Protein AF-0000000072195138 (afdb_homodimer)

Secondary structure (DSSP, 8-state):
----S-HHHHHHHHHHHHHHHHHHHHHHHHHHHHTSS--GGG-TTGGGS-TT-EEEEEEEESS-EE---HHHHHHHHHHTTS--EEEES--TT-EE-TT-EEEEEEEEHHHHHHHHHHHHHHHHHHHHHHHHHHHHHHHTTTSS-EEE--S---TT-HHHHHHHHHHTT-B---SSTTSSEEE-HHHHHHHTSHHHHHHHHHHHSTTS-EEEEESSHHHHHHHHHHT-SEEEEET--HHHHHHHHHHHTTSSEEEEESS--TTTHHHHHTTT-SEEE-THHHHSB----EEEEE-/----S-HHHHHHHHHHHHHHHHHHHHHHHHHHHTTSS--GGG-TTGGGS-TT-EEEEEEEESS-EE---HHHHHHHHHHTTS--EEEES--TT-EE-TT-EEEEEEEEHHHHHHHHHHHHHHHHHHHHHHHHHHHHHHHTTTSS-EEE--S---TT-HHHHHHHHHHTT-B---SSTTSSEEE-HHHHHHHTSHHHHHHHHHHHSTTS-EEEEESSHHHHHHHHHHT-SEEEEET--HHHHHHHHHHHTTSSEEEEESS--TTTHHHHHTTT-SEEE-THHHHSB----EEEEE-

Structure (mmCIF, N/CA/C/O backbone):
data_AF-0000000072195138-model_v1
#
loop_
_entity.id
_entity.type
_entity.pdbx_description
1 polymer 'Nicotinate-nucleotide pyrophosphorylase'
#
loop_
_atom_site.group_PDB
_atom_site.id
_atom_site.type_symbol
_atom_site.label_atom_id
_atom_site.label_alt_id
_atom_site.label_comp_id
_atom_site.label_asym_id
_atom_site.label_entity_id
_atom_site.label_seq_id
_atom_site.pdbx_PDB_ins_code
_atom_site.Cartn_x
_atom_site.Cartn_y
_atom_site.Cartn_z
_atom_site.occupancy
_atom_site.B_iso_or_equiv
_atom_site.auth_seq_id
_atom_site.auth_comp_id
_atom_site.auth_asym_id
_atom_site.auth_atom_id
_atom_site.pdbx_PDB_model_num
ATOM 1 N N . MET A 1 1 ? 16.75 29.812 9.195 1 37.53 1 MET A N 1
ATOM 2 C CA . MET A 1 1 ? 15.578 29.156 8.617 1 37.53 1 MET A CA 1
ATOM 3 C C . MET A 1 1 ? 14.578 28.781 9.695 1 37.53 1 MET A C 1
ATOM 5 O O . MET A 1 1 ? 14.945 28.203 10.719 1 37.53 1 MET A O 1
ATOM 9 N N . LYS A 1 2 ? 13.578 29.484 9.961 1 48.16 2 LYS A N 1
ATOM 10 C CA . LYS A 1 2 ? 12.539 29.266 10.969 1 48.16 2 LYS A CA 1
ATOM 11 C C . LYS A 1 2 ? 12.156 27.797 11.039 1 48.16 2 LYS A C 1
ATOM 13 O O . LYS A 1 2 ? 11.617 27.234 10.078 1 48.16 2 LYS A O 1
ATOM 18 N N . ASN A 1 3 ? 12.992 26.938 11.555 1 53.34 3 ASN A N 1
ATOM 19 C CA . ASN A 1 3 ? 12.945 25.484 11.5 1 53.34 3 ASN A CA 1
ATOM 20 C C . ASN A 1 3 ? 11.641 24.938 12.086 1 53.34 3 ASN A C 1
ATOM 22 O O . ASN A 1 3 ? 11.625 24.438 13.211 1 53.34 3 ASN A O 1
ATOM 26 N N . THR A 1 4 ? 10.43 25.391 11.531 1 62.12 4 THR A N 1
ATOM 27 C CA . THR A 1 4 ? 9.148 25.219 12.211 1 62.12 4 THR A CA 1
ATOM 28 C C . THR A 1 4 ? 8.578 23.828 11.93 1 62.12 4 THR A C 1
ATOM 30 O O . THR A 1 4 ? 7.641 23.391 12.602 1 62.12 4 THR A O 1
ATOM 33 N N . HIS A 1 5 ? 8.992 22.953 11.023 1 70.5 5 HIS A N 1
ATOM 34 C CA . HIS A 1 5 ? 8.32 21.688 10.758 1 70.5 5 HIS A CA 1
ATOM 35 C C . HIS A 1 5 ? 9.055 20.531 11.406 1 70.5 5 HIS A C 1
ATOM 37 O O . HIS A 1 5 ? 8.453 19.484 11.68 1 70.5 5 HIS A O 1
ATOM 43 N N . ASN A 1 6 ? 10.109 20.703 12.133 1 83.75 6 ASN A N 1
ATOM 44 C CA . ASN A 1 6 ? 10.891 19.703 12.852 1 83.75 6 ASN A CA 1
ATOM 45 C C . ASN A 1 6 ? 11.055 18.422 12.039 1 83.75 6 ASN A C 1
ATOM 47 O O . ASN A 1 6 ? 10.992 17.312 12.586 1 83.75 6 ASN A O 1
ATOM 51 N N . SER A 1 7 ? 11.203 18.484 10.711 1 84.5 7 SER A N 1
ATOM 52 C CA . SER A 1 7 ? 11.234 17.312 9.828 1 84.5 7 SER A CA 1
ATOM 53 C C . SER A 1 7 ? 12.414 16.422 10.156 1 84.5 7 SER A C 1
ATOM 55 O O . SER A 1 7 ? 12.312 15.188 10.07 1 84.5 7 SER A O 1
ATOM 57 N N . GLN A 1 8 ? 13.484 17.031 10.539 1 87.81 8 GLN A N 1
ATOM 58 C CA . GLN A 1 8 ? 14.648 16.219 10.906 1 87.81 8 GLN A CA 1
ATOM 59 C C . GLN A 1 8 ? 14.375 15.391 12.156 1 87.81 8 GLN A C 1
ATOM 61 O O . GLN A 1 8 ? 14.742 14.219 12.227 1 87.81 8 GLN A O 1
ATOM 66 N N . GLU A 1 9 ? 13.734 16.031 13.078 1 91.88 9 GLU A N 1
ATOM 67 C CA . GLU A 1 9 ? 13.367 15.328 14.297 1 91.88 9 GLU A CA 1
ATOM 68 C C . GLU A 1 9 ? 12.383 14.203 14.016 1 91.88 9 GLU A C 1
ATOM 70 O O . GLU A 1 9 ? 12.453 13.133 14.617 1 91.88 9 GLU A O 1
ATOM 75 N N . ARG A 1 10 ? 11.531 14.445 13.133 1 94.44 10 ARG A N 1
ATOM 76 C CA . ARG A 1 10 ? 10.539 13.438 12.766 1 94.44 10 ARG A CA 1
ATOM 77 C C . ARG A 1 10 ? 11.203 12.25 12.078 1 94.44 10 ARG A C 1
ATOM 79 O O . ARG A 1 10 ? 10.867 11.094 12.359 1 94.44 10 ARG A O 1
ATOM 86 N N . LEU A 1 11 ? 12.117 12.531 11.227 1 94.94 11 LEU A N 1
ATOM 87 C CA . LEU A 1 11 ? 12.844 11.445 10.57 1 94.94 11 LEU A CA 1
ATOM 88 C C . LEU A 1 11 ? 13.633 10.625 11.586 1 94.94 11 LEU A C 1
ATOM 90 O O . LEU A 1 11 ? 13.672 9.398 11.5 1 94.94 11 LEU A O 1
ATOM 94 N N . GLU A 1 12 ? 14.242 11.32 12.547 1 95.88 12 GLU A N 1
ATOM 95 C CA . GLU A 1 12 ? 14.977 10.625 13.602 1 95.88 12 GLU A CA 1
ATOM 96 C C . GLU A 1 12 ? 14.047 9.75 14.438 1 95.88 12 GLU A C 1
ATOM 98 O O . GLU A 1 12 ? 14.398 8.625 14.797 1 95.88 12 GLU A O 1
ATOM 103 N N . TYR A 1 13 ? 12.891 10.305 14.742 1 95.25 13 TYR A N 1
ATOM 104 C CA . TYR A 1 13 ? 11.883 9.516 15.445 1 95.25 13 TYR A CA 1
ATOM 105 C C . TYR A 1 13 ? 11.531 8.258 14.664 1 95.25 13 TYR A C 1
ATOM 107 O O . TYR A 1 13 ? 11.469 7.168 15.227 1 95.25 13 TYR A O 1
ATOM 115 N N . LEU A 1 14 ? 11.305 8.367 13.367 1 95.5 14 LEU A N 1
ATOM 116 C CA . LEU A 1 14 ? 10.984 7.223 12.516 1 95.5 14 LEU A CA 1
ATOM 117 C C . LEU A 1 14 ? 12.094 6.18 12.57 1 95.5 14 LEU A C 1
ATOM 119 O O . LEU A 1 14 ? 11.828 4.988 12.742 1 95.5 14 LEU A O 1
ATOM 123 N N . LYS A 1 15 ? 13.289 6.664 12.43 1 96.12 15 LYS A N 1
ATOM 124 C CA . LYS A 1 15 ? 14.438 5.758 12.406 1 96.12 15 LYS A CA 1
ATOM 125 C C . LYS A 1 15 ? 14.539 4.977 13.711 1 96.12 15 LYS A C 1
ATOM 127 O O . LYS A 1 15 ? 14.984 3.826 13.719 1 96.12 15 LYS A O 1
ATOM 132 N N . GLN A 1 16 ? 14.062 5.57 14.766 1 96.06 16 GLN A N 1
ATOM 133 C CA . GLN A 1 16 ? 14.086 4.906 16.062 1 96.06 16 GLN A CA 1
ATOM 134 C C . GLN A 1 16 ? 12.984 3.846 16.156 1 96.06 16 GLN A C 1
ATOM 136 O O . GLN A 1 16 ? 13.164 2.816 16.812 1 96.06 16 GLN A O 1
ATOM 141 N N . GLN A 1 17 ? 11.883 4.082 15.477 1 95.69 17 GLN A N 1
ATOM 142 C CA . GLN A 1 17 ? 10.727 3.193 15.562 1 95.69 17 GLN A CA 1
ATOM 143 C C . GLN A 1 17 ? 10.805 2.082 14.523 1 95.69 17 GLN A C 1
ATOM 145 O O . GLN A 1 17 ? 10.281 0.987 14.734 1 95.69 17 GLN A O 1
ATOM 150 N N . LEU A 1 18 ? 11.508 2.285 13.445 1 97 18 LEU A N 1
ATOM 151 C CA . LEU A 1 18 ? 11.453 1.446 12.258 1 97 18 LEU A CA 1
ATOM 152 C C . LEU A 1 18 ? 11.945 0.037 12.555 1 97 18 LEU A C 1
ATOM 154 O O . LEU A 1 18 ? 11.344 -0.946 12.117 1 97 18 LEU A O 1
ATOM 158 N N . PRO A 1 19 ? 13.047 -0.156 13.383 1 97.62 19 PRO A N 1
ATOM 159 C CA . PRO A 1 19 ? 13.5 -1.53 13.609 1 97.62 19 PRO A CA 1
ATOM 160 C C . PRO A 1 19 ? 12.398 -2.436 14.156 1 97.62 19 PRO A C 1
ATOM 162 O O . PRO A 1 19 ? 12.195 -3.543 13.656 1 97.62 19 PRO A O 1
ATOM 165 N N . LEU A 1 20 ? 11.633 -1.957 15.117 1 96.81 20 LEU A N 1
ATOM 166 C CA . LEU A 1 20 ? 10.547 -2.732 15.695 1 96.81 20 LEU A CA 1
ATOM 167 C C . LEU A 1 20 ? 9.414 -2.92 14.688 1 96.81 20 LEU A C 1
ATOM 169 O O . LEU A 1 20 ? 8.836 -4.004 14.594 1 96.81 20 LEU A O 1
ATOM 173 N N . GLU A 1 21 ? 9.109 -1.908 13.992 1 96.88 21 GLU A N 1
ATOM 174 C CA . GLU A 1 21 ? 8.023 -1.963 13.016 1 96.88 21 GLU A CA 1
ATOM 175 C C . GLU A 1 21 ? 8.383 -2.879 11.852 1 96.88 21 GLU A C 1
ATOM 177 O O . GLU A 1 21 ? 7.516 -3.566 11.305 1 96.88 21 GLU A O 1
ATOM 182 N N . ILE A 1 22 ? 9.664 -2.883 11.445 1 98.62 22 ILE A N 1
ATOM 183 C CA . ILE A 1 22 ? 10.133 -3.758 10.375 1 98.62 22 ILE A CA 1
ATOM 184 C C . ILE A 1 22 ? 9.984 -5.215 10.805 1 98.62 22 ILE A C 1
ATOM 186 O O . ILE A 1 22 ? 9.453 -6.039 10.055 1 98.62 22 ILE A O 1
ATOM 190 N N . THR A 1 23 ? 10.391 -5.539 12.008 1 98.5 23 THR A N 1
ATOM 191 C CA . THR A 1 23 ? 10.273 -6.902 12.516 1 98.5 23 THR A CA 1
ATOM 192 C C . THR A 1 23 ? 8.82 -7.363 12.492 1 98.5 23 THR A C 1
ATOM 194 O O . THR A 1 23 ? 8.523 -8.469 12.023 1 98.5 23 THR A O 1
ATOM 197 N N . ARG A 1 24 ? 7.98 -6.527 12.914 1 97.06 24 ARG A N 1
ATOM 198 C CA . ARG A 1 24 ? 6.562 -6.852 12.969 1 97.06 24 ARG A CA 1
ATOM 199 C C . ARG A 1 24 ? 5.977 -7 11.57 1 97.06 24 ARG A C 1
ATOM 201 O O . ARG A 1 24 ? 5.301 -7.988 11.273 1 97.06 24 ARG A O 1
ATOM 208 N N . SER A 1 25 ? 6.168 -5.996 10.727 1 97.75 25 SER A N 1
ATOM 209 C CA . SER A 1 25 ? 5.574 -5.988 9.391 1 97.75 25 SER A CA 1
ATOM 210 C C . SER A 1 25 ? 6.062 -7.172 8.562 1 97.75 25 SER A C 1
ATOM 212 O O . SER A 1 25 ? 5.281 -7.789 7.832 1 97.75 25 SER A O 1
ATOM 214 N N . VAL A 1 26 ? 7.355 -7.516 8.672 1 98.69 26 VAL A N 1
ATOM 215 C CA . VAL A 1 26 ? 7.91 -8.641 7.93 1 98.69 26 VAL A CA 1
ATOM 216 C C . VAL A 1 26 ? 7.297 -9.945 8.43 1 98.69 26 VAL A C 1
ATOM 218 O O . VAL A 1 26 ? 6.902 -10.805 7.637 1 98.69 26 VAL A O 1
ATOM 221 N N . ALA A 1 27 ? 7.152 -10.086 9.734 1 98.38 27 ALA A N 1
ATOM 222 C CA . ALA A 1 27 ? 6.512 -11.281 10.281 1 98.38 27 ALA A CA 1
ATOM 223 C C . ALA A 1 27 ? 5.094 -11.438 9.734 1 98.38 27 ALA A C 1
ATOM 225 O O . ALA A 1 27 ? 4.691 -12.539 9.344 1 98.38 27 ALA A O 1
ATOM 226 N N . ASP A 1 28 ? 4.359 -10.391 9.734 1 97.12 28 ASP A N 1
ATOM 227 C CA . ASP A 1 28 ? 2.975 -10.422 9.266 1 97.12 28 ASP A CA 1
ATOM 228 C C . ASP A 1 28 ? 2.898 -10.82 7.793 1 97.12 28 ASP A C 1
ATOM 230 O O . ASP A 1 28 ? 2.043 -11.617 7.402 1 97.12 28 ASP A O 1
ATOM 234 N N . THR A 1 29 ? 3.768 -10.266 6.98 1 97.94 29 THR A N 1
ATOM 235 C CA . THR A 1 29 ? 3.762 -10.547 5.551 1 97.94 29 THR A CA 1
ATOM 236 C C . THR A 1 29 ? 4.137 -12 5.281 1 97.94 29 THR A C 1
ATOM 238 O O . THR A 1 29 ? 3.562 -12.641 4.402 1 97.94 29 THR A O 1
ATOM 241 N N . LEU A 1 30 ? 5.137 -12.516 6.047 1 98.56 30 LEU A N 1
ATOM 242 C CA . LEU A 1 30 ? 5.547 -13.906 5.895 1 98.56 30 LEU A CA 1
ATOM 243 C C . LEU A 1 30 ? 4.422 -14.852 6.309 1 98.56 30 LEU A C 1
ATOM 245 O O . LEU A 1 30 ? 4.191 -15.867 5.656 1 98.56 30 LEU A O 1
ATOM 249 N N . LYS A 1 31 ? 3.701 -14.5 7.34 1 97.88 31 LYS A N 1
ATOM 250 C CA . LYS A 1 31 ? 2.578 -15.328 7.781 1 97.88 31 LYS A CA 1
ATOM 251 C C . LYS A 1 31 ? 1.489 -15.383 6.715 1 97.88 31 LYS A C 1
ATOM 253 O O . LYS A 1 31 ? 0.917 -16.453 6.465 1 97.88 31 LYS A O 1
ATOM 258 N N . GLU A 1 32 ? 1.194 -14.266 6.066 1 96.75 32 GLU A N 1
ATOM 259 C CA . GLU A 1 32 ? 0.221 -14.25 4.977 1 96.75 32 GLU A CA 1
ATOM 260 C C . GLU A 1 32 ? 0.629 -15.203 3.859 1 96.75 32 GLU A C 1
ATOM 262 O O . GLU A 1 32 ? -0.221 -15.875 3.264 1 96.75 32 GLU A O 1
ATOM 267 N N . ASP A 1 33 ? 1.938 -15.289 3.604 1 97.94 33 ASP A N 1
ATOM 268 C CA . ASP A 1 33 ? 2.459 -16.016 2.449 1 97.94 33 ASP A CA 1
ATOM 269 C C . ASP A 1 33 ? 2.658 -17.484 2.773 1 97.94 33 ASP A C 1
ATOM 271 O O . ASP A 1 33 ? 2.633 -18.344 1.878 1 97.94 33 ASP A O 1
ATOM 275 N N . LEU A 1 34 ? 2.818 -17.797 4.078 1 98.19 34 LEU A N 1
ATOM 276 C CA . LEU A 1 34 ? 3.197 -19.141 4.477 1 98.19 34 LEU A CA 1
ATOM 277 C C . LEU A 1 34 ? 2.049 -19.844 5.203 1 98.19 34 LEU A C 1
ATOM 279 O O . LEU A 1 34 ? 2.252 -20.859 5.855 1 98.19 34 LEU A O 1
ATOM 283 N N . GLY A 1 35 ? 0.872 -19.25 5.152 1 96.25 35 GLY A N 1
ATOM 284 C CA . GLY A 1 35 ? -0.306 -19.938 5.652 1 96.25 35 GLY A CA 1
ATOM 285 C C . GLY A 1 35 ? -0.526 -19.75 7.141 1 96.25 35 GLY A C 1
ATOM 286 O O . GLY A 1 35 ? -1.062 -20.625 7.816 1 96.25 35 GLY A O 1
ATOM 287 N N . GLY A 1 36 ? 0.017 -18.641 7.707 1 95.69 36 GLY A N 1
ATOM 288 C CA . GLY A 1 36 ? -0.359 -18.266 9.062 1 95.69 36 GLY A CA 1
ATOM 289 C C . GLY A 1 36 ? 0.772 -18.422 10.062 1 95.69 36 GLY A C 1
ATOM 290 O O . GLY A 1 36 ? 0.689 -17.922 11.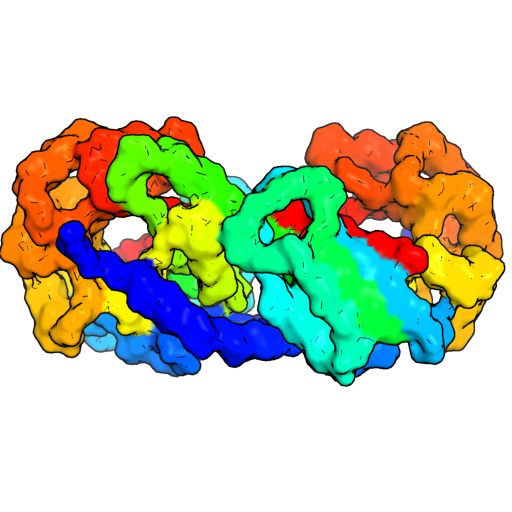18 1 95.69 36 GLY A O 1
ATOM 291 N N . THR A 1 37 ? 1.809 -19.141 9.672 1 96.5 37 THR A N 1
ATOM 292 C CA . THR A 1 37 ? 2.982 -19.297 10.523 1 96.5 37 THR A CA 1
ATOM 293 C C . THR A 1 37 ? 4.266 -19.125 9.711 1 96.5 37 THR A C 1
ATOM 295 O O . THR A 1 37 ? 4.301 -19.453 8.523 1 96.5 37 THR A O 1
ATOM 298 N N . VAL A 1 38 ? 5.242 -18.609 10.398 1 97 38 VAL A N 1
ATOM 299 C CA . VAL A 1 38 ? 6.527 -18.469 9.727 1 97 38 VAL A CA 1
ATOM 300 C C . VAL A 1 38 ? 7.293 -19.781 9.781 1 97 38 VAL A C 1
ATOM 302 O O . VAL A 1 38 ? 8.141 -19.984 10.656 1 97 38 VAL A O 1
ATOM 305 N N . ASP A 1 39 ? 6.93 -20.656 8.922 1 96.94 39 ASP A N 1
ATOM 306 C CA . ASP A 1 39 ? 7.551 -21.953 8.734 1 96.94 39 ASP A CA 1
ATOM 307 C C . ASP A 1 39 ? 7.902 -22.203 7.266 1 96.94 39 ASP A C 1
ATOM 309 O O . ASP A 1 39 ? 7.016 -22.422 6.441 1 96.94 39 ASP A O 1
ATOM 313 N N . ILE A 1 40 ? 9.109 -22.188 6.969 1 95.25 40 ILE A N 1
ATOM 314 C CA . ILE A 1 40 ? 9.617 -22.266 5.602 1 95.25 40 ILE A CA 1
ATOM 315 C C . ILE A 1 40 ? 9.109 -23.547 4.941 1 95.25 40 ILE A C 1
ATOM 317 O O . ILE A 1 40 ? 8.953 -23.609 3.717 1 95.25 40 ILE A O 1
ATOM 321 N N . ASN A 1 41 ? 8.82 -24.547 5.762 1 95.31 41 ASN A N 1
ATOM 322 C CA . ASN A 1 41 ? 8.375 -25.828 5.23 1 95.31 41 ASN A CA 1
ATOM 323 C C . ASN A 1 41 ? 6.957 -25.734 4.672 1 95.31 41 ASN A C 1
ATOM 325 O O . ASN A 1 41 ? 6.504 -26.656 3.979 1 95.31 41 ASN A O 1
ATOM 329 N N . ASN A 1 42 ? 6.297 -24.609 4.922 1 97.56 42 ASN A N 1
ATOM 330 C CA . ASN A 1 42 ? 4.961 -24.406 4.371 1 97.56 42 ASN A CA 1
ATOM 331 C C . ASN A 1 42 ? 5.02 -24.016 2.898 1 97.56 42 ASN A C 1
ATOM 333 O O . ASN A 1 42 ? 3.996 -24 2.213 1 97.56 42 ASN A O 1
ATOM 337 N N . ASP A 1 43 ? 6.211 -23.703 2.381 1 98.25 43 ASP A N 1
ATOM 338 C CA . ASP A 1 43 ? 6.379 -23.453 0.955 1 98.25 43 ASP A CA 1
ATOM 339 C C . ASP A 1 43 ? 6.484 -24.75 0.169 1 98.25 43 ASP A C 1
ATOM 341 O O . ASP A 1 43 ? 7.574 -25.312 0.024 1 98.25 43 ASP A O 1
ATOM 345 N N . ILE A 1 44 ? 5.375 -25.125 -0.414 1 97.94 44 ILE A N 1
ATOM 346 C CA . ILE A 1 44 ? 5.305 -26.453 -1.011 1 97.94 44 ILE A CA 1
ATOM 347 C C . ILE A 1 44 ? 6.082 -26.469 -2.326 1 97.94 44 ILE A C 1
ATOM 349 O O . ILE A 1 44 ? 6.629 -27.5 -2.717 1 97.94 44 ILE A O 1
ATOM 353 N N . THR A 1 45 ? 6.172 -25.328 -3.01 1 97.94 45 THR A N 1
ATOM 354 C CA . THR A 1 45 ? 6.918 -25.312 -4.262 1 97.94 45 THR A CA 1
ATOM 355 C C . THR A 1 45 ? 8.414 -25.422 -4.004 1 97.94 45 THR A C 1
ATOM 357 O O . THR A 1 45 ? 9.117 -26.156 -4.711 1 97.94 45 THR A O 1
ATOM 360 N N . ALA A 1 46 ? 8.891 -24.734 -2.975 1 97.19 46 ALA A N 1
ATOM 361 C CA . ALA A 1 46 ? 10.305 -24.781 -2.623 1 97.19 46 ALA A CA 1
ATOM 362 C C . ALA A 1 46 ? 10.719 -26.203 -2.223 1 97.19 46 ALA A C 1
ATOM 364 O O . ALA A 1 46 ? 11.883 -26.578 -2.355 1 97.19 46 ALA A O 1
ATOM 365 N N . SER A 1 47 ? 9.797 -27.016 -1.801 1 96.25 47 SER A N 1
ATOM 366 C CA . SER A 1 47 ? 10.094 -28.359 -1.344 1 96.25 47 SER A CA 1
ATOM 367 C C . SER A 1 47 ? 10.539 -29.25 -2.5 1 96.25 47 SER A C 1
ATOM 369 O O . SER A 1 47 ? 11.078 -30.344 -2.281 1 96.25 47 SER A O 1
ATOM 371 N N . LEU A 1 48 ? 10.328 -28.781 -3.73 1 97.44 48 LEU A N 1
ATOM 372 C CA . LEU A 1 48 ? 10.758 -29.531 -4.902 1 97.44 48 LEU A CA 1
ATOM 373 C C . LEU A 1 48 ? 12.273 -29.438 -5.086 1 97.44 48 LEU A C 1
ATOM 375 O O . LEU A 1 48 ? 12.859 -30.188 -5.867 1 97.44 48 LEU A O 1
ATOM 379 N N . ILE A 1 49 ? 12.875 -28.469 -4.402 1 96.69 49 ILE A N 1
ATOM 380 C CA . ILE A 1 49 ? 14.32 -28.281 -4.43 1 96.69 49 ILE A CA 1
ATOM 381 C C . ILE A 1 49 ? 14.969 -29.109 -3.318 1 96.69 49 ILE A C 1
ATOM 383 O O . ILE A 1 49 ? 14.484 -29.125 -2.186 1 96.69 49 ILE A O 1
ATOM 387 N N . PRO A 1 50 ? 16.062 -29.781 -3.619 1 96.12 50 PRO A N 1
ATOM 388 C CA . PRO A 1 50 ? 16.75 -30.516 -2.564 1 96.12 50 PRO A CA 1
ATOM 389 C C . PRO A 1 50 ? 17.094 -29.656 -1.354 1 96.12 50 PRO A C 1
ATOM 391 O O . PRO A 1 50 ? 17.469 -28.484 -1.511 1 96.12 50 PRO A O 1
ATOM 394 N N . GLU A 1 51 ? 16.953 -30.188 -0.148 1 94.69 51 GLU A N 1
ATOM 395 C CA . GLU A 1 51 ? 17.109 -29.438 1.104 1 94.69 51 GLU A CA 1
ATOM 396 C C . GLU A 1 51 ? 18.516 -28.891 1.252 1 94.69 51 GLU A C 1
ATOM 398 O O . GLU A 1 51 ? 18.703 -27.812 1.84 1 94.69 51 GLU A O 1
ATOM 403 N N . ASP A 1 52 ? 19.469 -29.547 0.694 1 96.19 52 ASP A N 1
ATOM 404 C CA . ASP A 1 52 ? 20.875 -29.172 0.892 1 96.19 52 ASP A CA 1
ATOM 405 C C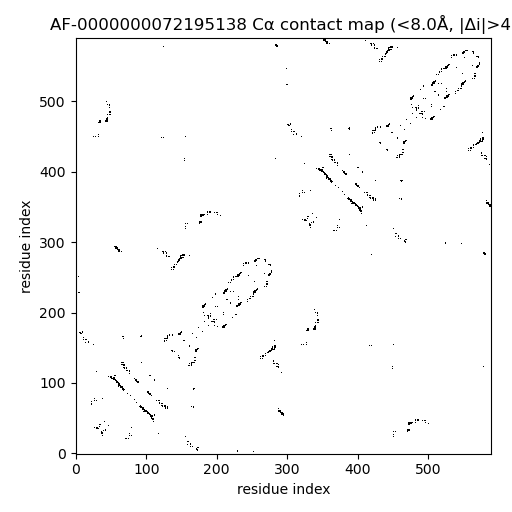 . ASP A 1 52 ? 21.359 -28.297 -0.255 1 96.19 52 ASP A C 1
ATOM 407 O O . ASP A 1 52 ? 22.531 -27.906 -0.285 1 96.19 52 ASP A O 1
ATOM 411 N N . ALA A 1 53 ? 20.484 -28 -1.207 1 96.62 53 ALA A N 1
ATOM 412 C CA . ALA A 1 53 ? 20.891 -27.172 -2.334 1 96.62 53 ALA A CA 1
ATOM 413 C C . ALA A 1 53 ? 21.203 -25.75 -1.878 1 96.62 53 ALA A C 1
ATOM 415 O O . ALA A 1 53 ? 20.484 -25.172 -1.058 1 96.62 53 ALA A O 1
ATOM 416 N N . VAL A 1 54 ? 22.312 -25.188 -2.346 1 97.62 54 VAL A N 1
ATOM 417 C CA . VAL A 1 54 ? 22.734 -23.812 -2.121 1 97.62 54 VAL A CA 1
ATOM 418 C C . VAL A 1 54 ? 22.781 -23.062 -3.451 1 97.62 54 VAL A C 1
ATOM 420 O O . VAL A 1 54 ? 23.141 -23.641 -4.484 1 97.62 54 VAL A O 1
ATOM 423 N N . ASN A 1 55 ? 22.359 -21.828 -3.471 1 97.19 55 ASN A N 1
ATOM 424 C CA . ASN A 1 55 ? 22.344 -21.047 -4.699 1 97.19 55 ASN A CA 1
ATOM 425 C C . ASN A 1 55 ? 22.719 -19.578 -4.441 1 97.19 55 ASN A C 1
ATOM 427 O O . ASN A 1 55 ? 22.859 -19.172 -3.291 1 97.19 55 ASN A O 1
ATOM 431 N N . THR A 1 56 ? 23 -18.938 -5.457 1 98.12 56 THR A N 1
ATOM 432 C CA . THR A 1 56 ? 23.203 -17.484 -5.473 1 98.12 56 THR A CA 1
ATOM 433 C C . THR A 1 56 ? 22.234 -16.812 -6.426 1 98.12 56 THR A C 1
ATOM 435 O O . THR A 1 56 ? 21.953 -17.328 -7.512 1 98.12 56 THR A O 1
ATOM 438 N N . ALA A 1 57 ? 21.703 -15.695 -5.977 1 97.81 57 ALA A N 1
ATOM 439 C CA . ALA A 1 57 ? 20.781 -14.906 -6.805 1 97.81 57 ALA A CA 1
ATOM 440 C C . ALA A 1 57 ? 21.109 -13.422 -6.719 1 97.81 57 ALA A C 1
ATOM 442 O O . ALA A 1 57 ? 21.797 -12.977 -5.789 1 97.81 57 ALA A O 1
ATOM 443 N N . THR A 1 58 ? 20.734 -12.664 -7.699 1 98.44 58 THR A N 1
ATOM 444 C CA . THR A 1 58 ? 20.859 -11.211 -7.695 1 98.44 58 THR A CA 1
ATOM 445 C C . THR A 1 58 ? 19.5 -10.539 -7.855 1 98.44 58 THR A C 1
ATOM 447 O O . THR A 1 58 ? 18.609 -11.086 -8.516 1 98.44 58 THR A O 1
ATOM 450 N N . ILE A 1 59 ? 19.297 -9.438 -7.203 1 98.62 59 ILE A N 1
ATOM 451 C CA . ILE A 1 59 ? 18.156 -8.57 -7.473 1 98.62 59 ILE A CA 1
ATOM 452 C C . ILE A 1 59 ? 18.594 -7.379 -8.32 1 98.62 59 ILE A C 1
ATOM 454 O O . ILE A 1 59 ? 19.562 -6.695 -7.973 1 98.62 59 ILE A O 1
ATOM 458 N N . ILE A 1 60 ? 17.922 -7.168 -9.398 1 98.56 60 ILE A N 1
ATOM 459 C CA . ILE A 1 60 ? 18.234 -6.043 -10.273 1 98.56 60 ILE A CA 1
ATOM 460 C C . ILE A 1 60 ? 16.984 -5.176 -10.461 1 98.56 60 ILE A C 1
ATOM 462 O O . ILE A 1 60 ? 15.859 -5.641 -10.258 1 98.56 60 ILE A O 1
ATOM 466 N N . THR A 1 61 ? 17.188 -3.918 -10.773 1 98.56 61 THR A N 1
ATOM 467 C CA . THR A 1 61 ? 16.078 -3.051 -11.141 1 98.56 61 THR A CA 1
ATOM 468 C C . THR A 1 61 ? 15.93 -2.967 -12.656 1 98.56 61 THR A C 1
ATOM 470 O O . THR A 1 61 ? 16.922 -3.035 -13.383 1 98.56 61 THR A O 1
ATOM 473 N N . ARG A 1 62 ? 14.695 -2.84 -13.078 1 97.19 62 ARG A N 1
ATOM 474 C CA . ARG A 1 62 ? 14.414 -2.73 -14.508 1 97.19 62 ARG A CA 1
ATOM 475 C C . ARG A 1 62 ? 14.141 -1.282 -14.898 1 97.19 62 ARG A C 1
ATOM 477 O O . ARG A 1 62 ? 13.867 -0.992 -16.062 1 97.19 62 ARG A O 1
ATOM 484 N N . GLU A 1 63 ? 14.18 -0.35 -14.008 1 97.5 63 GLU A N 1
ATOM 485 C CA . GLU A 1 63 ? 13.836 1.038 -14.305 1 97.5 63 GLU A CA 1
ATOM 486 C C . GLU A 1 63 ? 14.656 2.004 -13.453 1 97.5 63 GLU A C 1
ATOM 488 O O . GLU A 1 63 ? 15.312 1.592 -12.492 1 97.5 63 GLU A O 1
ATOM 493 N N . HIS A 1 64 ? 14.711 3.242 -13.906 1 98.62 64 HIS A N 1
ATOM 494 C CA . HIS A 1 64 ? 15.297 4.312 -13.102 1 98.62 64 HIS A CA 1
ATOM 495 C C . HIS A 1 64 ? 14.477 4.562 -11.844 1 98.62 64 HIS A C 1
ATOM 497 O O . HIS A 1 64 ? 13.258 4.387 -11.844 1 98.62 64 HIS A O 1
ATOM 503 N N . GLY A 1 65 ? 15.195 4.941 -10.773 1 98.75 65 GLY A N 1
ATOM 504 C CA . GLY A 1 65 ? 14.477 5.312 -9.562 1 98.75 65 GLY A CA 1
ATOM 505 C C . GLY A 1 65 ? 15.383 5.531 -8.367 1 98.75 65 GLY A C 1
ATOM 506 O O . GLY A 1 65 ? 16.578 5.824 -8.531 1 98.75 65 GLY A O 1
ATOM 507 N N . VAL A 1 66 ? 14.828 5.594 -7.254 1 98.94 66 VAL A N 1
ATOM 508 C CA . VAL A 1 66 ? 15.531 5.699 -5.98 1 98.94 66 VAL A CA 1
ATOM 509 C C . VAL A 1 66 ? 15.289 4.434 -5.156 1 98.94 66 VAL A C 1
ATOM 511 O O . VAL A 1 66 ? 14.148 3.996 -4.992 1 98.94 66 VAL A O 1
ATOM 514 N N . PHE A 1 67 ? 16.438 3.883 -4.703 1 98.94 67 PHE A N 1
ATOM 515 C CA . PHE A 1 67 ? 16.359 2.631 -3.957 1 98.94 67 PHE A CA 1
ATOM 516 C C . PHE A 1 67 ? 15.938 2.885 -2.516 1 98.94 67 PHE A C 1
ATOM 518 O O . PHE A 1 67 ? 16.391 3.844 -1.89 1 98.94 67 PHE A O 1
ATOM 525 N N . CYS A 1 68 ? 15.023 2.025 -1.989 1 98.94 68 CYS A N 1
ATOM 526 C CA . CYS A 1 68 ? 14.617 2.014 -0.589 1 98.94 68 CYS A CA 1
ATOM 527 C C . CYS A 1 68 ? 14.094 0.642 -0.183 1 98.94 68 CYS A C 1
ATOM 529 O O . CYS A 1 68 ? 13.32 0.025 -0.918 1 98.94 68 CYS A O 1
ATOM 531 N N . GLY A 1 69 ? 14.516 0.102 0.984 1 98.81 69 GLY A N 1
ATOM 532 C CA . GLY A 1 69 ? 13.914 -1.114 1.501 1 98.81 69 GLY A CA 1
ATOM 533 C C . GLY A 1 69 ? 14.93 -2.139 1.964 1 98.81 69 GLY A C 1
ATOM 534 O O . GLY A 1 69 ? 14.594 -3.311 2.154 1 98.81 69 GLY A O 1
ATOM 535 N N . GLN A 1 70 ? 16.172 -1.73 2.178 1 98.75 70 GLN A N 1
ATOM 536 C CA . GLN A 1 70 ? 17.281 -2.617 2.535 1 98.75 70 GLN A CA 1
ATOM 537 C C . GLN A 1 70 ? 16.969 -3.393 3.812 1 98.75 70 GLN A C 1
ATOM 539 O O . GLN A 1 70 ? 17.047 -4.621 3.834 1 98.75 70 GLN A O 1
ATOM 544 N N . ALA A 1 71 ? 16.578 -2.701 4.867 1 98.88 71 ALA A N 1
ATOM 545 C CA . ALA A 1 71 ? 16.391 -3.307 6.184 1 98.88 71 ALA A CA 1
ATOM 546 C C . ALA A 1 71 ? 15.234 -4.309 6.156 1 98.88 71 ALA A C 1
ATOM 548 O O . ALA A 1 71 ? 15.266 -5.32 6.863 1 98.88 71 ALA A O 1
ATOM 549 N N . TRP A 1 72 ? 14.195 -4.059 5.348 1 98.88 72 TRP A N 1
ATOM 550 C CA . TRP A 1 72 ? 13.062 -4.973 5.23 1 98.88 72 TRP A CA 1
ATOM 551 C C . TRP A 1 72 ? 13.492 -6.281 4.578 1 98.88 72 TRP A C 1
ATOM 553 O O . TRP A 1 72 ? 13.117 -7.363 5.039 1 98.88 72 TRP A O 1
ATOM 563 N N . ALA A 1 73 ? 14.258 -6.16 3.484 1 98.88 73 ALA A N 1
ATOM 564 C CA . ALA A 1 73 ? 14.75 -7.359 2.811 1 98.88 73 ALA A CA 1
ATOM 565 C C . ALA A 1 73 ? 15.641 -8.18 3.738 1 98.88 73 ALA A C 1
ATOM 567 O O . ALA A 1 73 ? 15.5 -9.406 3.814 1 98.88 73 ALA A O 1
ATOM 568 N N . ASP A 1 74 ? 16.562 -7.5 4.465 1 98.94 74 ASP A N 1
ATOM 569 C CA . ASP A 1 74 ? 17.391 -8.18 5.449 1 98.94 74 ASP A CA 1
ATOM 570 C C . ASP A 1 74 ? 16.547 -8.938 6.461 1 98.94 74 ASP A C 1
ATOM 572 O O . ASP A 1 74 ? 16.828 -10.094 6.789 1 98.94 74 ASP A O 1
ATOM 576 N N . GLU A 1 75 ? 15.523 -8.297 6.949 1 98.94 75 GLU A N 1
ATOM 577 C CA . GLU A 1 75 ? 14.672 -8.859 7.992 1 98.94 75 GLU A CA 1
ATOM 578 C C . GLU A 1 75 ? 13.914 -10.086 7.488 1 98.94 75 GLU A C 1
ATOM 580 O O . GLU A 1 75 ? 13.703 -11.039 8.234 1 98.94 75 GLU A O 1
ATOM 585 N N . VAL A 1 76 ? 13.477 -10.062 6.215 1 98.88 76 VAL A N 1
ATOM 586 C CA . VAL A 1 76 ? 12.773 -11.195 5.629 1 98.88 76 VAL A CA 1
ATOM 587 C C . VAL A 1 76 ? 13.633 -12.453 5.758 1 98.88 76 VAL A C 1
ATOM 589 O O . VAL A 1 76 ? 13.172 -13.477 6.281 1 98.88 76 VAL A O 1
ATOM 592 N N . PHE A 1 77 ? 14.828 -12.391 5.309 1 98.81 77 PHE A N 1
ATOM 593 C CA . PHE A 1 77 ? 15.68 -13.578 5.293 1 98.81 77 PHE A CA 1
ATOM 594 C C . PHE A 1 77 ? 16.156 -13.922 6.699 1 98.81 77 PHE A C 1
ATOM 596 O O . PHE A 1 77 ? 16.344 -15.094 7.023 1 98.81 77 PHE A O 1
ATOM 603 N N . LYS A 1 78 ? 16.297 -12.875 7.594 1 98.81 78 LYS A N 1
ATOM 604 C CA . LYS A 1 78 ? 16.578 -13.141 9 1 98.81 78 LYS A CA 1
ATOM 605 C C . LYS A 1 78 ? 15.469 -13.992 9.625 1 98.81 78 LYS A C 1
ATOM 607 O O . LYS A 1 78 ? 15.758 -15 10.281 1 98.81 78 LYS A O 1
ATOM 612 N N . GLN A 1 79 ? 14.203 -13.711 9.375 1 98.69 79 GLN A N 1
ATOM 613 C CA . GLN A 1 79 ? 13.078 -14.398 9.992 1 98.69 79 GLN A CA 1
ATOM 614 C C . GLN A 1 79 ? 12.852 -15.773 9.352 1 98.69 79 GLN A C 1
ATOM 616 O O . GLN A 1 79 ? 12.164 -16.625 9.922 1 98.69 79 GLN A O 1
ATOM 621 N N . LEU A 1 80 ? 13.375 -16 8.188 1 98.38 80 LEU A N 1
ATOM 622 C CA . LEU A 1 80 ? 13.25 -17.297 7.52 1 98.38 80 LEU A CA 1
ATOM 623 C C . LEU A 1 80 ? 14.359 -18.25 7.961 1 98.38 80 LEU A C 1
ATOM 625 O O . LEU A 1 80 ? 14.508 -19.328 7.398 1 98.38 80 LEU A O 1
ATOM 629 N N . GLY A 1 81 ? 15.195 -17.922 8.953 1 97.44 81 GLY A N 1
ATOM 630 C CA . GLY A 1 81 ? 16.203 -18.828 9.508 1 97.44 81 GLY A CA 1
ATOM 631 C C . GLY A 1 81 ? 17.578 -18.188 9.602 1 97.44 81 GLY A C 1
ATOM 632 O O . GLY A 1 81 ? 18.453 -18.703 10.289 1 97.44 81 GLY A O 1
ATOM 633 N N . GLY A 1 82 ? 17.797 -17.094 8.836 1 98 82 GLY A N 1
ATOM 634 C CA . GLY A 1 82 ? 19.016 -16.312 8.984 1 98 82 GLY A CA 1
ATOM 635 C C . GLY A 1 82 ? 20.219 -16.969 8.32 1 98 82 GLY A C 1
ATOM 636 O O . GLY A 1 82 ? 21.359 -16.688 8.68 1 98 82 GLY A O 1
ATOM 637 N N . LYS A 1 83 ? 19.984 -17.828 7.328 1 98.25 83 LYS A N 1
ATOM 638 C CA . LYS A 1 83 ? 21.078 -18.547 6.691 1 98.25 83 LYS A CA 1
ATOM 639 C C . LYS A 1 83 ? 21.469 -17.906 5.363 1 98.25 83 LYS A C 1
ATOM 641 O O . LYS A 1 83 ? 22.453 -18.281 4.742 1 98.25 83 LYS A O 1
ATOM 646 N N . VAL A 1 84 ? 20.656 -16.969 4.879 1 98.62 84 VAL A N 1
ATOM 647 C CA . VAL A 1 84 ? 20.922 -16.281 3.623 1 98.62 84 VAL A CA 1
ATOM 648 C C . VAL A 1 84 ? 21.766 -15.031 3.891 1 98.62 84 VAL A C 1
ATOM 650 O O . VAL A 1 84 ? 21.453 -14.25 4.789 1 98.62 84 VAL A O 1
ATOM 653 N N . THR A 1 85 ? 22.812 -14.875 3.168 1 98.69 85 THR A N 1
ATOM 654 C CA . THR A 1 85 ? 23.625 -13.672 3.225 1 98.69 85 THR A CA 1
ATOM 655 C C . THR A 1 85 ? 23.281 -12.727 2.08 1 98.69 85 THR A C 1
ATOM 657 O O . THR A 1 85 ? 23.078 -13.164 0.945 1 98.69 85 THR A O 1
ATOM 660 N N . ILE A 1 86 ? 23.25 -11.469 2.377 1 98.81 86 ILE A N 1
ATOM 661 C CA . ILE A 1 86 ? 22.969 -10.461 1.366 1 98.81 86 ILE A CA 1
ATOM 662 C C . ILE A 1 86 ? 24.125 -9.477 1.277 1 98.81 86 ILE A C 1
ATOM 664 O O . ILE A 1 86 ? 24.531 -8.891 2.283 1 98.81 86 ILE A O 1
ATOM 668 N N . GLU A 1 87 ? 24.672 -9.352 0.142 1 98.81 87 GLU A N 1
ATOM 669 C CA . GLU A 1 87 ? 25.672 -8.32 -0.157 1 98.81 87 GLU A CA 1
ATOM 670 C C . GLU A 1 87 ? 25.047 -7.176 -0.954 1 98.81 87 GLU A C 1
ATOM 672 O O . GLU A 1 87 ? 24.734 -7.332 -2.135 1 98.81 87 GLU A O 1
ATOM 677 N N . TRP A 1 88 ? 24.953 -6.07 -0.332 1 98.88 88 TRP A N 1
ATOM 678 C CA . TRP A 1 88 ? 24.297 -4.922 -0.956 1 98.88 88 TRP A CA 1
ATOM 679 C C . TRP A 1 88 ? 25.312 -4.09 -1.743 1 98.88 88 TRP A C 1
ATOM 681 O O . TRP A 1 88 ? 26.438 -3.887 -1.296 1 98.88 88 TRP A O 1
ATOM 691 N N . TYR A 1 89 ? 24.859 -3.529 -2.857 1 98.88 89 TYR A N 1
ATOM 692 C CA . TYR A 1 89 ? 25.688 -2.645 -3.682 1 98.88 89 TYR A CA 1
ATOM 693 C C . TYR A 1 89 ? 25.094 -1.242 -3.732 1 98.88 89 TYR A C 1
ATOM 695 O O . TYR A 1 89 ? 25.609 -0.368 -4.43 1 98.88 89 TYR A O 1
ATOM 703 N N . VAL A 1 90 ? 23.984 -1.071 -3.102 1 98.81 90 VAL A N 1
ATOM 704 C CA . VAL A 1 90 ? 23.281 0.207 -2.961 1 98.81 90 VAL A CA 1
ATOM 705 C C . VAL A 1 90 ? 22.844 0.399 -1.511 1 98.81 90 VAL A C 1
ATOM 707 O O . VAL A 1 90 ? 22.875 -0.544 -0.717 1 98.81 90 VAL A O 1
ATOM 710 N N . GLN A 1 91 ? 22.5 1.562 -1.173 1 98.69 91 GLN A N 1
ATOM 711 C CA . GLN A 1 91 ? 21.875 1.885 0.101 1 98.69 91 GLN A CA 1
ATOM 712 C C . GLN A 1 91 ? 20.609 2.719 -0.106 1 98.69 91 GLN A C 1
ATOM 714 O O . GLN A 1 91 ? 20.406 3.285 -1.182 1 98.69 91 GLN A O 1
ATOM 719 N N . ASP A 1 92 ? 19.797 2.812 0.862 1 98.81 92 ASP A N 1
ATOM 720 C CA . ASP A 1 92 ? 18.578 3.592 0.77 1 98.81 92 ASP A CA 1
ATOM 721 C C . ASP A 1 92 ? 18.859 5.043 0.39 1 98.81 92 ASP A C 1
ATOM 723 O O . ASP A 1 92 ? 19.734 5.68 0.989 1 98.81 92 ASP A O 1
ATOM 727 N N . GLY A 1 93 ? 18.094 5.508 -0.58 1 98.81 93 GLY A N 1
ATOM 728 C CA . GLY A 1 93 ? 18.281 6.875 -1.038 1 98.81 93 GLY A CA 1
ATOM 729 C C . GLY A 1 93 ? 19.109 6.973 -2.303 1 98.81 93 GLY A C 1
ATOM 730 O O . GLY A 1 93 ? 19.141 8.016 -2.955 1 98.81 93 GLY A O 1
ATOM 731 N N . ASP A 1 94 ? 19.781 5.902 -2.707 1 98.88 94 ASP A N 1
ATOM 732 C CA . ASP A 1 94 ? 20.625 5.914 -3.9 1 98.88 94 ASP A CA 1
ATOM 733 C C . ASP A 1 94 ? 19.781 5.949 -5.168 1 98.88 94 ASP A C 1
ATOM 735 O O . ASP A 1 94 ? 18.75 5.277 -5.254 1 98.88 94 ASP A O 1
ATOM 739 N N . LYS A 1 95 ? 20.219 6.691 -6.164 1 98.81 95 LYS A N 1
ATOM 740 C CA . LYS A 1 95 ? 19.672 6.574 -7.516 1 98.81 95 LYS A CA 1
ATOM 741 C C . LYS A 1 95 ? 20.141 5.281 -8.18 1 98.81 95 LYS A C 1
ATOM 743 O O . LYS A 1 95 ? 21.281 4.871 -8.023 1 98.81 95 LYS A O 1
ATOM 748 N N . VAL A 1 96 ? 19.219 4.66 -8.875 1 98.88 96 VAL A N 1
ATOM 749 C CA . VAL A 1 96 ? 19.531 3.404 -9.547 1 98.88 96 VAL A CA 1
ATOM 750 C C . VAL A 1 96 ? 19.047 3.453 -10.992 1 98.88 96 VAL A C 1
ATOM 752 O O . VAL A 1 96 ? 18.203 4.285 -11.344 1 98.88 96 VAL A O 1
ATOM 755 N N . GLU A 1 97 ? 19.531 2.605 -11.828 1 98.62 97 GLU A N 1
ATOM 756 C CA . GLU A 1 97 ? 19.219 2.609 -13.258 1 98.62 97 GLU A CA 1
ATOM 757 C C . GLU A 1 97 ? 18.906 1.202 -13.758 1 98.62 97 GLU A C 1
ATOM 759 O O . GLU A 1 97 ? 19.219 0.214 -13.094 1 98.62 97 GLU A O 1
ATOM 764 N N . PRO A 1 98 ? 18.328 1.108 -14.93 1 98.5 98 PRO A N 1
ATOM 765 C CA . PRO A 1 98 ? 17.922 -0.196 -15.453 1 98.5 98 PRO A CA 1
ATOM 766 C C . PRO A 1 98 ? 19.078 -1.182 -15.555 1 98.5 98 PRO A C 1
ATOM 768 O O . PRO A 1 98 ? 20.172 -0.815 -16.016 1 98.5 98 PRO A O 1
ATOM 771 N N . ASN A 1 99 ? 18.859 -2.438 -15.07 1 97.94 99 ASN A N 1
ATOM 772 C CA . ASN A 1 99 ? 19.766 -3.576 -15.125 1 97.94 99 ASN A CA 1
ATOM 773 C C . ASN A 1 99 ? 20.875 -3.465 -14.078 1 97.94 99 ASN A C 1
ATOM 775 O O . ASN A 1 99 ? 21.781 -4.285 -14.047 1 97.94 99 ASN A O 1
ATOM 779 N N . GLN A 1 100 ? 20.797 -2.469 -13.266 1 98.56 100 GLN A N 1
ATOM 780 C CA . GLN A 1 100 ? 21.75 -2.354 -12.164 1 98.56 100 GLN A CA 1
ATOM 781 C C . GLN A 1 100 ? 21.484 -3.418 -11.102 1 98.56 100 GLN A C 1
ATOM 783 O O . GLN A 1 100 ? 20.344 -3.664 -10.719 1 98.56 100 GLN A O 1
ATOM 788 N N . THR A 1 101 ? 22.5 -4.086 -10.664 1 98.75 101 THR A N 1
ATOM 789 C CA . THR A 1 101 ? 22.406 -5.035 -9.562 1 98.75 101 THR A CA 1
ATOM 790 C C . THR A 1 101 ? 22.312 -4.301 -8.227 1 98.75 101 THR A C 1
ATOM 792 O O . THR A 1 101 ? 23.188 -3.486 -7.898 1 98.75 101 THR A O 1
ATOM 795 N N . LEU A 1 102 ? 21.328 -4.594 -7.5 1 98.88 102 LEU A N 1
ATOM 796 C CA . LEU A 1 102 ? 21.125 -3.945 -6.211 1 98.88 102 LEU A CA 1
ATOM 797 C C . LEU A 1 102 ? 21.797 -4.727 -5.09 1 98.88 102 LEU A C 1
ATOM 799 O O . LEU A 1 102 ? 22.344 -4.133 -4.156 1 98.88 102 LEU A O 1
ATOM 803 N N . CYS A 1 103 ? 21.75 -6.055 -5.191 1 98.88 103 CYS A N 1
ATOM 804 C CA . CYS A 1 103 ? 22.391 -6.91 -4.195 1 98.88 103 CYS A CA 1
ATOM 805 C C . CYS A 1 103 ? 22.547 -8.328 -4.723 1 98.88 103 CYS A C 1
ATOM 807 O O . CYS A 1 103 ? 21.969 -8.688 -5.754 1 98.88 103 CYS A O 1
ATOM 809 N N . THR A 1 104 ? 23.375 -9.07 -4.105 1 98.81 104 THR A N 1
ATOM 810 C CA . THR A 1 104 ? 23.547 -10.508 -4.301 1 98.81 104 THR A CA 1
ATOM 811 C C . THR A 1 104 ? 23.172 -11.273 -3.037 1 98.81 104 THR A C 1
ATOM 813 O O . THR A 1 104 ? 23.578 -10.906 -1.934 1 98.81 104 THR A O 1
ATOM 816 N N . LEU A 1 105 ? 22.375 -12.25 -3.199 1 98.81 105 LEU A N 1
ATOM 817 C CA . LEU A 1 105 ? 21.953 -13.133 -2.109 1 98.81 105 LEU A CA 1
ATOM 818 C C . LEU A 1 105 ? 22.562 -14.516 -2.271 1 98.81 105 LEU A C 1
ATOM 820 O O . LEU A 1 105 ? 22.625 -15.055 -3.381 1 98.81 105 LEU A O 1
ATOM 824 N N . SER A 1 106 ? 23 -15.094 -1.2 1 98.75 106 SER A N 1
ATOM 825 C CA . SER A 1 106 ? 23.547 -16.453 -1.212 1 98.75 106 SER A CA 1
ATOM 826 C C . SER A 1 106 ? 23.109 -17.234 0.015 1 98.75 106 SER A C 1
ATOM 828 O O . SER A 1 106 ? 23.062 -16.703 1.123 1 98.75 106 SER A O 1
ATOM 830 N N . GLY A 1 107 ? 22.797 -18.5 -0.182 1 98.44 107 GLY A N 1
ATOM 831 C CA . GLY A 1 107 ? 22.359 -19.359 0.909 1 98.44 107 GLY A CA 1
ATOM 832 C C . GLY A 1 107 ? 21.516 -20.531 0.448 1 98.44 107 GLY A C 1
ATOM 833 O O . GLY A 1 107 ? 21.531 -20.891 -0.731 1 98.44 107 GLY A O 1
ATOM 834 N N . PRO A 1 108 ? 20.828 -21.25 1.405 1 98.06 108 PRO A N 1
ATOM 835 C CA . PRO A 1 108 ? 19.938 -22.359 1.015 1 98.06 108 PRO A CA 1
ATOM 836 C C . PRO A 1 108 ? 18.938 -21.953 -0.053 1 98.06 108 PRO A C 1
ATOM 838 O O . PRO A 1 108 ? 18.25 -20.922 0.092 1 98.06 108 PRO A O 1
ATOM 841 N N . ALA A 1 109 ? 18.812 -22.75 -1.139 1 97.38 109 ALA A N 1
ATOM 842 C CA . ALA A 1 109 ? 17.984 -22.422 -2.297 1 97.38 109 ALA A CA 1
ATOM 843 C C . ALA A 1 109 ? 16.516 -22.297 -1.899 1 97.38 109 ALA A C 1
ATOM 845 O O . ALA A 1 109 ? 15.82 -21.391 -2.385 1 97.38 109 ALA A O 1
ATOM 846 N N . ARG A 1 110 ? 16.062 -23.156 -1.01 1 97.75 110 ARG A N 1
ATOM 847 C CA . ARG A 1 110 ? 14.672 -23.109 -0.566 1 97.75 110 ARG A CA 1
ATOM 848 C C . ARG A 1 110 ? 14.367 -21.781 0.138 1 97.75 110 ARG A C 1
ATOM 850 O O . ARG A 1 110 ? 13.312 -21.188 -0.085 1 97.75 110 ARG A O 1
ATOM 857 N N . ASP A 1 111 ? 15.312 -21.281 0.983 1 98 111 ASP A N 1
ATOM 858 C CA . ASP A 1 111 ? 15.148 -20.016 1.679 1 98 111 ASP A CA 1
ATOM 859 C C . ASP A 1 111 ? 15.086 -18.844 0.69 1 98 111 ASP A C 1
ATOM 861 O O . ASP A 1 111 ? 14.281 -17.938 0.856 1 98 111 ASP A O 1
ATOM 865 N N . LEU A 1 112 ? 15.984 -18.922 -0.317 1 98 112 LEU A N 1
ATOM 866 C CA . LEU A 1 112 ? 16.016 -17.875 -1.336 1 98 112 LEU A CA 1
ATOM 867 C C . LEU A 1 112 ? 14.688 -17.797 -2.072 1 98 112 LEU A C 1
ATOM 869 O O . LEU A 1 112 ? 14.133 -16.703 -2.25 1 98 112 LEU A O 1
ATOM 873 N N . LEU A 1 113 ? 14.125 -18.922 -2.432 1 97.25 113 LEU A N 1
ATOM 874 C CA . LEU A 1 113 ? 12.875 -18.969 -3.18 1 97.25 113 LEU A CA 1
ATOM 875 C C . LEU A 1 113 ? 11.703 -18.5 -2.322 1 97.25 113 LEU A C 1
ATOM 877 O O . LEU A 1 113 ? 10.875 -17.719 -2.779 1 97.25 113 LEU A O 1
ATOM 881 N N . THR A 1 114 ? 11.695 -18.938 -1.043 1 97.94 114 THR A N 1
ATOM 882 C CA . THR A 1 114 ? 10.609 -18.594 -0.13 1 97.94 114 THR A CA 1
ATOM 883 C C . THR A 1 114 ? 10.617 -17.094 0.181 1 97.94 114 THR A C 1
ATOM 885 O O . THR A 1 114 ? 9.555 -16.469 0.284 1 97.94 114 THR A O 1
ATOM 888 N N . GLY A 1 115 ? 11.797 -16.516 0.306 1 98.31 115 GLY A N 1
ATOM 889 C CA . GLY A 1 115 ? 11.906 -15.133 0.731 1 98.31 115 GLY A CA 1
ATOM 890 C C . GLY A 1 115 ? 11.852 -14.148 -0.422 1 98.31 115 GLY A C 1
ATOM 891 O O . GLY A 1 115 ? 11.641 -12.953 -0.214 1 98.31 115 GLY A O 1
ATOM 892 N N . GLU A 1 116 ? 12 -14.578 -1.647 1 97.88 116 GLU A N 1
ATOM 893 C CA . GLU A 1 116 ? 12.172 -13.742 -2.83 1 97.88 116 GLU A CA 1
ATOM 894 C C . GLU A 1 116 ? 11.031 -12.742 -2.967 1 97.88 116 GLU A C 1
ATOM 896 O O . GLU A 1 116 ? 11.258 -11.531 -2.961 1 97.88 116 GLU A O 1
ATOM 901 N N . ARG A 1 117 ? 9.812 -13.266 -3.047 1 97.81 117 ARG A N 1
ATOM 902 C CA . ARG A 1 117 ? 8.664 -12.422 -3.35 1 97.81 117 ARG A CA 1
ATOM 903 C C . ARG A 1 117 ? 8.414 -11.422 -2.227 1 97.81 117 ARG A C 1
ATOM 905 O O . ARG A 1 117 ? 8.156 -10.242 -2.482 1 97.81 117 ARG A O 1
ATOM 912 N N . ASN A 1 118 ? 8.523 -11.859 -0.976 1 98.62 118 ASN A N 1
ATOM 913 C CA . ASN A 1 118 ? 8.289 -10.969 0.153 1 98.62 118 ASN A CA 1
ATOM 914 C C . ASN A 1 118 ? 9.336 -9.852 0.215 1 98.62 118 ASN A C 1
ATOM 916 O O . ASN A 1 118 ? 8.992 -8.688 0.437 1 98.62 118 ASN A O 1
ATOM 920 N N . ALA A 1 119 ? 10.617 -10.227 0.022 1 98.81 119 ALA A N 1
ATOM 921 C CA . ALA A 1 119 ? 11.68 -9.219 0.011 1 98.81 119 ALA A CA 1
ATOM 922 C C . ALA A 1 119 ? 11.453 -8.203 -1.11 1 98.81 119 ALA A C 1
ATOM 924 O O . ALA A 1 119 ? 11.516 -6.996 -0.882 1 98.81 119 ALA A O 1
ATOM 925 N N . MET A 1 120 ? 11.148 -8.688 -2.258 1 98.69 120 MET A N 1
ATOM 926 C CA . MET A 1 120 ? 10.969 -7.82 -3.42 1 98.69 120 MET A CA 1
ATOM 927 C C . MET A 1 120 ? 9.734 -6.938 -3.254 1 98.69 120 MET A C 1
ATOM 929 O O . MET A 1 120 ? 9.734 -5.773 -3.656 1 98.69 120 MET A O 1
ATOM 933 N N . ASN A 1 121 ? 8.625 -7.484 -2.686 1 98.88 121 ASN A N 1
ATOM 934 C CA . ASN A 1 121 ? 7.438 -6.672 -2.461 1 98.88 121 ASN A CA 1
ATOM 935 C C . ASN A 1 121 ? 7.75 -5.438 -1.622 1 98.88 121 ASN A C 1
ATOM 937 O O . ASN A 1 121 ? 7.266 -4.344 -1.918 1 98.88 121 ASN A O 1
ATOM 941 N N . PHE A 1 122 ? 8.578 -5.621 -0.575 1 98.94 122 PHE A N 1
ATOM 942 C CA . PHE A 1 122 ? 8.945 -4.48 0.257 1 98.94 122 PHE A CA 1
ATOM 943 C C . PHE A 1 122 ? 9.758 -3.471 -0.54 1 98.94 122 PHE A C 1
ATOM 945 O O . PHE A 1 122 ? 9.445 -2.277 -0.544 1 98.94 122 PHE A O 1
ATOM 952 N N . ILE A 1 123 ? 10.789 -3.947 -1.211 1 98.94 123 ILE A N 1
ATOM 953 C CA . ILE A 1 123 ? 11.68 -3.043 -1.936 1 98.94 123 ILE A CA 1
ATOM 954 C C . ILE A 1 123 ? 10.898 -2.336 -3.043 1 98.94 123 ILE A C 1
ATOM 956 O O . ILE A 1 123 ? 11.031 -1.123 -3.225 1 98.94 123 ILE A O 1
ATOM 960 N N . GLN A 1 124 ? 10.086 -3.066 -3.791 1 98.88 124 GLN A N 1
ATOM 961 C CA . GLN A 1 124 ? 9.312 -2.488 -4.887 1 98.88 124 GLN A CA 1
ATOM 962 C C . GLN A 1 124 ? 8.391 -1.387 -4.383 1 98.88 124 GLN A C 1
ATOM 964 O O . GLN A 1 124 ? 8.258 -0.336 -5.016 1 98.88 124 GLN A O 1
ATOM 969 N N . THR A 1 125 ? 7.73 -1.592 -3.252 1 98.94 125 THR A N 1
ATOM 970 C CA . THR A 1 125 ? 6.789 -0.645 -2.662 1 98.94 125 THR A CA 1
ATOM 971 C C . THR A 1 125 ? 7.516 0.618 -2.201 1 98.94 125 THR A C 1
ATOM 973 O O . THR A 1 125 ? 7.168 1.726 -2.615 1 98.94 125 THR A O 1
ATOM 976 N N . LEU A 1 126 ? 8.539 0.415 -1.411 1 98.94 126 LEU A N 1
ATOM 977 C CA . LEU A 1 126 ? 9.219 1.548 -0.793 1 98.94 126 LEU A CA 1
ATOM 978 C C . LEU A 1 126 ? 10.039 2.316 -1.823 1 98.94 126 LEU A C 1
ATOM 980 O O . LEU A 1 126 ? 10.086 3.549 -1.792 1 98.94 126 LEU A O 1
ATOM 984 N N . SER A 1 127 ? 10.688 1.6 -2.752 1 98.94 127 SER A N 1
ATOM 985 C CA . SER A 1 127 ? 11.406 2.268 -3.83 1 98.94 127 SER A CA 1
ATOM 986 C C . SER A 1 127 ? 10.453 3.016 -4.754 1 98.94 127 SER A C 1
ATOM 988 O O . SER A 1 127 ? 10.797 4.07 -5.289 1 98.94 127 SER A O 1
ATOM 990 N N . GLY A 1 128 ? 9.266 2.426 -4.969 1 98.94 128 GLY A N 1
ATOM 991 C CA . GLY A 1 128 ? 8.258 3.15 -5.73 1 98.94 128 GLY A CA 1
ATOM 992 C C . GLY A 1 128 ? 7.91 4.496 -5.125 1 98.94 128 GLY A C 1
ATOM 993 O O . GLY A 1 128 ? 7.867 5.508 -5.828 1 98.94 128 GLY A O 1
ATOM 994 N N . CYS A 1 129 ? 7.672 4.508 -3.857 1 98.94 129 CYS A N 1
ATOM 995 C CA . CYS A 1 129 ? 7.363 5.738 -3.131 1 98.94 129 CYS A CA 1
ATOM 996 C C . CYS A 1 129 ? 8.531 6.719 -3.203 1 98.94 129 CYS A C 1
ATOM 998 O O . CYS A 1 129 ? 8.336 7.898 -3.496 1 98.94 129 CYS A O 1
ATOM 1000 N N . ALA A 1 130 ? 9.727 6.219 -2.91 1 98.94 130 ALA A N 1
ATOM 1001 C CA . ALA A 1 130 ? 10.914 7.066 -2.943 1 98.94 130 ALA A CA 1
ATOM 1002 C C . ALA A 1 130 ? 11.117 7.668 -4.332 1 98.94 130 ALA A C 1
ATOM 1004 O O . ALA A 1 130 ? 11.453 8.844 -4.461 1 98.94 130 ALA A O 1
ATOM 1005 N N . THR A 1 131 ? 10.914 6.859 -5.348 1 98.94 131 THR A N 1
ATOM 1006 C CA . THR A 1 131 ? 11.102 7.305 -6.723 1 98.94 131 THR A CA 1
ATOM 1007 C C . THR A 1 131 ? 10.109 8.414 -7.07 1 98.94 131 THR A C 1
ATOM 1009 O O . THR A 1 131 ? 10.492 9.453 -7.605 1 98.94 131 THR A O 1
ATOM 1012 N N . THR A 1 132 ? 8.828 8.203 -6.77 1 98.88 132 THR A N 1
ATOM 1013 C CA . THR A 1 132 ? 7.809 9.227 -7.012 1 98.88 132 THR A CA 1
ATOM 1014 C C . THR A 1 132 ? 8.156 10.516 -6.281 1 98.88 132 THR A C 1
ATOM 1016 O O . THR A 1 132 ? 8.047 11.609 -6.848 1 98.88 132 THR A O 1
ATOM 1019 N N . THR A 1 133 ? 8.578 10.398 -5.074 1 98.88 133 THR A N 1
ATOM 1020 C CA . THR A 1 133 ? 8.961 11.555 -4.277 1 98.88 133 THR A CA 1
ATOM 1021 C C . THR A 1 133 ? 10.109 12.312 -4.945 1 98.88 133 THR A C 1
ATOM 1023 O O . THR A 1 133 ? 10.078 13.547 -5.023 1 98.88 133 THR A O 1
ATOM 1026 N N . SER A 1 134 ? 11.086 11.57 -5.395 1 98.88 134 SER A N 1
ATOM 1027 C CA . SER A 1 134 ? 12.25 12.195 -6.031 1 98.88 134 SER A CA 1
ATOM 1028 C C . SER A 1 134 ? 11.836 12.992 -7.262 1 98.88 134 SER A C 1
ATOM 1030 O O . SER A 1 134 ? 12.383 14.07 -7.52 1 98.88 134 SER A O 1
ATOM 1032 N N . VAL A 1 135 ? 10.891 12.5 -8.023 1 98.75 135 VAL A N 1
ATOM 1033 C CA . VAL A 1 135 ? 10.406 13.188 -9.219 1 98.75 135 VAL A CA 1
ATOM 1034 C C . VAL A 1 135 ? 9.75 14.5 -8.82 1 98.75 135 VAL A C 1
ATOM 1036 O O . VAL A 1 135 ? 10 15.539 -9.438 1 98.75 135 VAL A O 1
ATOM 1039 N N . TYR A 1 136 ? 8.898 14.492 -7.832 1 98.69 136 TYR A N 1
ATOM 1040 C CA . TYR A 1 136 ? 8.266 15.711 -7.336 1 98.69 136 TYR A CA 1
ATOM 1041 C C . TYR A 1 136 ? 9.305 16.688 -6.812 1 98.69 136 TYR A C 1
ATOM 1043 O O . TYR A 1 136 ? 9.234 17.891 -7.105 1 98.69 136 TYR A O 1
ATOM 1051 N N . ALA A 1 137 ? 10.195 16.172 -5.973 1 98.56 137 ALA A N 1
ATOM 1052 C CA . ALA A 1 137 ? 11.219 17 -5.355 1 98.56 137 ALA A CA 1
ATOM 1053 C C . ALA A 1 137 ? 12.055 17.719 -6.41 1 98.56 137 ALA A C 1
ATOM 1055 O O . ALA A 1 137 ? 12.398 18.891 -6.254 1 98.56 137 ALA A O 1
ATOM 1056 N N . GLU A 1 138 ? 12.383 17.031 -7.461 1 98.5 138 GLU A N 1
ATOM 1057 C CA . GLU A 1 138 ? 13.188 17.609 -8.539 1 98.5 138 GLU A CA 1
ATOM 1058 C C . GLU A 1 138 ? 12.469 18.766 -9.203 1 98.5 138 GLU A C 1
ATOM 1060 O O . GLU A 1 138 ? 13.102 19.734 -9.641 1 98.5 138 GLU A O 1
ATOM 1065 N N . LYS A 1 139 ? 11.156 18.734 -9.312 1 98.44 139 LYS A N 1
ATOM 1066 C CA . LYS A 1 139 ? 10.352 19.766 -9.969 1 98.44 139 LYS A CA 1
ATOM 1067 C C . LYS A 1 139 ? 10.438 21.094 -9.219 1 98.44 139 LYS A C 1
ATOM 1069 O O . LYS A 1 139 ? 10.18 22.141 -9.797 1 98.44 139 LYS A O 1
ATOM 1074 N N . ILE A 1 140 ? 10.82 21.031 -7.953 1 98.38 140 ILE A N 1
ATOM 1075 C CA . ILE A 1 140 ? 10.805 22.281 -7.195 1 98.38 140 ILE A CA 1
ATOM 1076 C C . ILE A 1 140 ? 12.203 22.578 -6.66 1 98.38 140 ILE A C 1
ATOM 1078 O O . ILE A 1 140 ? 12.375 23.438 -5.781 1 98.38 140 ILE A O 1
ATOM 1082 N N . ALA A 1 141 ? 13.211 21.828 -7.125 1 98.12 141 ALA A N 1
ATOM 1083 C CA . ALA A 1 141 ? 14.578 21.922 -6.625 1 98.12 141 ALA A CA 1
ATOM 1084 C C . ALA A 1 141 ? 15.148 23.328 -6.836 1 98.12 141 ALA A C 1
ATOM 1086 O O . ALA A 1 141 ? 16.109 23.719 -6.172 1 98.12 141 ALA A O 1
ATOM 1087 N N . HIS A 1 142 ? 14.594 24.078 -7.77 1 98.38 142 HIS A N 1
ATOM 1088 C CA . HIS A 1 142 ? 15.094 25.406 -8.078 1 98.38 142 HIS A CA 1
ATOM 1089 C C . HIS A 1 142 ? 14.586 26.438 -7.078 1 98.38 142 HIS A C 1
ATOM 1091 O O . HIS A 1 142 ? 14.984 27.609 -7.117 1 98.38 142 HIS A O 1
ATOM 1097 N N . THR A 1 143 ? 13.703 26.016 -6.215 1 98.19 143 THR A N 1
ATOM 1098 C CA . THR A 1 143 ? 13.164 26.891 -5.18 1 98.19 143 THR A CA 1
ATOM 1099 C C . THR A 1 143 ? 13.648 26.453 -3.799 1 98.19 143 THR A C 1
ATOM 1101 O O . THR A 1 143 ? 14.391 25.484 -3.674 1 98.19 143 THR A O 1
ATOM 1104 N N . GLU A 1 144 ? 13.25 27.172 -2.764 1 96.31 144 GLU A N 1
ATOM 1105 C CA . GLU A 1 144 ? 13.57 26.812 -1.384 1 96.31 144 GLU A CA 1
ATOM 1106 C C . GLU A 1 144 ? 12.422 26.047 -0.731 1 96.31 144 GLU A C 1
ATOM 1108 O O . GLU A 1 144 ? 12.508 25.688 0.443 1 96.31 144 GLU A O 1
ATOM 1113 N N . CYS A 1 145 ? 11.344 25.859 -1.502 1 97.5 145 CYS A N 1
ATOM 1114 C CA . CY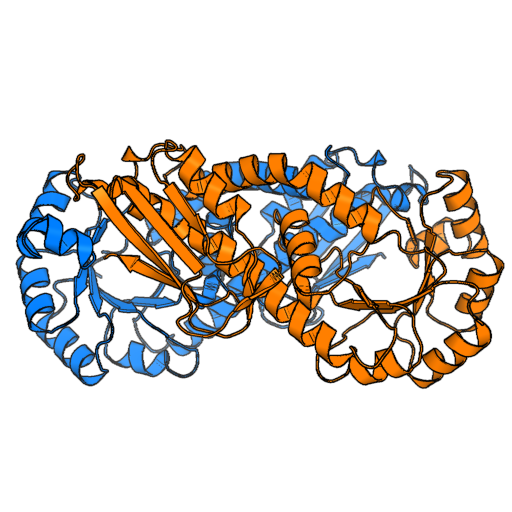S A 1 145 ? 10.164 25.156 -1.008 1 97.5 145 CYS A CA 1
ATOM 1115 C C . CYS A 1 145 ? 10.477 23.703 -0.714 1 97.5 145 CYS A C 1
ATOM 1117 O O . CYS A 1 145 ? 11.188 23.047 -1.482 1 97.5 145 CYS A O 1
ATOM 1119 N N . ARG A 1 146 ? 9.945 23.141 0.353 1 97.31 146 ARG A N 1
ATOM 1120 C CA . ARG A 1 146 ? 10.172 21.75 0.748 1 97.31 146 ARG A CA 1
ATOM 1121 C C . ARG A 1 146 ? 8.922 20.906 0.514 1 97.31 146 ARG A C 1
ATOM 1123 O O . ARG A 1 146 ? 7.805 21.344 0.794 1 97.31 146 ARG A O 1
ATOM 1130 N N . LEU A 1 147 ? 9.117 19.719 0.008 1 98 147 LEU A N 1
ATOM 1131 C CA . LEU A 1 147 ? 8.047 18.766 -0.291 1 98 147 LEU A CA 1
ATOM 1132 C C . LEU A 1 147 ? 7.734 17.906 0.923 1 98 147 LEU A C 1
ATOM 1134 O O . LEU A 1 147 ? 8.609 17.203 1.427 1 98 147 LEU A O 1
ATOM 1138 N N . LEU A 1 148 ? 6.469 17.891 1.345 1 97.56 148 LEU A N 1
ATOM 1139 C CA . LEU A 1 148 ? 6.066 17.141 2.521 1 97.56 148 LEU A CA 1
ATOM 1140 C C . LEU A 1 148 ? 5.121 16 2.139 1 97.56 148 LEU A C 1
ATOM 1142 O O . LEU A 1 148 ? 4.309 16.141 1.222 1 97.56 148 LEU A O 1
ATOM 1146 N N . ASP A 1 149 ? 5.258 14.898 2.898 1 97.44 149 ASP A N 1
ATOM 1147 C CA . ASP A 1 149 ? 4.254 13.836 2.838 1 97.44 149 ASP A CA 1
ATOM 1148 C C . ASP A 1 149 ? 3.014 14.203 3.645 1 97.44 149 ASP A C 1
ATOM 1150 O O . ASP A 1 149 ? 2.826 15.367 4.008 1 97.44 149 ASP A O 1
ATOM 1154 N N . THR A 1 150 ? 2.086 13.281 3.812 1 96.75 150 THR A N 1
ATOM 1155 C CA . THR A 1 150 ? 0.857 13.484 4.57 1 96.75 150 THR A CA 1
ATOM 1156 C C . THR A 1 150 ? 0.52 12.25 5.398 1 96.75 150 THR A C 1
ATOM 1158 O O . THR A 1 150 ? 1.354 11.352 5.551 1 96.75 150 THR A O 1
ATOM 1161 N N . ARG A 1 151 ? -0.634 12.219 6.008 1 97.31 151 ARG A N 1
ATOM 1162 C CA . ARG A 1 151 ? -1.127 11.062 6.75 1 97.31 151 ARG A CA 1
ATOM 1163 C C . ARG A 1 151 ? -2.002 10.18 5.867 1 97.31 151 ARG A C 1
ATOM 1165 O O . ARG A 1 151 ? -2.553 9.18 6.332 1 97.31 151 ARG A O 1
ATOM 1172 N N . LYS A 1 152 ? -2.158 10.609 4.625 1 97.62 152 LYS A N 1
ATOM 1173 C CA . LYS A 1 152 ? -2.793 9.734 3.643 1 97.62 152 LYS A CA 1
ATOM 1174 C C . LYS A 1 152 ? -1.825 8.656 3.158 1 97.62 152 LYS A C 1
ATOM 1176 O O . LYS A 1 152 ? -1.071 8.875 2.207 1 97.62 152 LYS A O 1
ATOM 1181 N N . THR A 1 153 ? -1.802 7.598 3.799 1 98.69 153 THR A N 1
ATOM 1182 C CA . THR A 1 153 ? -0.813 6.555 3.553 1 98.69 153 THR A CA 1
ATOM 1183 C C . THR A 1 153 ? -1.493 5.203 3.346 1 98.69 153 THR A C 1
ATOM 1185 O O . THR A 1 153 ? -2.668 5.035 3.682 1 98.69 153 THR A O 1
ATOM 1188 N N . ILE A 1 154 ? -0.796 4.309 2.783 1 98.81 154 ILE A N 1
ATOM 1189 C CA . ILE A 1 154 ? -1.234 2.918 2.742 1 98.81 154 ILE A CA 1
ATOM 1190 C C . ILE A 1 154 ? -1.211 2.328 4.148 1 98.81 154 ILE A C 1
ATOM 1192 O O . ILE A 1 154 ? -0.189 2.385 4.836 1 98.81 154 ILE A O 1
ATOM 1196 N N . PRO A 1 155 ? -2.359 1.724 4.578 1 98.44 155 PRO A N 1
ATOM 1197 C CA . PRO A 1 155 ? -2.453 1.253 5.961 1 98.44 155 PRO A CA 1
ATOM 1198 C C . PRO A 1 155 ? -1.37 0.237 6.312 1 98.44 155 PRO A C 1
ATOM 1200 O O . PRO A 1 155 ? -1.089 -0.67 5.527 1 98.44 155 PRO A O 1
ATOM 1203 N N . GLY A 1 156 ? -0.787 0.439 7.488 1 97.19 156 GLY A N 1
ATOM 1204 C CA . GLY A 1 156 ? 0.219 -0.486 7.984 1 97.19 156 GLY A CA 1
ATOM 1205 C C . GLY A 1 156 ? 1.627 -0.128 7.547 1 97.19 156 GLY A C 1
ATOM 1206 O O . GLY A 1 156 ? 2.598 -0.734 8.008 1 97.19 156 GLY A O 1
ATOM 1207 N N . LEU A 1 157 ? 1.734 0.898 6.691 1 98.25 157 LEU A N 1
ATOM 1208 C CA . LEU A 1 157 ? 3.043 1.224 6.137 1 98.25 157 LEU A CA 1
ATOM 1209 C C . LEU A 1 157 ? 3.342 2.713 6.281 1 98.25 157 LEU A C 1
ATOM 1211 O O . LEU A 1 157 ? 4.172 3.258 5.551 1 98.25 157 LEU A O 1
ATOM 1215 N N . ARG A 1 158 ? 2.699 3.41 7.227 1 98.25 158 ARG A N 1
ATOM 1216 C CA . ARG A 1 158 ? 2.881 4.852 7.355 1 98.25 158 ARG A CA 1
ATOM 1217 C C . ARG A 1 158 ? 4.344 5.199 7.613 1 98.25 158 ARG A C 1
ATOM 1219 O O . ARG A 1 158 ? 4.941 5.98 6.867 1 98.25 158 ARG A O 1
ATOM 1226 N N . SER A 1 159 ? 4.953 4.57 8.625 1 97.94 159 SER A N 1
ATOM 1227 C CA . SER A 1 159 ? 6.336 4.879 8.977 1 97.94 159 SER A CA 1
ATOM 1228 C C . SER A 1 159 ? 7.285 4.527 7.836 1 97.94 159 SER A C 1
ATOM 1230 O O . SER A 1 159 ? 8.203 5.289 7.523 1 97.94 159 SER A O 1
ATOM 1232 N N . ALA A 1 160 ? 7.031 3.377 7.254 1 98.62 160 ALA A N 1
ATOM 1233 C CA . ALA A 1 160 ? 7.875 2.92 6.152 1 98.62 160 ALA A CA 1
ATOM 1234 C C . ALA A 1 160 ? 7.797 3.877 4.969 1 98.62 160 ALA A C 1
ATOM 1236 O O . ALA A 1 160 ? 8.82 4.227 4.375 1 98.62 160 ALA A O 1
ATOM 1237 N N . LEU A 1 161 ? 6.578 4.285 4.621 1 98.88 161 LEU A N 1
ATOM 1238 C CA . LEU A 1 161 ? 6.375 5.172 3.482 1 98.88 161 LEU A CA 1
ATOM 1239 C C . LEU A 1 161 ? 6.949 6.559 3.76 1 98.88 161 LEU A C 1
ATOM 1241 O O . LEU A 1 161 ? 7.531 7.184 2.869 1 98.88 161 LEU A O 1
ATOM 1245 N N . LYS A 1 162 ? 6.75 7.055 4.961 1 98.75 162 LYS A N 1
ATOM 1246 C CA . LYS A 1 162 ? 7.332 8.344 5.316 1 98.75 162 LYS A CA 1
ATOM 1247 C C . LYS A 1 162 ? 8.859 8.289 5.285 1 98.75 162 LYS A C 1
ATOM 1249 O O . LYS A 1 162 ? 9.516 9.258 4.906 1 98.75 162 LYS A O 1
ATOM 1254 N N . TYR A 1 163 ? 9.469 7.16 5.715 1 98.75 163 TYR A N 1
ATOM 1255 C CA . TYR A 1 163 ? 10.906 6.941 5.555 1 98.75 163 TYR A CA 1
ATOM 1256 C C . TYR A 1 163 ? 11.297 6.953 4.078 1 98.75 163 TYR A C 1
ATOM 1258 O O . TYR A 1 163 ? 12.305 7.559 3.703 1 98.75 163 TYR A O 1
ATOM 1266 N N . ALA A 1 164 ? 10.523 6.301 3.234 1 98.94 164 ALA A N 1
ATOM 1267 C CA . ALA A 1 164 ? 10.781 6.266 1.798 1 98.94 164 ALA A CA 1
ATOM 1268 C C . ALA A 1 164 ? 10.727 7.668 1.198 1 98.94 164 ALA A C 1
ATOM 1270 O O . ALA A 1 164 ? 11.5 7.996 0.294 1 98.94 164 ALA A O 1
ATOM 1271 N N . VAL A 1 165 ? 9.758 8.508 1.65 1 98.88 165 VAL A N 1
ATOM 1272 C CA . VAL A 1 165 ? 9.672 9.898 1.204 1 98.88 165 VAL A CA 1
ATOM 1273 C C . VAL A 1 165 ? 10.984 10.617 1.48 1 98.88 165 VAL A C 1
ATOM 1275 O O . VAL A 1 165 ? 11.516 11.32 0.612 1 98.88 165 VAL A O 1
ATOM 1278 N N . ALA A 1 166 ? 11.523 10.414 2.705 1 98.69 166 ALA A N 1
ATOM 1279 C CA . ALA A 1 166 ? 12.797 11.023 3.059 1 98.69 166 ALA A CA 1
ATOM 1280 C C . ALA A 1 166 ? 13.922 10.531 2.148 1 98.69 166 ALA A C 1
ATOM 1282 O O . ALA A 1 166 ? 14.766 11.312 1.713 1 98.69 166 ALA A O 1
ATOM 1283 N N . CYS A 1 167 ? 13.914 9.266 1.824 1 98.69 167 CYS A N 1
ATOM 1284 C CA . CYS A 1 167 ? 14.914 8.68 0.933 1 98.69 167 CYS A CA 1
ATOM 1285 C C . CYS A 1 167 ? 14.82 9.289 -0.46 1 98.69 167 CYS A C 1
ATOM 1287 O O . CYS A 1 167 ? 15.82 9.375 -1.173 1 98.69 167 CYS A O 1
ATOM 1289 N N . GLY A 1 168 ? 13.648 9.703 -0.864 1 98.81 168 GLY A N 1
ATOM 1290 C CA . GLY A 1 168 ? 13.43 10.273 -2.184 1 98.81 168 GLY A CA 1
ATOM 1291 C C . GLY A 1 168 ? 13.672 11.766 -2.232 1 98.81 168 GLY A C 1
ATOM 1292 O O . GLY A 1 168 ? 13.477 12.398 -3.273 1 98.81 168 GLY A O 1
ATOM 1293 N N . GLY A 1 169 ? 14.016 12.344 -1.109 1 98.44 169 GLY A N 1
ATOM 1294 C CA . GLY A 1 169 ? 14.344 13.758 -1.085 1 98.44 169 GLY A CA 1
ATOM 1295 C C . GLY A 1 169 ? 13.227 14.625 -0.549 1 98.44 169 GLY A C 1
ATOM 1296 O O . GLY A 1 169 ? 13.32 15.852 -0.566 1 98.44 169 GLY A O 1
ATOM 1297 N N . GLY A 1 170 ? 12.133 14.031 -0.095 1 98.38 170 GLY A N 1
ATOM 1298 C CA . GLY A 1 170 ? 11.07 14.75 0.584 1 98.38 170 GLY A CA 1
ATOM 1299 C C . GLY A 1 170 ? 11.297 14.883 2.078 1 98.38 170 GLY A C 1
ATOM 1300 O O . GLY A 1 170 ? 12.328 14.445 2.596 1 98.38 170 GLY A O 1
ATOM 1301 N N . PHE A 1 171 ? 10.352 15.523 2.729 1 97.88 171 PHE A N 1
ATOM 1302 C CA . PHE A 1 171 ? 10.383 15.711 4.172 1 97.88 171 PHE A CA 1
ATOM 1303 C C . PHE A 1 171 ? 9.094 15.219 4.816 1 97.88 171 PHE A C 1
ATOM 1305 O O . PHE A 1 171 ? 8.117 14.938 4.125 1 97.88 171 PHE A O 1
ATOM 1312 N N . ASN A 1 172 ? 9.172 15.055 6.109 1 97.56 172 ASN A N 1
ATOM 1313 C CA . ASN A 1 172 ? 8.031 14.445 6.789 1 97.56 172 ASN A CA 1
ATOM 1314 C C . ASN A 1 172 ? 7.121 15.5 7.406 1 97.56 172 ASN A C 1
ATOM 1316 O O . ASN A 1 172 ? 7.586 16.375 8.141 1 97.56 172 ASN A O 1
ATOM 1320 N N . HIS A 1 173 ? 5.883 15.422 7.062 1 96.88 173 HIS A N 1
ATOM 1321 C CA . HIS A 1 173 ? 4.855 16.094 7.855 1 96.88 173 HIS A CA 1
ATOM 1322 C C . HIS A 1 173 ? 4.695 15.43 9.219 1 96.88 173 HIS A C 1
ATOM 1324 O O . HIS A 1 173 ? 5.496 14.562 9.594 1 96.88 173 HIS A O 1
ATOM 1330 N N . ARG A 1 174 ? 3.717 15.867 9.969 1 96.81 174 ARG A N 1
ATOM 1331 C CA . ARG A 1 174 ? 3.545 15.188 11.25 1 96.81 174 ARG A CA 1
ATOM 1332 C C . ARG A 1 174 ? 3.412 13.68 11.062 1 96.81 174 ARG A C 1
ATOM 1334 O O . ARG A 1 174 ? 2.803 13.227 10.094 1 96.81 174 ARG A O 1
ATOM 1341 N N . ILE A 1 175 ? 3.959 12.891 11.953 1 96.62 175 ILE A N 1
ATOM 1342 C CA . ILE A 1 175 ? 3.979 11.43 11.859 1 96.62 175 ILE A CA 1
ATOM 1343 C C . ILE A 1 175 ? 2.58 10.883 12.125 1 96.62 175 ILE A C 1
ATOM 1345 O O . ILE A 1 175 ? 2.115 9.984 11.414 1 96.62 175 ILE A O 1
ATOM 1349 N N . GLY A 1 176 ? 1.959 11.336 13.062 1 97 176 GLY A N 1
ATOM 1350 C CA . GLY A 1 176 ? 0.597 11.016 13.453 1 97 176 GLY A CA 1
ATOM 1351 C C . GLY A 1 176 ? -0.104 12.164 14.156 1 97 176 GLY A C 1
ATOM 1352 O O . GLY A 1 176 ? 0.302 13.32 14.031 1 97 176 GLY A O 1
ATOM 1353 N N . VAL A 1 177 ? -1.146 11.844 14.867 1 97.94 177 VAL A N 1
ATOM 1354 C CA . VAL A 1 177 ? -1.972 12.883 15.484 1 97.94 177 VAL A CA 1
ATOM 1355 C C . VAL A 1 177 ? -1.426 13.219 16.859 1 97.94 177 VAL A C 1
ATOM 1357 O O . VAL A 1 177 ? -1.995 14.055 17.578 1 97.94 177 VAL A O 1
ATOM 1360 N N . PHE A 1 178 ? -0.277 12.664 17.219 1 97 178 PHE A N 1
ATOM 1361 C CA . PHE A 1 178 ? 0.277 12.82 18.562 1 97 178 PHE A CA 1
ATOM 1362 C C . PHE A 1 178 ? 1.382 13.867 18.562 1 97 178 PHE A C 1
ATOM 1364 O O . PHE A 1 178 ? 1.742 14.383 19.625 1 97 178 PHE A O 1
ATOM 1371 N N . ASP A 1 179 ? 1.968 14.242 17.375 1 96.25 179 ASP A N 1
ATOM 1372 C CA . ASP A 1 179 ? 3.252 14.938 17.438 1 96.25 179 ASP A CA 1
ATOM 1373 C C . ASP A 1 179 ? 3.121 16.391 16.984 1 96.25 179 ASP A C 1
ATOM 1375 O O . ASP A 1 179 ? 4.023 17.203 17.188 1 96.25 179 ASP A O 1
ATOM 1379 N N . ALA A 1 180 ? 2.004 16.766 16.422 1 96.69 180 ALA A N 1
ATOM 1380 C CA . ALA A 1 180 ? 1.757 18.156 16.031 1 96.69 180 ALA A CA 1
ATOM 1381 C C . ALA A 1 180 ? 0.264 18.422 15.859 1 96.69 180 ALA A C 1
ATOM 1383 O O . ALA A 1 180 ? -0.497 17.516 15.523 1 96.69 180 ALA A O 1
ATOM 1384 N N . TYR A 1 181 ? -0.162 19.688 16.109 1 97.31 181 TYR A N 1
ATOM 1385 C CA . TYR A 1 181 ? -1.538 20.109 15.875 1 97.31 181 TYR A CA 1
ATOM 1386 C C . TYR A 1 181 ? -1.774 20.422 14.406 1 97.31 181 TYR A C 1
ATOM 1388 O O . TYR A 1 181 ? -0.917 21.016 13.742 1 97.31 181 TYR A O 1
ATOM 1396 N N . LEU A 1 182 ? -2.801 20.016 13.898 1 97.56 182 LEU A N 1
ATOM 1397 C CA . LEU A 1 182 ? -3.363 20.516 12.648 1 97.56 182 LEU A CA 1
ATOM 1398 C C . LEU A 1 182 ? -4.816 20.922 12.836 1 97.56 182 LEU A C 1
ATOM 1400 O O . LEU A 1 182 ? -5.723 20.094 12.766 1 97.56 182 LEU A O 1
ATOM 1404 N N . ILE A 1 183 ? -4.98 22.141 13.07 1 98 183 ILE A N 1
ATOM 1405 C CA . ILE A 1 183 ? -6.273 22.734 13.406 1 98 183 ILE A CA 1
ATOM 1406 C C . ILE A 1 183 ? -7.039 23.062 12.125 1 98 183 ILE A C 1
ATOM 1408 O O . ILE A 1 183 ? -6.539 23.797 11.266 1 98 183 ILE A O 1
ATOM 1412 N N . LYS A 1 184 ? -8.172 22.5 12 1 95.94 184 LYS A N 1
ATOM 1413 C CA . LYS A 1 184 ? -9.039 22.719 10.844 1 95.94 184 LYS A CA 1
ATOM 1414 C C . LYS A 1 184 ? -10.328 23.422 11.25 1 95.94 184 LYS A C 1
ATOM 1416 O O . LYS A 1 184 ? -10.477 23.844 12.391 1 95.94 184 LYS A O 1
ATOM 1421 N N . GLU A 1 185 ? -11.203 23.484 10.328 1 91.94 185 GLU A N 1
ATOM 1422 C CA . GLU A 1 185 ? -12.438 24.25 10.492 1 91.94 185 GLU A CA 1
ATOM 1423 C C . GLU A 1 185 ? -13.219 23.781 11.711 1 91.94 185 GLU A C 1
ATOM 1425 O O . GLU A 1 185 ? -13.672 24.594 12.516 1 91.94 185 GLU A O 1
ATOM 1430 N N . ASN A 1 186 ? -13.352 22.5 11.922 1 90.44 186 ASN A N 1
ATOM 1431 C CA . ASN A 1 186 ? -14.133 21.953 13.023 1 90.44 186 ASN A CA 1
ATOM 1432 C C . ASN A 1 186 ? -13.523 22.297 14.375 1 90.44 186 ASN A C 1
ATOM 1434 O O . ASN A 1 186 ? -14.242 22.578 15.336 1 90.44 186 ASN A O 1
ATOM 1438 N N . HIS A 1 187 ? -12.266 22.266 14.453 1 95.81 187 HIS A N 1
ATOM 1439 C CA . HIS A 1 187 ? -11.562 22.641 15.672 1 95.81 187 HIS A CA 1
ATOM 1440 C C . HIS A 1 187 ? -11.719 24.125 15.984 1 95.81 187 HIS A C 1
ATOM 1442 O O . HIS A 1 187 ? -11.93 24.5 17.141 1 95.81 187 HIS A O 1
ATOM 1448 N N . ILE A 1 188 ? -11.609 24.922 14.906 1 96.12 188 ILE A N 1
ATOM 1449 C CA . ILE A 1 188 ? -11.727 26.375 15.055 1 96.12 188 ILE A CA 1
ATOM 1450 C C . ILE A 1 188 ? -13.109 26.719 15.602 1 96.12 188 ILE A C 1
ATOM 1452 O O . ILE A 1 188 ? -13.227 27.5 16.562 1 96.12 188 ILE A O 1
ATOM 1456 N N . ILE A 1 189 ? -14.117 26.094 15.047 1 93.06 189 ILE A N 1
ATOM 1457 C CA . ILE A 1 189 ? -15.484 26.328 15.477 1 93.06 189 ILE A CA 1
ATOM 1458 C C . ILE A 1 189 ? -15.648 25.906 16.938 1 93.06 189 ILE A C 1
ATOM 1460 O O . ILE A 1 189 ? -16.203 26.656 17.75 1 93.06 189 ILE A O 1
ATOM 1464 N N . ALA A 1 190 ? -15.141 24.828 17.312 1 92.62 190 ALA A N 1
ATOM 1465 C CA . ALA A 1 190 ? -15.281 24.281 18.656 1 92.62 190 ALA A CA 1
ATOM 1466 C C . ALA A 1 190 ? -14.594 25.172 19.688 1 92.62 190 ALA A C 1
ATOM 1468 O O . ALA A 1 190 ? -15.055 25.266 20.828 1 92.62 190 ALA A O 1
ATOM 1469 N N . CYS A 1 191 ? -13.539 25.828 19.266 1 95.38 191 CYS A N 1
ATOM 1470 C CA . CYS A 1 191 ? -12.75 26.641 20.188 1 95.38 191 CYS A CA 1
ATOM 1471 C C . CYS A 1 191 ? -13.258 28.078 20.219 1 95.38 191 CYS A C 1
ATOM 1473 O O . CYS A 1 191 ? -12.859 28.875 21.078 1 95.38 191 CYS A O 1
ATOM 1475 N N . GLY A 1 192 ? -14.086 28.406 19.234 1 95.31 192 GLY A N 1
ATOM 1476 C CA . GLY A 1 192 ? -14.633 29.75 19.203 1 95.31 192 GLY A CA 1
ATOM 1477 C C . GLY A 1 192 ? -13.812 30.703 18.359 1 95.31 192 GLY A C 1
ATOM 1478 O O . GLY A 1 192 ? -13.961 31.922 18.484 1 95.31 192 GLY A O 1
ATOM 1479 N N . GLY A 1 193 ? -12.875 30.141 17.531 1 97.19 193 GLY A N 1
ATOM 1480 C CA . GLY A 1 193 ? -12.086 30.984 16.656 1 97.19 193 GLY A CA 1
ATOM 1481 C C . GLY A 1 193 ? -10.648 30.516 16.5 1 97.19 193 GLY A C 1
ATOM 1482 O O . GLY A 1 193 ? -10.195 29.641 17.25 1 97.19 193 GLY A O 1
ATOM 1483 N N . ILE A 1 194 ? -10.016 31.141 15.547 1 98.31 194 ILE A N 1
ATOM 1484 C CA . ILE A 1 194 ? -8.641 30.766 15.219 1 98.31 194 ILE A CA 1
ATOM 1485 C C . ILE A 1 194 ? -7.723 31.109 16.391 1 98.31 194 ILE A C 1
ATOM 1487 O O . ILE A 1 194 ? -6.949 30.266 16.844 1 98.31 194 ILE A O 1
ATOM 1491 N N . THR A 1 195 ? -7.82 32.344 16.891 1 98.5 195 THR A N 1
ATOM 1492 C CA . THR A 1 195 ? -6.969 32.812 17.984 1 98.5 195 THR A CA 1
ATOM 1493 C C . THR A 1 195 ? -7.125 31.906 19.219 1 98.5 195 THR A C 1
ATOM 1495 O O . THR A 1 195 ? -6.137 31.484 19.812 1 98.5 195 THR A O 1
ATOM 1498 N N . GLN A 1 196 ? -8.328 31.609 19.547 1 98.25 196 GLN A N 1
ATOM 1499 C CA . GLN A 1 196 ? -8.602 30.797 20.734 1 98.25 196 GLN A CA 1
ATOM 1500 C C . GLN A 1 196 ? -8.078 29.375 20.547 1 98.25 196 GLN A C 1
ATOM 1502 O O . GLN A 1 196 ? -7.562 28.766 21.484 1 98.25 196 GLN A O 1
ATOM 1507 N N . ALA A 1 197 ? -8.266 28.828 19.359 1 98.38 197 ALA A N 1
ATOM 1508 C CA . ALA A 1 197 ? -7.793 27.484 19.062 1 98.38 197 ALA A CA 1
ATOM 1509 C C . ALA A 1 197 ? -6.277 27.391 19.219 1 98.38 197 ALA A C 1
ATOM 1511 O O . ALA A 1 197 ? -5.77 26.453 19.844 1 98.38 197 ALA A O 1
ATOM 1512 N N . ILE A 1 198 ? -5.559 28.344 18.688 1 98.19 198 ILE A N 1
ATOM 1513 C CA . ILE A 1 198 ? -4.102 28.375 18.766 1 98.19 198 ILE A CA 1
ATOM 1514 C C . ILE A 1 198 ? -3.664 28.547 20.219 1 98.19 198 ILE A C 1
ATOM 1516 O O . ILE A 1 198 ? -2.783 27.828 20.688 1 98.19 198 ILE A O 1
ATOM 1520 N N . THR A 1 199 ? -4.316 29.453 20.875 1 98 199 THR A N 1
ATOM 1521 C CA . THR A 1 199 ? -3.982 29.703 22.281 1 98 199 THR A CA 1
ATOM 1522 C C . THR A 1 199 ? -4.184 28.453 23.125 1 98 199 THR A C 1
ATOM 1524 O O . THR A 1 199 ? -3.303 28.062 23.891 1 98 199 THR A O 1
ATOM 1527 N N . THR A 1 200 ? -5.273 27.828 22.953 1 97.75 200 THR A N 1
ATOM 1528 C CA . THR A 1 200 ? -5.598 26.625 23.703 1 97.75 200 THR A CA 1
ATOM 1529 C C . THR A 1 200 ? -4.598 25.516 23.406 1 97.75 200 THR A C 1
ATOM 1531 O O . THR A 1 200 ? -4.133 24.828 24.312 1 97.75 200 THR A O 1
ATOM 1534 N N . ALA A 1 201 ? -4.273 25.344 22.141 1 98.06 201 ALA A N 1
ATOM 1535 C CA . ALA A 1 201 ? -3.314 24.328 21.719 1 98.06 201 ALA A CA 1
ATOM 1536 C C . ALA A 1 201 ? -1.962 24.531 22.391 1 98.06 201 ALA A C 1
ATOM 1538 O O . ALA A 1 201 ? -1.387 23.594 22.953 1 98.06 201 ALA A O 1
ATOM 1539 N N . LYS A 1 202 ? -1.48 25.766 22.359 1 97.06 202 LYS A N 1
ATOM 1540 C CA . LYS A 1 202 ? -0.177 26.078 22.938 1 97.06 202 LYS A CA 1
ATOM 1541 C C . LYS A 1 202 ? -0.182 25.891 24.453 1 97.06 202 LYS A C 1
ATOM 1543 O O . LYS A 1 202 ? 0.832 25.5 25.031 1 97.06 202 LYS A O 1
ATOM 1548 N N . GLU A 1 203 ? -1.31 26.141 25.062 1 97.12 203 GLU A N 1
ATOM 1549 C CA . GLU A 1 203 ? -1.435 25.953 26.5 1 97.12 203 GLU A CA 1
ATOM 1550 C C . GLU A 1 203 ? -1.469 24.469 26.875 1 97.12 203 GLU A C 1
ATOM 1552 O O . GLU A 1 203 ? -0.826 24.062 27.828 1 97.12 203 GLU A O 1
ATOM 1557 N N . LEU A 1 204 ? -2.182 23.688 26.156 1 96.06 204 LEU A N 1
ATOM 1558 C CA . LEU A 1 204 ? -2.371 22.281 26.469 1 96.06 204 LEU A CA 1
ATOM 1559 C C . LEU A 1 204 ? -1.083 21.5 26.234 1 96.06 204 LEU A C 1
ATOM 1561 O O . LEU A 1 204 ? -0.753 20.594 27.016 1 96.06 204 LEU A O 1
ATOM 1565 N N . ASN A 1 205 ? -0.365 21.797 25.156 1 95.25 205 ASN A N 1
ATOM 1566 C CA . ASN A 1 205 ? 0.87 21.094 24.828 1 95.25 205 ASN A CA 1
ATOM 1567 C C . ASN A 1 205 ? 1.969 22.047 24.391 1 95.25 205 ASN A C 1
ATOM 1569 O O . ASN A 1 205 ? 2.281 22.156 23.203 1 95.25 205 ASN A O 1
ATOM 1573 N N . PRO A 1 206 ? 2.592 22.625 25.469 1 93.44 206 PRO A N 1
ATOM 1574 C CA . PRO A 1 206 ? 3.674 23.547 25.125 1 93.44 206 PRO A CA 1
ATOM 1575 C C . PRO A 1 206 ? 4.809 22.875 24.359 1 93.44 206 PRO A C 1
ATOM 1577 O O . PRO A 1 206 ? 5.211 21.75 24.688 1 93.44 206 PRO A O 1
ATOM 1580 N N . GLY A 1 207 ? 5.215 23.406 23.234 1 90.81 207 GLY A N 1
ATOM 1581 C CA . GLY A 1 207 ? 6.348 22.906 22.469 1 90.81 207 GLY A CA 1
ATOM 1582 C C . GLY A 1 207 ? 5.938 22.156 21.219 1 90.81 207 GLY A C 1
ATOM 1583 O O . GLY A 1 207 ? 6.75 21.953 20.312 1 90.81 207 GLY A O 1
ATOM 1584 N N . LYS A 1 208 ? 4.656 21.656 21.266 1 93.94 208 LYS A N 1
ATOM 1585 C CA . LYS A 1 208 ? 4.176 21 20.047 1 93.94 208 LYS A CA 1
ATOM 1586 C C . LYS A 1 208 ? 3.871 22.016 18.953 1 93.94 208 LYS A C 1
ATOM 1588 O O . LYS A 1 208 ? 3.27 23.062 19.219 1 93.94 208 LYS A O 1
ATOM 1593 N N . PRO A 1 209 ? 4.355 21.703 17.75 1 96.06 209 PRO A N 1
ATOM 1594 C CA . PRO A 1 209 ? 4.039 22.625 16.656 1 96.06 209 PRO A CA 1
ATOM 1595 C C . PRO A 1 209 ? 2.535 22.781 16.438 1 96.06 209 PRO A C 1
ATOM 1597 O O . PRO A 1 209 ? 1.789 21.812 16.5 1 96.06 209 PRO A O 1
ATOM 1600 N N . VAL A 1 210 ? 2.123 24.062 16.188 1 97.25 210 VAL A N 1
ATOM 1601 C CA . VAL A 1 210 ? 0.717 24.359 15.945 1 97.25 210 VAL A CA 1
ATOM 1602 C C . VAL A 1 210 ? 0.528 24.828 14.508 1 97.25 210 VAL A C 1
ATOM 1604 O O . VAL A 1 210 ? 0.978 25.906 14.133 1 97.25 210 VAL A O 1
ATOM 1607 N N . GLU A 1 211 ? -0.108 24 13.758 1 97.5 211 GLU A N 1
ATOM 1608 C CA . GLU A 1 211 ? -0.484 24.312 12.383 1 97.5 211 GLU A CA 1
ATOM 1609 C C . GLU A 1 211 ? -1.976 24.609 12.273 1 97.5 211 GLU A C 1
ATOM 1611 O O . GLU A 1 211 ? -2.797 23.938 12.898 1 97.5 211 GLU A O 1
ATOM 1616 N N . VAL A 1 212 ? -2.326 25.625 11.5 1 97.81 212 VAL A N 1
ATOM 1617 C CA . VAL A 1 212 ? -3.727 26 11.328 1 97.81 212 VAL A CA 1
ATOM 1618 C C . VAL A 1 212 ? -4.043 26.156 9.844 1 97.81 212 VAL A C 1
ATOM 1620 O O . VAL A 1 212 ? -3.252 26.719 9.086 1 97.81 212 VAL A O 1
ATOM 1623 N N . GLU A 1 213 ? -5.137 25.547 9.469 1 97.31 213 GLU A N 1
ATOM 1624 C CA . GLU A 1 213 ? -5.641 25.703 8.109 1 97.31 213 GLU A CA 1
ATOM 1625 C C . GLU A 1 213 ? -6.445 27 7.969 1 97.31 213 GLU A C 1
ATOM 1627 O O . GLU A 1 213 ? -7.297 27.297 8.805 1 97.31 213 GLU A O 1
ATOM 1632 N N . THR A 1 214 ? -6.168 27.766 6.941 1 96.81 214 THR A N 1
ATOM 1633 C CA . THR A 1 214 ? -6.875 29.016 6.668 1 96.81 214 THR A CA 1
ATOM 1634 C C . THR A 1 214 ? -7.438 29.016 5.25 1 96.81 214 THR A C 1
ATOM 1636 O O . THR A 1 214 ? -6.855 28.422 4.344 1 96.81 214 THR A O 1
ATOM 1639 N N . GLU A 1 215 ? -8.508 29.688 5.098 1 94.88 215 GLU A N 1
ATOM 1640 C CA . GLU A 1 215 ? -9.172 29.703 3.799 1 94.88 215 GLU A CA 1
ATOM 1641 C C . GLU A 1 215 ? -9.242 31.125 3.236 1 94.88 215 GLU A C 1
ATOM 1643 O O . GLU A 1 215 ? -9.812 31.344 2.166 1 94.88 215 GLU A O 1
ATOM 1648 N N . SER A 1 216 ? -8.719 32.125 3.939 1 96.25 216 SER A N 1
ATOM 1649 C CA . SER A 1 216 ? -8.711 33.5 3.496 1 96.25 216 SER A CA 1
ATOM 1650 C C . SER A 1 216 ? -7.504 34.25 4.047 1 96.25 216 SER A C 1
ATOM 1652 O O . SER A 1 216 ? -6.855 33.781 4.988 1 96.25 216 SER A O 1
ATOM 1654 N N . LEU A 1 217 ? -7.289 35.406 3.438 1 97.75 217 LEU A N 1
ATOM 1655 C CA . LEU A 1 217 ? -6.184 36.25 3.895 1 97.75 217 LEU A CA 1
ATOM 1656 C C . LEU A 1 217 ? -6.461 36.812 5.289 1 97.75 217 LEU A C 1
ATOM 1658 O O . LEU A 1 217 ? -5.535 36.969 6.086 1 97.75 217 LEU A O 1
ATOM 1662 N N . ASP A 1 218 ? -7.672 37.062 5.582 1 97.94 218 ASP A N 1
ATOM 1663 C CA . ASP A 1 218 ? -8.031 37.562 6.914 1 97.94 218 ASP A CA 1
ATOM 1664 C C . ASP A 1 218 ? -7.727 36.5 7.977 1 97.94 218 ASP A C 1
ATOM 1666 O O . ASP A 1 218 ? -7.18 36.812 9.031 1 97.94 218 ASP A O 1
ATOM 1670 N N . GLU A 1 219 ? -8.094 35.281 7.695 1 97.94 219 GLU A N 1
ATOM 1671 C CA . GLU A 1 219 ? -7.781 34.156 8.602 1 97.94 219 GLU A CA 1
ATOM 1672 C C . GLU A 1 219 ? -6.273 34 8.758 1 97.94 219 GLU A C 1
ATOM 1674 O O . GLU A 1 219 ? -5.785 33.688 9.852 1 97.94 219 GLU A O 1
ATOM 1679 N N . LEU A 1 220 ? -5.605 34.125 7.605 1 98.19 220 LEU A N 1
ATOM 1680 C CA . LEU A 1 220 ? -4.148 34.062 7.637 1 98.19 220 LEU A CA 1
ATOM 1681 C C . LEU A 1 220 ? -3.566 35.094 8.594 1 98.19 220 LEU A C 1
ATOM 1683 O O . LEU A 1 220 ? -2.734 34.75 9.438 1 98.19 220 LEU A O 1
ATOM 1687 N N . LYS A 1 221 ? -4.02 36.344 8.5 1 98.44 221 LYS A N 1
ATOM 1688 C CA . LYS A 1 221 ? -3.529 37.406 9.359 1 98.44 221 LYS A CA 1
ATOM 1689 C C . LYS A 1 221 ? -3.811 37.094 10.828 1 98.44 221 LYS A C 1
ATOM 1691 O O . LYS A 1 221 ? -2.953 37.312 11.688 1 98.44 221 LYS A O 1
ATOM 1696 N N . GLU A 1 222 ? -4.977 36.625 11.078 1 98.5 222 GLU A N 1
ATOM 1697 C CA . GLU A 1 222 ? -5.344 36.25 12.445 1 98.5 222 GLU A CA 1
ATOM 1698 C C . GLU A 1 222 ? -4.434 35.156 12.984 1 98.5 222 GLU A C 1
ATOM 1700 O O . GLU A 1 222 ? -4 35.219 14.141 1 98.5 222 GLU A O 1
ATOM 1705 N N . ALA A 1 223 ? -4.199 34.156 12.172 1 98.44 223 ALA A N 1
ATOM 1706 C CA . ALA A 1 223 ? -3.342 33.031 12.578 1 98.44 223 ALA A CA 1
ATOM 1707 C C . ALA A 1 223 ? -1.922 33.531 12.859 1 98.44 223 ALA A C 1
ATOM 1709 O O . ALA A 1 223 ? -1.281 33.062 13.805 1 98.44 223 ALA A O 1
ATOM 1710 N N . ILE A 1 224 ? -1.425 34.438 12.023 1 98 224 ILE A N 1
ATOM 1711 C CA . ILE A 1 224 ? -0.097 35 12.219 1 98 224 ILE A CA 1
ATOM 1712 C C . ILE A 1 224 ? -0.037 35.719 13.57 1 98 224 ILE A C 1
ATOM 1714 O O . ILE A 1 224 ? 0.877 35.5 14.359 1 98 224 ILE A O 1
ATOM 1718 N N . GLU A 1 225 ? -1.003 36.531 13.773 1 98.12 225 GLU A N 1
ATOM 1719 C CA . GLU A 1 225 ? -1.035 37.344 14.992 1 98.12 225 GLU A CA 1
ATOM 1720 C C . GLU A 1 225 ? -1.16 36.438 16.234 1 98.12 225 GLU A C 1
ATOM 1722 O O . GLU A 1 225 ? -0.607 36.781 17.281 1 98.12 225 GLU A O 1
ATOM 1727 N N . ALA A 1 226 ? -1.884 35.344 16.078 1 97.94 226 ALA A N 1
ATOM 1728 C CA . ALA A 1 226 ? -2.111 34.438 17.188 1 97.94 226 ALA A CA 1
ATOM 1729 C C . ALA A 1 226 ? -0.882 33.562 17.438 1 97.94 226 ALA A C 1
ATOM 1731 O O . ALA A 1 226 ? -0.802 32.875 18.469 1 97.94 226 ALA A O 1
ATOM 1732 N N . GLY A 1 227 ? 0.095 33.562 16.531 1 96.56 227 GLY A N 1
ATOM 1733 C CA . GLY A 1 227 ? 1.369 32.906 16.766 1 96.56 227 GLY A CA 1
ATOM 1734 C C . GLY A 1 227 ? 1.399 31.469 16.25 1 96.56 227 GLY A C 1
ATOM 1735 O O . GLY A 1 227 ? 2.092 30.609 16.812 1 96.56 227 GLY A O 1
ATOM 1736 N N . ALA A 1 228 ? 0.636 31.141 15.266 1 97.5 228 ALA A N 1
ATOM 1737 C CA . ALA A 1 228 ? 0.731 29.812 14.641 1 97.5 228 ALA A CA 1
ATOM 1738 C C . ALA A 1 228 ? 2.148 29.547 14.148 1 97.5 228 ALA A C 1
ATOM 1740 O O . ALA A 1 228 ? 2.828 30.453 13.656 1 97.5 228 ALA A O 1
ATOM 1741 N N . ASP A 1 229 ? 2.643 28.281 14.289 1 96.62 229 ASP A N 1
ATOM 1742 C CA . ASP A 1 229 ? 3.959 27.906 13.773 1 96.62 229 ASP A CA 1
ATOM 1743 C C . ASP A 1 229 ? 3.924 27.719 12.258 1 96.62 229 ASP A C 1
ATOM 1745 O O . ASP A 1 229 ? 4.871 28.078 11.562 1 96.62 229 ASP A O 1
ATOM 1749 N N . ILE A 1 230 ? 2.863 27.094 11.789 1 97.12 230 ILE A N 1
ATOM 1750 C CA . ILE A 1 230 ? 2.662 26.812 10.367 1 97.12 230 ILE A CA 1
ATOM 1751 C C . ILE A 1 230 ? 1.24 27.188 9.961 1 97.12 230 ILE A C 1
ATOM 1753 O O . ILE A 1 230 ? 0.292 26.984 10.719 1 97.12 230 ILE A O 1
ATOM 1757 N N . ILE A 1 231 ? 1.083 27.766 8.875 1 97.75 231 ILE A N 1
ATOM 1758 C CA . ILE A 1 231 ? -0.224 28.125 8.336 1 97.75 231 ILE A CA 1
ATOM 1759 C C . ILE A 1 231 ? -0.433 27.438 6.988 1 97.75 231 ILE A C 1
ATOM 1761 O O . ILE A 1 231 ? 0.34 27.656 6.051 1 97.75 231 ILE A O 1
ATOM 1765 N N . MET A 1 232 ? -1.42 26.594 6.953 1 97.06 232 MET A N 1
ATOM 1766 C CA . MET A 1 232 ? -1.776 25.922 5.715 1 97.06 232 MET A CA 1
ATOM 1767 C C . MET A 1 232 ? -2.754 26.75 4.895 1 97.06 232 MET A C 1
ATOM 1769 O O . MET A 1 232 ? -3.811 27.141 5.391 1 97.06 232 MET A O 1
ATOM 1773 N N . LEU A 1 233 ? -2.357 26.969 3.676 1 96.25 233 LEU A N 1
ATOM 1774 C CA . LEU A 1 233 ? -3.182 27.734 2.742 1 96.25 233 LEU A CA 1
ATOM 1775 C C . LEU A 1 233 ? -4.082 26.812 1.934 1 96.25 233 LEU A C 1
ATOM 1777 O O . LEU A 1 233 ? -3.666 26.266 0.905 1 96.25 233 LEU A O 1
ATOM 1781 N N . ASP A 1 234 ? -5.27 26.703 2.385 1 90.19 234 ASP A N 1
ATOM 1782 C CA . ASP A 1 234 ? -6.207 25.781 1.762 1 90.19 234 ASP A CA 1
ATOM 1783 C C . ASP A 1 234 ? -6.961 26.438 0.612 1 90.19 234 ASP A C 1
ATOM 1785 O O . ASP A 1 234 ? -7.699 27.406 0.822 1 90.19 234 ASP A O 1
ATOM 1789 N N . ASN A 1 235 ? -6.801 25.984 -0.562 1 85 235 ASN A N 1
ATOM 1790 C CA . ASN A 1 235 ? -7.496 26.406 -1.772 1 85 235 ASN A CA 1
ATOM 1791 C C . ASN A 1 235 ? -7.219 27.875 -2.092 1 85 235 ASN A C 1
ATOM 1793 O O . ASN A 1 235 ? -8.117 28.594 -2.531 1 85 235 ASN A O 1
ATOM 1797 N N . PHE A 1 236 ? -6.105 28.359 -1.778 1 92.5 236 PHE A N 1
ATOM 1798 C CA . PHE A 1 236 ? -5.668 29.688 -2.193 1 92.5 236 PHE A CA 1
ATOM 1799 C C . PHE A 1 236 ? -5.305 29.703 -3.672 1 92.5 236 PHE A C 1
ATOM 1801 O O . PHE A 1 236 ? -4.699 28.75 -4.176 1 92.5 236 PHE A O 1
ATOM 1808 N N . THR A 1 237 ? -5.691 30.75 -4.332 1 93.06 237 THR A N 1
ATOM 1809 C CA . THR A 1 237 ? -5.141 30.953 -5.668 1 93.06 237 THR A CA 1
ATOM 1810 C C . THR A 1 237 ? -3.66 31.312 -5.594 1 93.06 237 THR A C 1
ATOM 1812 O O . THR A 1 237 ? -3.154 31.656 -4.523 1 93.06 237 THR A O 1
ATOM 1815 N N . LYS A 1 238 ? -2.961 31.234 -6.719 1 94.88 238 LYS A N 1
ATOM 1816 C CA . LYS A 1 238 ? -1.546 31.594 -6.762 1 94.88 238 LYS A CA 1
ATOM 1817 C C . LYS A 1 238 ? -1.335 33.031 -6.371 1 94.88 238 LYS A C 1
ATOM 1819 O O . LYS A 1 238 ? -0.373 33.375 -5.672 1 94.88 238 LYS A O 1
ATOM 1824 N N . GLU A 1 239 ? -2.236 33.844 -6.77 1 96.31 239 GLU A N 1
ATOM 1825 C CA . GLU A 1 239 ? -2.176 35.25 -6.422 1 96.31 239 GLU A CA 1
ATOM 1826 C C . GLU A 1 239 ? -2.332 35.469 -4.918 1 96.31 239 GLU A C 1
ATOM 1828 O O . GLU A 1 239 ? -1.584 36.25 -4.312 1 96.31 239 GLU A O 1
ATOM 1833 N N . MET A 1 240 ? -3.256 34.812 -4.367 1 96.56 240 MET A N 1
ATOM 1834 C CA . MET A 1 240 ? -3.465 34.875 -2.924 1 96.56 240 MET A CA 1
ATOM 1835 C C . MET A 1 240 ? -2.244 34.375 -2.168 1 96.56 240 MET A C 1
ATOM 1837 O O . MET A 1 240 ? -1.89 34.906 -1.115 1 96.56 240 MET A O 1
ATOM 1841 N N . MET A 1 241 ? -1.665 33.344 -2.695 1 97 241 MET A N 1
ATOM 1842 C CA . MET A 1 241 ? -0.487 32.781 -2.055 1 97 241 MET A CA 1
ATOM 1843 C C . MET A 1 241 ? 0.668 33.781 -2.041 1 97 241 MET A C 1
ATOM 1845 O O . MET A 1 241 ? 1.368 33.906 -1.035 1 97 241 MET A O 1
ATOM 1849 N N . ARG A 1 242 ? 0.865 34.469 -3.129 1 97.81 242 ARG A N 1
ATOM 1850 C CA . ARG A 1 242 ? 1.915 35.469 -3.186 1 97.81 242 ARG A CA 1
ATOM 1851 C C . ARG A 1 242 ? 1.649 36.594 -2.186 1 97.81 242 ARG A C 1
ATOM 1853 O O . ARG A 1 242 ? 2.568 37.062 -1.514 1 97.81 242 ARG A O 1
ATOM 1860 N N . GLU A 1 243 ? 0.408 36.969 -2.154 1 98.38 243 GLU A N 1
ATOM 1861 C CA . GLU A 1 243 ? 0.032 38 -1.174 1 98.38 243 GLU A CA 1
ATOM 1862 C C . GLU A 1 243 ? 0.26 37.5 0.25 1 98.38 243 GLU A C 1
ATOM 1864 O O . GLU A 1 243 ? 0.729 38.25 1.109 1 98.38 243 GLU A O 1
ATOM 1869 N N . ALA A 1 244 ? -0.138 36.25 0.458 1 98.44 244 ALA A N 1
ATOM 1870 C CA . ALA A 1 244 ? 0.062 35.625 1.769 1 98.44 244 ALA A CA 1
ATOM 1871 C C . ALA A 1 244 ? 1.533 35.656 2.172 1 98.44 244 ALA A C 1
ATOM 1873 O O . ALA A 1 244 ? 1.859 35.938 3.332 1 98.44 244 ALA A O 1
ATOM 1874 N N . VAL A 1 245 ? 2.41 35.344 1.271 1 98.25 245 VAL A N 1
ATOM 1875 C CA . VAL A 1 245 ? 3.848 35.344 1.527 1 98.25 245 VAL A CA 1
ATOM 1876 C C . VAL A 1 245 ? 4.297 36.75 1.929 1 98.25 245 VAL A C 1
ATOM 1878 O O . VAL A 1 245 ? 5.07 36.938 2.875 1 98.25 245 VAL A O 1
ATOM 1881 N N . GLU A 1 246 ? 3.785 37.719 1.237 1 98.31 246 GLU A N 1
ATOM 1882 C CA . GLU A 1 246 ? 4.141 39.094 1.528 1 98.31 246 GLU A CA 1
ATOM 1883 C C . GLU A 1 246 ? 3.654 39.531 2.914 1 98.31 246 GLU A C 1
ATOM 1885 O O . GLU A 1 246 ? 4.406 40.125 3.689 1 98.31 246 GLU A O 1
ATOM 1890 N N . ILE A 1 247 ? 2.443 39.219 3.17 1 98.31 247 ILE A N 1
ATOM 1891 C CA . ILE A 1 247 ? 1.835 39.562 4.445 1 98.31 247 ILE A CA 1
ATOM 1892 C C . ILE A 1 247 ? 2.58 38.875 5.586 1 98.31 247 ILE A C 1
ATOM 1894 O O . ILE A 1 247 ? 2.863 39.5 6.613 1 98.31 247 ILE A O 1
ATOM 1898 N N . ASN A 1 248 ? 2.809 37.594 5.41 1 97.31 248 ASN A N 1
ATOM 1899 C CA . ASN A 1 248 ? 3.439 36.781 6.426 1 97.31 248 ASN A CA 1
ATOM 1900 C C . ASN A 1 248 ? 4.836 37.281 6.781 1 97.31 248 ASN A C 1
ATOM 1902 O O . ASN A 1 248 ? 5.246 37.219 7.941 1 97.31 248 ASN A O 1
ATOM 1906 N N . ALA A 1 249 ? 5.633 37.75 5.789 1 96.19 249 ALA A N 1
ATOM 1907 C CA . ALA A 1 249 ? 6.969 38.312 5.953 1 96.19 249 ALA A CA 1
ATOM 1908 C C . ALA A 1 249 ? 7.84 37.406 6.836 1 96.19 249 ALA A C 1
ATOM 1910 O O . ALA A 1 249 ? 8.539 37.906 7.723 1 96.19 249 ALA A O 1
ATOM 1911 N N . GLY A 1 250 ? 7.68 36.125 6.707 1 94.06 250 GLY A N 1
ATOM 1912 C CA . GLY A 1 250 ? 8.578 35.188 7.348 1 94.06 250 GLY A CA 1
ATOM 1913 C C . GLY A 1 250 ? 8.211 34.906 8.789 1 94.06 250 GLY A C 1
ATOM 1914 O O . GLY A 1 250 ? 8.953 34.219 9.5 1 94.06 250 GLY A O 1
ATOM 1915 N N . ARG A 1 251 ? 7.047 35.25 9.258 1 95.5 251 ARG A N 1
ATOM 1916 C CA . ARG A 1 251 ? 6.664 35.156 10.664 1 95.5 251 ARG A CA 1
ATOM 1917 C C . ARG A 1 251 ? 6.23 33.719 10.992 1 95.5 251 ARG A C 1
ATOM 1919 O O . ARG A 1 251 ? 6.43 33.25 12.117 1 95.5 251 ARG A O 1
ATOM 1926 N N . ALA A 1 252 ? 5.574 33.062 10.117 1 96.31 252 ALA A N 1
ATOM 1927 C CA . ALA A 1 252 ? 5.176 31.672 10.219 1 96.31 252 ALA A CA 1
ATOM 1928 C C . ALA A 1 252 ? 5.57 30.891 8.969 1 96.31 252 ALA A C 1
ATOM 1930 O O . ALA A 1 252 ? 5.848 31.484 7.926 1 96.31 252 ALA A O 1
ATOM 1931 N N . ALA A 1 253 ? 5.723 29.578 9.125 1 97 253 ALA A N 1
ATOM 1932 C CA . ALA A 1 253 ? 5.902 28.766 7.922 1 97 253 ALA A CA 1
ATOM 1933 C C . ALA A 1 253 ? 4.602 28.672 7.129 1 97 253 ALA A C 1
ATOM 1935 O O . ALA A 1 253 ? 3.523 28.5 7.703 1 97 253 ALA A O 1
ATOM 1936 N N . LEU A 1 254 ? 4.652 28.812 5.848 1 97.81 254 LEU A N 1
ATOM 1937 C CA . LEU A 1 254 ? 3.484 28.703 4.98 1 97.81 254 LEU A CA 1
ATOM 1938 C C . LEU A 1 254 ? 3.498 27.391 4.203 1 97.81 254 LEU A C 1
ATOM 1940 O O . LEU A 1 254 ? 4.508 27.047 3.586 1 97.81 254 LEU A O 1
ATOM 1944 N N . GLU A 1 255 ? 2.396 26.719 4.289 1 96.94 255 GLU A N 1
ATOM 1945 C CA . GLU A 1 255 ? 2.252 25.438 3.623 1 96.94 255 GLU A CA 1
ATOM 1946 C C . GLU A 1 255 ? 1.053 25.422 2.68 1 96.94 255 GLU A C 1
ATOM 1948 O O . GLU A 1 255 ? -0.03 25.891 3.043 1 96.94 255 GLU A O 1
ATOM 1953 N N . ASN A 1 256 ? 1.299 24.984 1.483 1 95.31 256 ASN A N 1
ATOM 1954 C CA . ASN A 1 256 ? 0.214 24.781 0.529 1 95.31 256 ASN A CA 1
ATOM 1955 C C . ASN A 1 256 ? -0.161 23.297 0.415 1 95.31 256 ASN A C 1
ATOM 1957 O O . ASN A 1 256 ? 0.707 22.422 0.487 1 95.31 256 ASN A O 1
ATOM 1961 N N . SER A 1 257 ? -1.454 23.094 0.371 1 88.69 257 SER A N 1
ATOM 1962 C CA . SER A 1 257 ? -1.986 21.75 0.143 1 88.69 257 SER A CA 1
ATOM 1963 C C . SER A 1 257 ? -3.199 21.797 -0.781 1 88.69 257 SER A C 1
ATOM 1965 O O . SER A 1 257 ? -3.768 22.859 -1.024 1 88.69 257 SER A O 1
ATOM 1967 N N . GLY A 1 258 ? -3.58 20.625 -1.357 1 79.12 258 GLY A N 1
ATOM 1968 C CA . GLY A 1 258 ? -4.809 20.5 -2.127 1 79.12 258 GLY A CA 1
ATOM 1969 C C . GLY A 1 258 ? -4.562 20.25 -3.604 1 79.12 258 GLY A C 1
ATOM 1970 O O . GLY A 1 258 ? -4.277 21.172 -4.359 1 79.12 258 GLY A O 1
ATOM 1971 N N . ASN A 1 259 ? -4.723 19.062 -4.086 1 80.31 259 ASN A N 1
ATOM 1972 C CA . ASN A 1 259 ? -4.734 18.562 -5.457 1 80.31 259 ASN A CA 1
ATOM 1973 C C . ASN A 1 259 ? -3.496 19.016 -6.227 1 80.31 259 ASN A C 1
ATOM 1975 O O . ASN A 1 259 ? -3.602 19.516 -7.352 1 80.31 259 ASN A O 1
ATOM 1979 N N . ILE A 1 260 ? -2.363 19.016 -5.57 1 90.56 260 ILE A N 1
ATOM 1980 C CA . ILE A 1 260 ? -1.083 19.312 -6.199 1 90.56 260 ILE A CA 1
ATOM 1981 C C . ILE A 1 260 ? -0.649 18.141 -7.078 1 90.56 260 ILE A C 1
ATOM 1983 O O . ILE A 1 260 ? -0.711 16.984 -6.656 1 90.56 260 ILE A O 1
ATOM 1987 N N . THR A 1 261 ? -0.314 18.469 -8.328 1 93.75 261 THR A N 1
ATOM 1988 C CA . THR A 1 261 ? 0.161 17.453 -9.266 1 93.75 261 THR A CA 1
ATOM 1989 C C . THR A 1 261 ? 1.583 17.766 -9.719 1 93.75 261 THR A C 1
ATOM 1991 O O . THR A 1 261 ? 2.121 18.828 -9.414 1 93.75 261 THR A O 1
ATOM 1994 N N . LEU A 1 262 ? 2.109 16.828 -10.438 1 96.31 262 LEU A N 1
ATOM 1995 C CA . LEU A 1 262 ? 3.443 17.016 -11 1 96.31 262 LEU A CA 1
ATOM 1996 C C . LEU A 1 262 ? 3.469 18.219 -11.945 1 96.31 262 LEU A C 1
ATOM 1998 O O . LEU A 1 262 ? 4.477 18.906 -12.047 1 96.31 262 LEU A O 1
ATOM 2002 N N . ASP A 1 263 ? 2.381 18.531 -12.57 1 95.81 263 ASP A N 1
ATOM 2003 C CA . ASP A 1 263 ? 2.297 19.594 -13.57 1 95.81 263 ASP A CA 1
ATOM 2004 C C . ASP A 1 263 ? 2.166 20.953 -12.914 1 95.81 263 ASP A C 1
ATOM 2006 O O . ASP A 1 263 ? 2.506 21.984 -13.516 1 95.81 263 ASP A O 1
ATOM 2010 N N . THR A 1 264 ? 1.702 21 -11.672 1 95 264 THR A N 1
ATOM 2011 C CA . THR A 1 264 ? 1.37 22.281 -11.086 1 95 264 THR A CA 1
ATOM 2012 C C . THR A 1 264 ? 2.322 22.625 -9.945 1 95 264 THR A C 1
ATOM 2014 O O . THR A 1 264 ? 2.398 23.781 -9.508 1 95 264 THR A O 1
ATOM 2017 N N . ILE A 1 265 ? 3.023 21.688 -9.461 1 97.25 265 ILE A N 1
ATOM 2018 C CA . ILE A 1 265 ? 3.754 21.844 -8.211 1 97.25 265 ILE A CA 1
ATOM 2019 C C . ILE A 1 265 ? 4.785 22.953 -8.344 1 97.25 265 ILE A C 1
ATOM 2021 O O . ILE A 1 265 ? 5.02 23.719 -7.398 1 97.25 265 ILE A O 1
ATOM 2025 N N . ALA A 1 266 ? 5.449 23.078 -9.469 1 97.94 266 ALA A N 1
ATOM 2026 C CA . ALA A 1 266 ? 6.488 24.094 -9.656 1 97.94 266 ALA A CA 1
ATOM 2027 C C . ALA A 1 266 ? 5.922 25.5 -9.484 1 97.94 266 ALA A C 1
ATOM 2029 O O . ALA A 1 266 ? 6.52 26.344 -8.812 1 97.94 266 ALA A O 1
ATOM 2030 N N . GLU A 1 267 ? 4.801 25.734 -10.062 1 96.88 267 GLU A N 1
ATOM 2031 C CA . GLU A 1 267 ? 4.172 27.047 -9.969 1 96.88 267 GLU A CA 1
ATOM 2032 C C . GLU A 1 267 ? 3.811 27.391 -8.531 1 96.88 267 GLU A C 1
ATOM 2034 O O . GLU A 1 267 ? 3.947 28.547 -8.109 1 96.88 267 GLU A O 1
ATOM 2039 N N . TYR A 1 268 ? 3.33 26.422 -7.824 1 96.5 268 TYR A N 1
ATOM 2040 C CA . TYR A 1 268 ? 2.984 26.641 -6.426 1 96.5 268 TYR A CA 1
ATOM 2041 C C . TYR A 1 268 ? 4.23 26.922 -5.598 1 96.5 268 TYR A C 1
ATOM 2043 O O . TYR A 1 268 ? 4.219 27.812 -4.727 1 96.5 268 TYR A O 1
ATOM 2051 N N . ALA A 1 269 ? 5.254 26.203 -5.855 1 97.75 269 ALA A N 1
ATOM 2052 C CA . ALA A 1 269 ? 6.508 26.406 -5.141 1 97.75 269 ALA A CA 1
ATOM 2053 C C . ALA A 1 269 ? 7.07 27.797 -5.418 1 97.75 269 ALA A C 1
ATOM 2055 O O . ALA A 1 269 ? 7.656 28.422 -4.531 1 97.75 269 ALA A O 1
ATOM 2056 N N . GLU A 1 270 ? 6.859 28.312 -6.574 1 98 270 GLU A N 1
ATOM 2057 C CA . GLU A 1 270 ? 7.406 29.594 -7.023 1 98 270 GLU A CA 1
ATOM 2058 C C . GLU A 1 270 ? 6.691 30.766 -6.352 1 98 270 GLU A C 1
ATOM 2060 O O . GLU A 1 270 ? 7.168 31.906 -6.406 1 98 270 GLU A O 1
ATOM 2065 N N . THR A 1 271 ? 5.559 30.5 -5.73 1 97.38 271 THR A N 1
ATOM 2066 C CA . THR A 1 271 ? 4.84 31.562 -5.047 1 97.38 271 THR A CA 1
ATOM 2067 C C . THR A 1 271 ? 5.621 32.031 -3.822 1 97.38 271 THR A C 1
ATOM 2069 O O . THR A 1 271 ? 5.355 33.125 -3.293 1 97.38 271 THR A O 1
ATOM 2072 N N . GLY A 1 272 ? 6.473 31.188 -3.324 1 97.44 272 GLY A N 1
ATOM 2073 C CA . GLY A 1 272 ? 7.301 31.562 -2.189 1 97.44 272 GLY A CA 1
ATOM 2074 C C . GLY A 1 272 ? 6.895 30.875 -0.9 1 97.44 272 GLY A C 1
ATOM 2075 O O . GLY A 1 272 ? 7.465 31.141 0.16 1 97.44 272 GLY A O 1
ATOM 2076 N N . VAL A 1 273 ? 5.957 29.938 -0.987 1 97.12 273 VAL A N 1
ATOM 2077 C CA . VAL A 1 273 ? 5.578 29.188 0.201 1 97.12 273 VAL A CA 1
ATOM 2078 C C . VAL A 1 273 ? 6.75 28.312 0.655 1 97.12 273 VAL A C 1
ATOM 2080 O O . VAL A 1 273 ? 7.641 28 -0.138 1 97.12 273 VAL A O 1
ATOM 2083 N N . ASP A 1 274 ? 6.711 27.922 1.925 1 97.06 274 ASP A N 1
ATOM 2084 C CA . ASP A 1 274 ? 7.816 27.172 2.502 1 97.06 274 ASP A CA 1
ATOM 2085 C C . ASP A 1 274 ? 7.668 25.672 2.223 1 97.06 274 ASP A C 1
ATOM 2087 O O . ASP A 1 274 ? 8.664 24.969 2.037 1 97.06 274 ASP A O 1
ATOM 2091 N N . TYR A 1 275 ? 6.43 25.219 2.248 1 96.94 275 TYR A N 1
ATOM 2092 C CA . TYR A 1 275 ? 6.156 23.781 2.148 1 96.94 275 TYR A CA 1
ATOM 2093 C C . TYR A 1 275 ? 5.004 23.516 1.189 1 96.94 275 TYR A C 1
ATOM 2095 O O . TYR A 1 275 ? 4.086 24.328 1.068 1 96.94 275 TYR A O 1
ATOM 2103 N N . ILE A 1 276 ? 5.074 22.422 0.546 1 97 276 ILE A N 1
ATOM 2104 C CA . ILE A 1 276 ? 3.957 21.859 -0.206 1 97 276 ILE A CA 1
ATOM 2105 C C . ILE A 1 276 ? 3.75 20.391 0.197 1 97 276 ILE A C 1
ATOM 2107 O O . ILE A 1 276 ? 4.684 19.594 0.148 1 97 276 ILE A O 1
ATOM 2111 N N . SER A 1 277 ? 2.609 20.062 0.644 1 96.56 277 SER A N 1
ATOM 2112 C CA . SER A 1 277 ? 2.289 18.688 0.995 1 96.56 277 SER A CA 1
ATOM 2113 C C . SER A 1 277 ? 1.526 18 -0.129 1 96.56 277 SER A C 1
ATOM 2115 O O . SER A 1 277 ? 0.62 18.578 -0.725 1 96.56 277 SER A O 1
ATOM 2117 N N . VAL A 1 278 ? 1.916 16.797 -0.428 1 96.75 278 VAL A N 1
ATOM 2118 C CA . VAL A 1 278 ? 1.313 16.031 -1.509 1 96.75 278 VAL A CA 1
ATOM 2119 C C . VAL A 1 278 ? 0.921 14.641 -0.998 1 96.75 278 VAL A C 1
ATOM 2121 O O . VAL A 1 278 ? 1.786 13.812 -0.716 1 96.75 278 VAL A O 1
ATOM 2124 N N . GLY A 1 279 ? -0.396 14.336 -0.94 1 96.75 279 GLY A N 1
ATOM 2125 C CA . GLY A 1 279 ? -0.884 13.039 -0.483 1 96.75 279 GLY A CA 1
ATOM 2126 C C . GLY A 1 279 ? -0.557 11.906 -1.438 1 96.75 279 GLY A C 1
ATOM 2127 O O . GLY A 1 279 ? -0.36 10.766 -1.011 1 96.75 279 GLY A O 1
ATOM 2128 N N . ALA A 1 280 ? -0.422 12.188 -2.715 1 97.19 280 ALA A N 1
ATOM 2129 C CA . ALA A 1 280 ? -0.204 11.195 -3.766 1 97.19 280 ALA A CA 1
ATOM 2130 C C . ALA A 1 280 ? 1.106 10.445 -3.549 1 97.19 280 ALA A C 1
ATOM 2132 O O . ALA A 1 280 ? 1.291 9.336 -4.07 1 97.19 280 ALA A O 1
ATOM 2133 N N . LEU A 1 281 ? 2.037 10.992 -2.746 1 98.12 281 LEU A N 1
ATOM 2134 C CA . LEU A 1 281 ? 3.348 10.391 -2.533 1 98.12 281 LEU A CA 1
ATOM 2135 C C . LEU A 1 281 ? 3.215 9.055 -1.81 1 98.12 281 LEU A C 1
ATOM 2137 O O . LEU A 1 281 ? 4.027 8.148 -2.014 1 98.12 281 LEU A O 1
ATOM 2141 N N . THR A 1 282 ? 2.111 8.992 -0.923 1 98.5 282 THR A N 1
ATOM 2142 C CA . THR A 1 282 ? 2.096 7.855 -0.006 1 98.5 282 THR A CA 1
ATOM 2143 C C . THR A 1 282 ? 0.777 7.094 -0.111 1 98.5 282 THR A C 1
ATOM 2145 O O . THR A 1 282 ? 0.681 5.945 0.328 1 98.5 282 THR A O 1
ATOM 2148 N N . LYS A 1 283 ? -0.237 7.742 -0.706 1 98.38 283 LYS A N 1
ATOM 2149 C CA . LYS A 1 283 ? -1.505 7.027 -0.805 1 98.38 283 LYS A CA 1
ATOM 2150 C C . LYS A 1 283 ? -1.598 6.25 -2.115 1 98.38 283 LYS A C 1
ATOM 2152 O O . LYS A 1 283 ? -2.338 5.27 -2.211 1 98.38 283 LYS A O 1
ATOM 2157 N N . HIS A 1 284 ? -0.97 6.738 -3.203 1 98.56 284 HIS A N 1
ATOM 2158 C CA . HIS A 1 284 ? -0.831 6.02 -4.465 1 98.56 284 HIS A CA 1
ATOM 2159 C C . HIS A 1 284 ? 0.491 5.266 -4.523 1 98.56 284 HIS A C 1
ATOM 2161 O O . HIS A 1 284 ? 1.394 5.516 -3.721 1 98.56 284 HIS A O 1
ATOM 2167 N N . LEU A 1 285 ? 0.557 4.332 -5.465 1 98.81 285 LEU A N 1
ATOM 2168 C CA . LEU A 1 285 ? 1.793 3.564 -5.551 1 98.81 285 LEU A CA 1
ATOM 2169 C C . LEU A 1 285 ? 1.99 3.014 -6.961 1 98.81 285 LEU A C 1
ATOM 2171 O O . LEU A 1 285 ? 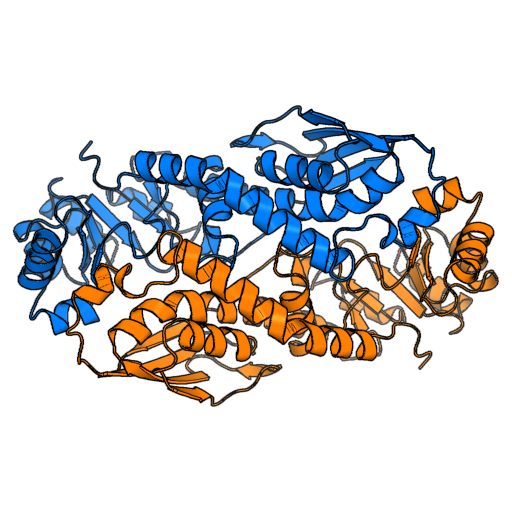1.096 2.369 -7.512 1 98.81 285 LEU A O 1
ATOM 2175 N N . LYS A 1 286 ? 3.049 3.334 -7.543 1 98.56 286 LYS A N 1
ATOM 2176 C CA . LYS A 1 286 ? 3.631 2.562 -8.633 1 98.56 286 LYS A CA 1
ATOM 2177 C C . LYS A 1 286 ? 4.883 1.817 -8.18 1 98.56 286 LYS A C 1
ATOM 2179 O O . LYS A 1 286 ? 5.934 2.428 -7.977 1 98.56 286 LYS A O 1
ATOM 2184 N N . ALA A 1 287 ? 4.754 0.551 -7.988 1 98.62 287 ALA A N 1
ATOM 2185 C CA . ALA A 1 287 ? 5.855 -0.257 -7.473 1 98.62 287 ALA A CA 1
ATOM 2186 C C . ALA A 1 287 ? 7.008 -0.31 -8.477 1 98.62 287 ALA A C 1
ATOM 2188 O O . ALA A 1 287 ? 6.785 -0.395 -9.68 1 98.62 287 ALA A O 1
ATOM 2189 N N . MET A 1 288 ? 8.211 -0.274 -7.977 1 98.69 288 MET A N 1
ATOM 2190 C CA . MET A 1 288 ? 9.383 -0.392 -8.836 1 98.69 288 MET A CA 1
ATOM 2191 C C . MET A 1 288 ? 9.484 -1.79 -9.438 1 98.69 288 MET A C 1
ATOM 2193 O O . MET A 1 288 ? 9.234 -2.783 -8.75 1 98.69 288 MET A O 1
ATOM 2197 N N . ASP A 1 289 ? 9.867 -1.863 -10.672 1 97.69 289 ASP A N 1
ATOM 2198 C CA . ASP A 1 289 ? 10 -3.137 -11.367 1 97.69 289 ASP A CA 1
ATOM 2199 C C . ASP 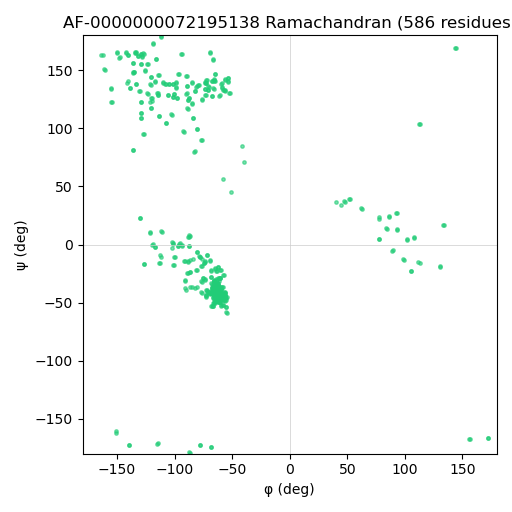A 1 289 ? 11.352 -3.781 -11.086 1 97.69 289 ASP A C 1
ATOM 2201 O O . ASP A 1 289 ? 12.383 -3.316 -11.578 1 97.69 289 ASP A O 1
ATOM 2205 N N . LEU A 1 290 ? 11.328 -4.828 -10.328 1 98.06 290 LEU A N 1
ATOM 2206 C CA . LEU A 1 290 ? 12.531 -5.57 -9.961 1 98.06 290 LEU A CA 1
ATOM 2207 C C . LEU A 1 290 ? 12.492 -6.984 -10.523 1 98.06 290 LEU A C 1
ATOM 2209 O O . LEU A 1 290 ? 11.422 -7.48 -10.891 1 98.06 290 LEU A O 1
ATOM 2213 N N . SER A 1 291 ? 13.625 -7.562 -10.609 1 96 291 SER A N 1
ATOM 2214 C CA . SER A 1 291 ? 13.758 -8.969 -10.961 1 96 291 SER A CA 1
ATOM 2215 C C . SER A 1 291 ? 14.828 -9.656 -10.117 1 96 291 SER A C 1
ATOM 2217 O O . SER A 1 291 ? 15.859 -9.055 -9.812 1 96 291 SER A O 1
ATOM 2219 N N . MET A 1 292 ? 14.508 -10.789 -9.633 1 95.25 292 MET A N 1
ATOM 2220 C CA . MET A 1 292 ? 15.516 -11.633 -9.008 1 95.25 292 MET A CA 1
ATOM 2221 C C . MET A 1 292 ? 15.969 -12.734 -9.953 1 95.25 292 MET A C 1
ATOM 2223 O O . MET A 1 292 ? 15.133 -13.461 -10.516 1 95.25 292 MET A O 1
ATOM 2227 N N . ARG A 1 293 ? 17.25 -12.875 -10.117 1 92.44 293 ARG A N 1
ATOM 2228 C CA . ARG A 1 293 ? 17.828 -13.844 -11.031 1 92.44 293 ARG A CA 1
ATOM 2229 C C . ARG A 1 293 ? 18.734 -14.828 -10.281 1 92.44 293 ARG A C 1
ATOM 2231 O O . ARG A 1 293 ? 19.641 -14.422 -9.555 1 92.44 293 ARG A O 1
ATOM 2238 N N . PHE A 1 294 ? 18.406 -16.062 -10.516 1 91.94 294 PHE A N 1
ATOM 2239 C CA . PHE A 1 294 ? 19.25 -17.094 -9.938 1 91.94 294 PHE A CA 1
ATOM 2240 C C . PHE A 1 294 ? 20.453 -17.375 -10.836 1 91.94 294 PHE A C 1
ATOM 2242 O O . PHE A 1 294 ? 20.344 -17.344 -12.062 1 91.94 294 PHE A O 1
ATOM 2249 N N . LYS A 1 295 ? 21.609 -17.562 -10.273 1 86.38 295 LYS A N 1
ATOM 2250 C CA . LYS A 1 295 ? 22.812 -17.875 -11.023 1 86.38 295 LYS A CA 1
ATOM 2251 C C . LYS A 1 295 ? 22.922 -19.391 -11.281 1 86.38 295 LYS A C 1
ATOM 2253 O O . LYS A 1 295 ? 22.484 -20.188 -10.461 1 86.38 295 LYS A O 1
ATOM 2258 N N . MET B 1 1 ? -16.719 -26.719 -16.438 1 37.88 1 MET B N 1
ATOM 2259 C CA . MET B 1 1 ? -15.555 -25.859 -16.281 1 37.88 1 MET B CA 1
ATOM 2260 C C . MET B 1 1 ? -14.516 -26.516 -15.375 1 37.88 1 MET B C 1
ATOM 2262 O O . MET B 1 1 ? -14.859 -27 -14.297 1 37.88 1 MET B O 1
ATOM 2266 N N . LYS B 1 2 ? -13.523 -27.109 -15.844 1 47.78 2 LYS B N 1
ATOM 2267 C CA . LYS B 1 2 ? -12.484 -27.812 -15.109 1 47.78 2 LYS B CA 1
ATOM 2268 C C . LYS B 1 2 ? -12.078 -27.047 -13.852 1 47.78 2 LYS B C 1
ATOM 2270 O O . LYS B 1 2 ? -11.695 -25.875 -13.93 1 47.78 2 LYS B O 1
ATOM 2275 N N . ASN B 1 3 ? -12.758 -27.203 -12.805 1 53.38 3 ASN B N 1
ATOM 2276 C CA . ASN B 1 3 ? -12.703 -26.5 -11.516 1 53.38 3 ASN B CA 1
ATOM 2277 C C . ASN B 1 3 ? -11.281 -26.453 -10.969 1 53.38 3 ASN B C 1
ATOM 2279 O O . ASN B 1 3 ? -11.008 -26.969 -9.891 1 53.38 3 ASN B O 1
ATOM 2283 N N . THR B 1 4 ? -10.289 -26.109 -11.922 1 61.5 4 THR B N 1
ATOM 2284 C CA . THR B 1 4 ? -8.891 -26.375 -11.609 1 61.5 4 THR B CA 1
ATOM 2285 C C . THR B 1 4 ? -8.273 -25.219 -10.836 1 61.5 4 THR B C 1
ATOM 2287 O O . THR B 1 4 ? -7.188 -25.344 -10.266 1 61.5 4 THR B O 1
ATOM 2290 N N . HIS B 1 5 ? -8.812 -24 -10.688 1 70.25 5 HIS B N 1
ATOM 2291 C CA . HIS B 1 5 ? -8.102 -22.922 -10.031 1 70.25 5 HIS B CA 1
ATOM 2292 C C . HIS B 1 5 ? -8.602 -22.703 -8.609 1 70.25 5 HIS B C 1
ATOM 2294 O O . HIS B 1 5 ? -7.887 -22.156 -7.766 1 70.25 5 HIS B O 1
ATOM 2300 N N . ASN B 1 6 ? -9.586 -23.375 -8.102 1 83.69 6 ASN B N 1
ATOM 2301 C CA . ASN B 1 6 ? -10.164 -23.359 -6.758 1 83.69 6 ASN B CA 1
ATOM 2302 C C . ASN B 1 6 ? -10.336 -21.938 -6.242 1 83.69 6 ASN B C 1
ATOM 2304 O O . ASN B 1 6 ? -10.117 -21.672 -5.062 1 83.69 6 ASN B O 1
ATOM 2308 N N . SER B 1 7 ? -10.641 -20.969 -7.109 1 84.31 7 SER B N 1
ATOM 2309 C CA . SER B 1 7 ? -10.711 -19.547 -6.73 1 84.31 7 SER B CA 1
ATOM 2310 C C . SER B 1 7 ? -11.797 -19.312 -5.684 1 84.31 7 SER B C 1
ATOM 2312 O O . SER B 1 7 ? -11.625 -18.484 -4.785 1 84.31 7 SER B O 1
ATOM 2314 N N . GLN B 1 8 ? -12.852 -20.047 -5.805 1 87.62 8 GLN B N 1
ATOM 2315 C CA . GLN B 1 8 ? -13.914 -19.906 -4.82 1 87.62 8 GLN B CA 1
ATOM 2316 C C . GLN B 1 8 ? -13.461 -20.359 -3.439 1 87.62 8 GLN B C 1
ATOM 2318 O O . GLN B 1 8 ? -13.75 -19.719 -2.434 1 87.62 8 GLN B O 1
ATOM 2323 N N . GLU B 1 9 ? -12.766 -21.453 -3.455 1 91.94 9 GLU B N 1
ATOM 2324 C CA . GLU B 1 9 ? -12.234 -21.953 -2.195 1 91.94 9 GLU B CA 1
ATOM 2325 C C . GLU B 1 9 ? -11.219 -20.984 -1.598 1 91.94 9 GLU B C 1
ATOM 2327 O O . GLU B 1 9 ? -11.164 -20.812 -0.378 1 91.94 9 GLU B O 1
ATOM 2332 N N . ARG B 1 10 ? -10.492 -20.391 -2.42 1 94.44 10 ARG B N 1
ATOM 2333 C CA . ARG B 1 10 ? -9.492 -19.422 -1.963 1 94.44 10 ARG B CA 1
ATOM 2334 C C . ARG B 1 10 ? -10.156 -18.188 -1.373 1 94.44 10 ARG B C 1
ATOM 2336 O O . ARG B 1 10 ? -9.734 -17.688 -0.331 1 94.44 10 ARG B O 1
ATOM 2343 N N . LEU B 1 11 ? -11.188 -17.75 -2.008 1 94.94 11 LEU B N 1
ATOM 2344 C CA . LEU B 1 11 ? -11.922 -16.609 -1.471 1 94.94 11 LEU B CA 1
ATOM 2345 C C . LEU B 1 11 ? -12.539 -16.938 -0.12 1 94.94 11 LEU B C 1
ATOM 2347 O O . LEU B 1 11 ? -12.523 -16.125 0.801 1 94.94 11 LEU B O 1
ATOM 2351 N N . GLU B 1 12 ? -13.07 -18.156 -0.011 1 95.94 12 GLU B N 1
ATOM 2352 C CA . GLU B 1 12 ? -13.633 -18.594 1.259 1 95.94 12 GLU B CA 1
ATOM 2353 C C . GLU B 1 12 ? -12.57 -18.672 2.348 1 95.94 12 GLU B C 1
ATOM 2355 O O . GLU B 1 12 ? -12.82 -18.297 3.494 1 95.94 12 GLU B O 1
ATOM 2360 N N . TYR B 1 13 ? -11.43 -19.188 1.968 1 95.25 13 TYR B N 1
ATOM 2361 C CA . TYR B 1 13 ? -10.305 -19.203 2.898 1 95.25 13 TYR B CA 1
ATOM 2362 C C . TYR B 1 13 ? -9.977 -17.797 3.377 1 95.25 13 TYR B C 1
ATOM 2364 O O . TYR B 1 13 ? -9.781 -17.562 4.574 1 95.25 13 TYR B O 1
ATOM 2372 N N . LEU B 1 14 ? -9.906 -16.812 2.484 1 95.5 14 LEU B N 1
ATOM 2373 C CA . LEU B 1 14 ? -9.617 -15.43 2.836 1 95.5 14 LEU B CA 1
ATOM 2374 C C . LEU B 1 14 ? -10.656 -14.891 3.812 1 95.5 14 LEU B C 1
ATOM 2376 O O . LEU B 1 14 ? -10.305 -14.289 4.828 1 95.5 14 LEU B O 1
ATOM 2380 N N . LYS B 1 15 ? -11.891 -15.148 3.486 1 96.19 15 LYS B N 1
ATOM 2381 C CA . LYS B 1 15 ? -12.977 -14.641 4.32 1 96.19 15 LYS B CA 1
ATOM 2382 C C . LYS B 1 15 ? -12.883 -15.195 5.738 1 96.19 15 LYS B C 1
ATOM 2384 O O . LYS B 1 15 ? -13.258 -14.516 6.699 1 96.19 15 LYS B O 1
ATOM 2389 N N . GLN B 1 16 ? -12.336 -16.359 5.848 1 96.19 16 GLN B N 1
ATOM 2390 C CA . GLN B 1 16 ? -12.172 -16.984 7.16 1 96.19 16 GLN B CA 1
ATOM 2391 C C . GLN B 1 16 ? -11.016 -16.344 7.922 1 96.19 16 GLN B C 1
ATOM 2393 O O . GLN B 1 16 ? -11.055 -16.234 9.148 1 96.19 16 GLN B O 1
ATOM 2398 N N . GLN B 1 17 ? -10 -15.898 7.199 1 95.75 17 GLN B N 1
ATOM 2399 C CA . GLN B 1 17 ? -8.797 -15.359 7.824 1 95.75 17 GLN B CA 1
ATOM 2400 C C . GLN B 1 17 ? -8.93 -13.859 8.086 1 95.75 17 GLN B C 1
ATOM 2402 O O . GLN B 1 17 ? -8.32 -13.328 9.008 1 95.75 17 GLN B O 1
ATOM 2407 N N . LEU B 1 18 ? -9.758 -13.172 7.348 1 97 18 LEU B N 1
ATOM 2408 C CA . LEU B 1 18 ? -9.789 -11.711 7.285 1 97 18 LEU B CA 1
ATOM 2409 C C . LEU B 1 18 ? -10.172 -11.117 8.641 1 97 18 LEU B C 1
ATOM 2411 O O . LEU B 1 18 ? -9.57 -10.133 9.078 1 97 18 LEU B O 1
ATOM 2415 N N . PRO B 1 19 ? -11.156 -11.711 9.414 1 97.62 19 PRO B N 1
ATOM 2416 C CA . PRO B 1 19 ? -11.508 -11.07 10.688 1 97.62 19 PRO B CA 1
ATOM 2417 C C . PRO B 1 19 ? -10.305 -10.891 11.609 1 97.62 19 PRO B C 1
ATOM 2419 O O . PRO B 1 19 ? -10.094 -9.805 12.156 1 97.62 19 PRO B O 1
ATOM 2422 N N . LEU B 1 20 ? -9.469 -11.891 11.727 1 96.88 20 LEU B N 1
ATOM 2423 C CA . LEU B 1 20 ? -8.281 -11.812 12.57 1 96.88 20 LEU B CA 1
ATOM 2424 C C . LEU B 1 20 ? -7.266 -10.844 11.977 1 96.88 20 LEU B C 1
ATOM 2426 O O . LEU B 1 20 ? -6.637 -10.078 12.711 1 96.88 20 LEU B O 1
ATOM 2430 N N . GLU B 1 21 ? -7.086 -10.914 10.727 1 96.94 21 GLU B N 1
ATOM 2431 C CA . GLU B 1 21 ? -6.117 -10.047 10.055 1 96.94 21 GLU B CA 1
ATOM 2432 C C . GLU B 1 21 ? -6.555 -8.586 10.109 1 96.94 21 GLU B C 1
ATOM 2434 O O . GLU B 1 21 ? -5.719 -7.688 10.234 1 96.94 21 GLU B O 1
ATOM 2439 N N . ILE B 1 22 ? -7.867 -8.328 10.016 1 98.62 22 ILE B N 1
ATOM 2440 C CA . ILE B 1 22 ? -8.406 -6.977 10.109 1 98.62 22 ILE B CA 1
ATOM 2441 C C . ILE B 1 22 ? -8.141 -6.41 11.5 1 98.62 22 ILE B C 1
ATOM 2443 O O . ILE B 1 22 ? -7.652 -5.285 11.641 1 98.62 22 ILE B O 1
ATOM 2447 N N . THR B 1 23 ? -8.391 -7.184 12.539 1 98.5 23 THR B N 1
ATOM 2448 C CA . THR B 1 23 ? -8.141 -6.738 13.906 1 98.5 23 THR B CA 1
ATOM 2449 C C . THR B 1 23 ? -6.676 -6.355 14.094 1 98.5 23 THR B C 1
ATOM 2451 O O . THR B 1 23 ? -6.371 -5.297 14.641 1 98.5 23 THR B O 1
ATOM 2454 N N . ARG B 1 24 ? -5.852 -7.16 13.586 1 97.06 24 ARG B N 1
ATOM 2455 C CA . ARG B 1 24 ? -4.414 -6.926 13.719 1 97.06 24 ARG B CA 1
ATOM 2456 C C . ARG B 1 24 ? -3.984 -5.699 12.922 1 97.06 24 ARG B C 1
ATOM 2458 O O . ARG B 1 24 ? -3.293 -4.824 13.445 1 97.06 24 ARG B O 1
ATOM 2465 N N . SER B 1 25 ? -4.32 -5.656 11.633 1 97.81 25 SER B N 1
ATOM 2466 C CA . SER B 1 25 ? -3.883 -4.578 10.758 1 97.81 25 SER B CA 1
ATOM 2467 C C . SER B 1 25 ? -4.395 -3.227 11.242 1 97.81 25 SER B C 1
ATOM 2469 O O . SER B 1 25 ? -3.67 -2.23 11.195 1 97.81 25 SER B O 1
ATOM 2471 N N . VAL B 1 26 ? -5.645 -3.172 11.727 1 98.75 26 VAL B N 1
ATOM 2472 C CA . VAL B 1 26 ? -6.219 -1.928 12.227 1 98.75 26 VAL B CA 1
ATOM 2473 C C . VAL B 1 26 ? -5.48 -1.489 13.492 1 98.75 26 VAL B C 1
ATOM 2475 O O . VAL B 1 26 ? -5.137 -0.315 13.641 1 98.75 26 VAL B O 1
ATOM 2478 N N . ALA B 1 27 ? -5.188 -2.42 14.383 1 98.38 27 ALA B N 1
ATOM 2479 C CA . ALA B 1 27 ? -4.422 -2.088 15.578 1 98.38 27 ALA B CA 1
ATOM 2480 C C . ALA B 1 27 ? -3.068 -1.483 15.219 1 98.38 27 ALA B C 1
ATOM 2482 O O . ALA B 1 27 ? -2.652 -0.48 15.805 1 98.38 27 ALA B O 1
ATOM 2483 N N . ASP B 1 28 ? -2.398 -2.08 14.305 1 97.19 28 ASP B N 1
ATOM 2484 C CA . ASP B 1 28 ? -1.076 -1.617 13.891 1 97.19 28 ASP B CA 1
ATOM 2485 C C . ASP B 1 28 ? -1.146 -0.209 13.305 1 97.19 28 ASP B C 1
ATOM 2487 O O . ASP B 1 28 ? -0.297 0.635 13.602 1 97.19 28 ASP B O 1
ATOM 2491 N N . THR B 1 29 ? -2.133 0.048 12.469 1 98 29 THR B N 1
ATOM 2492 C CA . THR B 1 29 ? -2.27 1.35 11.82 1 98 29 THR B CA 1
ATOM 2493 C C . THR B 1 29 ? -2.596 2.43 12.852 1 98 29 THR B C 1
ATOM 2495 O O . THR B 1 29 ? -2.088 3.551 12.758 1 98 29 THR B O 1
ATOM 2498 N N . LEU B 1 30 ? -3.469 2.092 13.828 1 98.62 30 LEU B N 1
ATOM 2499 C CA . LEU B 1 30 ? -3.816 3.041 14.883 1 98.62 30 LEU B CA 1
ATOM 2500 C C . LEU B 1 30 ? -2.605 3.354 15.758 1 98.62 30 LEU B C 1
ATOM 2502 O O . LEU B 1 30 ? -2.393 4.504 16.141 1 98.62 30 LEU B O 1
ATOM 2506 N N . LYS B 1 31 ? -1.792 2.371 16.031 1 97.88 31 LYS B N 1
ATOM 2507 C CA . LYS B 1 31 ? -0.583 2.59 16.812 1 97.88 31 LYS B CA 1
ATOM 2508 C C . LYS B 1 31 ? 0.381 3.527 16.094 1 97.88 31 LYS B C 1
ATOM 2510 O O . LYS B 1 31 ? 0.981 4.406 16.719 1 97.88 31 LYS B O 1
ATOM 2515 N N . GLU B 1 32 ? 0.54 3.369 14.789 1 96.69 32 GLU B N 1
ATOM 2516 C CA . GLU B 1 32 ? 1.381 4.27 14.008 1 96.69 32 GLU B CA 1
ATOM 2517 C C . GLU B 1 32 ? 0.901 5.715 14.125 1 96.69 32 GLU B C 1
ATOM 2519 O O . GLU B 1 32 ? 1.713 6.641 14.203 1 96.69 32 GLU B O 1
ATOM 2524 N N . ASP B 1 33 ? -0.427 5.891 14.18 1 97.94 33 ASP B N 1
ATOM 2525 C CA . ASP B 1 33 ? -1.037 7.215 14.109 1 97.94 33 ASP B CA 1
ATOM 2526 C C . ASP B 1 33 ? -1.114 7.855 15.492 1 97.94 33 ASP B C 1
ATOM 2528 O O . ASP B 1 33 ? -1.145 9.078 15.617 1 97.94 33 ASP B O 1
ATOM 2532 N N . LEU B 1 34 ? -1.099 7 16.547 1 98.19 34 LEU B N 1
ATOM 2533 C CA . LEU B 1 34 ? -1.351 7.492 17.891 1 98.19 34 LEU B CA 1
ATOM 2534 C C . LEU B 1 34 ? -0.089 7.414 18.75 1 98.19 34 LEU B C 1
ATOM 2536 O O . LEU B 1 34 ? -0.156 7.512 19.969 1 98.19 34 LEU B O 1
ATOM 2540 N N . GLY B 1 35 ? 1.035 7.164 18.125 1 96.25 35 GLY B N 1
ATOM 2541 C CA . GLY B 1 35 ? 2.303 7.258 18.828 1 96.25 35 GLY B CA 1
ATOM 2542 C C . GLY B 1 35 ? 2.678 5.98 19.547 1 96.25 35 GLY B C 1
ATOM 2543 O O . GLY B 1 35 ? 3.344 6.02 20.594 1 96.25 35 GLY B O 1
ATOM 2544 N N . GLY B 1 36 ? 2.131 4.816 19.094 1 95.62 36 GLY B N 1
ATOM 2545 C CA . GLY B 1 36 ? 2.641 3.541 19.578 1 95.62 36 GLY B CA 1
ATOM 2546 C C . GLY B 1 36 ? 1.639 2.781 20.422 1 95.62 36 GLY B C 1
ATOM 2547 O O . GLY B 1 36 ? 1.818 1.592 20.688 1 95.62 36 GLY B O 1
ATOM 2548 N N . THR B 1 37 ? 0.616 3.479 20.875 1 96.44 37 THR B N 1
ATOM 2549 C CA . THR B 1 37 ? -0.443 2.834 21.641 1 96.44 37 THR B CA 1
ATOM 2550 C C . THR B 1 37 ? -1.816 3.299 21.172 1 96.44 37 THR B C 1
ATOM 2552 O O . THR B 1 37 ? -1.969 4.43 20.703 1 96.44 37 THR B O 1
ATOM 2555 N N . VAL B 1 38 ? -2.742 2.387 21.281 1 97.06 38 VAL B N 1
ATOM 2556 C CA . VAL B 1 38 ? -4.102 2.762 20.906 1 97.06 38 VAL B CA 1
ATOM 2557 C C . VAL B 1 38 ? -4.781 3.484 22.078 1 97.06 38 VAL B C 1
ATOM 2559 O O . VAL B 1 38 ? -5.504 2.867 22.859 1 97.06 38 VAL B O 1
ATOM 2562 N N . ASP B 1 39 ? -4.469 4.719 22.188 1 97 39 ASP B N 1
ATOM 2563 C CA . ASP B 1 39 ? -5.031 5.633 23.172 1 97 39 ASP B CA 1
ATOM 2564 C C . ASP B 1 39 ? -5.535 6.914 22.516 1 97 39 ASP B C 1
ATOM 2566 O O . ASP B 1 39 ? -4.738 7.758 22.094 1 97 39 ASP B O 1
ATOM 2570 N N . ILE B 1 40 ? -6.77 7.078 22.453 1 95.25 40 ILE B N 1
ATOM 2571 C CA . ILE B 1 40 ? -7.422 8.172 21.75 1 95.25 40 ILE B CA 1
ATOM 2572 C C . ILE B 1 40 ? -6.926 9.508 22.297 1 95.25 40 ILE B C 1
ATOM 2574 O O . ILE B 1 40 ? -6.91 10.516 21.578 1 95.25 40 ILE B O 1
ATOM 2578 N N . ASN B 1 41 ? -6.488 9.492 23.547 1 95.31 41 ASN B N 1
ATOM 2579 C CA . ASN B 1 41 ? -6.043 10.719 24.188 1 95.31 41 ASN B CA 1
ATOM 2580 C C . ASN B 1 41 ? -4.703 11.188 23.625 1 95.31 41 ASN B C 1
ATOM 2582 O O . ASN B 1 41 ? -4.285 12.32 23.875 1 95.31 41 ASN B O 1
ATOM 2586 N N . ASN B 1 42 ? -4.078 10.344 22.812 1 97.56 42 ASN B N 1
ATOM 2587 C CA . ASN B 1 42 ? -2.83 10.727 22.172 1 97.56 42 ASN B CA 1
ATOM 2588 C C . ASN B 1 42 ? -3.078 11.641 20.969 1 97.56 42 ASN B C 1
ATOM 2590 O O . ASN B 1 42 ? -2.141 12.227 20.422 1 97.56 42 ASN B O 1
ATOM 2594 N N . ASP B 1 43 ? -4.336 11.789 20.547 1 98.25 43 ASP B N 1
ATOM 2595 C CA . ASP B 1 43 ? -4.68 12.742 19.5 1 98.25 43 ASP B CA 1
ATOM 2596 C C . ASP B 1 43 ? -4.805 14.156 20.062 1 98.25 43 ASP B C 1
ATOM 2598 O O . ASP B 1 43 ? -5.871 14.547 20.531 1 98.25 43 ASP B O 1
ATOM 2602 N N . ILE B 1 44 ? -3.746 14.906 19.875 1 97.94 44 ILE B N 1
ATOM 2603 C CA . ILE B 1 44 ? -3.672 16.188 20.547 1 97.94 44 ILE B CA 1
ATOM 2604 C C . ILE B 1 44 ? -4.59 17.203 19.859 1 97.94 44 ILE B C 1
ATOM 2606 O O . ILE B 1 44 ? -5.125 18.109 20.5 1 97.94 44 ILE B O 1
ATOM 2610 N N . THR B 1 45 ? -4.816 17.047 18.562 1 97.94 45 THR B N 1
ATOM 2611 C CA . THR B 1 45 ? -5.699 17.969 17.875 1 97.94 45 THR B CA 1
ATOM 2612 C C . THR B 1 45 ? -7.152 17.75 18.297 1 97.94 45 THR B C 1
ATOM 2614 O O . THR B 1 45 ? -7.891 18.719 18.531 1 97.94 45 THR B O 1
ATOM 2617 N N . ALA B 1 46 ? -7.539 16.5 18.438 1 97.25 46 ALA B N 1
ATOM 2618 C CA . ALA B 1 46 ? -8.898 16.172 18.844 1 97.25 46 ALA B CA 1
ATOM 2619 C C . ALA B 1 46 ? -9.188 16.688 20.25 1 97.25 46 ALA B C 1
ATOM 2621 O O . ALA B 1 46 ? -10.344 16.969 20.594 1 97.25 46 ALA B O 1
ATOM 2622 N N . SER B 1 47 ? -8.188 16.906 21.031 1 96.31 47 SER B N 1
ATOM 2623 C CA . SER B 1 47 ? -8.352 17.344 22.406 1 96.31 47 SER B CA 1
ATOM 2624 C C . SER B 1 47 ? -8.883 18.781 22.469 1 96.31 47 SER B C 1
ATOM 2626 O O . SER B 1 47 ? -9.328 19.25 23.516 1 96.31 47 SER B O 1
ATOM 2628 N N . LEU B 1 48 ? -8.828 19.469 21.328 1 97.44 48 LEU B N 1
ATOM 2629 C CA . LEU B 1 48 ? -9.352 20.844 21.266 1 97.44 48 LEU B CA 1
ATOM 2630 C C . LEU B 1 48 ? -10.875 20.844 21.25 1 97.44 48 LEU B C 1
ATOM 2632 O O . LEU B 1 48 ? -11.5 21.875 21.438 1 97.44 48 LEU B O 1
ATOM 2636 N N . ILE B 1 49 ? -11.453 19.672 20.953 1 96.69 49 ILE B N 1
ATOM 2637 C CA . ILE B 1 49 ? -12.898 19.5 20.953 1 96.69 49 ILE B CA 1
ATOM 2638 C C . ILE B 1 49 ? -13.367 19.094 22.344 1 96.69 49 ILE B C 1
ATOM 2640 O O . ILE B 1 49 ? -12.758 18.25 23 1 96.69 49 ILE B O 1
ATOM 2644 N N . PRO B 1 50 ? -14.453 19.688 22.812 1 96.12 50 PRO B N 1
ATOM 2645 C CA . PRO B 1 50 ? -14.977 19.266 24.109 1 96.12 50 PRO B CA 1
ATOM 2646 C C . PRO B 1 50 ? -15.227 17.766 24.203 1 96.12 50 PRO B C 1
ATOM 2648 O O . PRO B 1 50 ? -15.688 17.156 23.234 1 96.12 50 PRO B O 1
ATOM 2651 N N . GLU B 1 51 ? -14.922 17.156 25.328 1 94.69 51 GLU B N 1
ATOM 2652 C CA . GLU B 1 51 ? -14.969 15.711 25.531 1 94.69 51 GLU B CA 1
ATOM 2653 C C . GLU B 1 51 ? -16.391 15.172 25.328 1 94.69 51 GLU B C 1
ATOM 2655 O O . GLU B 1 51 ? -16.562 14.039 24.875 1 94.69 51 GLU B O 1
ATOM 2660 N N . ASP B 1 52 ? -17.359 15.961 25.641 1 96.19 52 ASP B N 1
ATOM 2661 C CA . ASP B 1 52 ? -18.734 15.492 25.609 1 96.19 52 ASP B CA 1
ATOM 2662 C C . ASP B 1 52 ? -19.406 15.828 24.281 1 96.19 52 ASP B C 1
ATOM 2664 O O . ASP B 1 52 ? -20.594 15.547 24.094 1 96.19 52 ASP B O 1
ATOM 2668 N N . ALA B 1 53 ? -18.656 16.453 23.375 1 96.62 53 ALA B N 1
ATOM 2669 C CA . ALA B 1 53 ? -19.234 16.797 22.078 1 96.62 53 ALA B CA 1
ATOM 2670 C C . ALA B 1 53 ? -19.578 15.547 21.266 1 96.62 53 ALA B C 1
ATOM 2672 O O . ALA B 1 53 ? -18.797 14.594 21.234 1 96.62 53 ALA B O 1
ATOM 2673 N N . VAL B 1 54 ? -20.766 15.516 20.672 1 97.62 54 VAL B N 1
ATOM 2674 C CA . VAL B 1 54 ? -21.219 14.469 19.766 1 97.62 54 VAL B CA 1
ATOM 2675 C C . VAL B 1 54 ? -21.469 15.055 18.391 1 97.62 54 VAL B C 1
ATOM 2677 O O . VAL B 1 54 ? -21.922 16.203 18.25 1 97.62 54 VAL B O 1
ATOM 2680 N N . ASN B 1 55 ? -21.109 14.344 17.344 1 97.19 55 ASN B N 1
ATOM 2681 C CA . ASN B 1 55 ? -21.266 14.828 15.984 1 97.19 55 ASN B CA 1
ATOM 2682 C C . ASN B 1 55 ? -21.688 13.711 15.039 1 97.19 55 ASN B C 1
ATOM 2684 O O . ASN B 1 55 ? -21.734 12.547 15.422 1 97.19 55 ASN B O 1
ATOM 2688 N N . THR B 1 56 ? -22.125 14.094 13.938 1 98.12 56 THR B N 1
ATOM 2689 C CA . THR B 1 56 ? -22.422 13.211 12.82 1 98.12 56 THR B CA 1
ATOM 2690 C C . THR B 1 56 ? -21.594 13.594 11.594 1 98.12 56 THR B C 1
ATOM 2692 O O . THR B 1 56 ? -21.422 14.781 11.305 1 98.12 56 THR B O 1
ATOM 2695 N N . ALA B 1 57 ? -21.078 12.586 10.922 1 97.81 57 ALA B N 1
ATOM 2696 C CA . ALA B 1 57 ? -20.312 12.805 9.703 1 97.81 57 ALA B CA 1
ATOM 2697 C C . ALA B 1 57 ? -20.703 11.805 8.617 1 97.81 57 ALA B C 1
ATOM 2699 O O . ALA B 1 57 ? -21.312 10.766 8.914 1 97.81 57 ALA B O 1
ATOM 2700 N N . THR B 1 58 ? -20.484 12.133 7.395 1 98.44 58 THR B N 1
ATOM 2701 C CA . THR B 1 58 ? -20.688 11.227 6.266 1 98.44 58 THR B CA 1
ATOM 2702 C C . THR B 1 58 ? -19.391 11.016 5.488 1 98.44 58 THR B C 1
ATOM 2704 O O . THR B 1 58 ? -18.562 11.922 5.406 1 98.44 58 THR B O 1
ATOM 2707 N N . ILE B 1 59 ? -19.172 9.836 4.984 1 98.62 59 ILE B N 1
ATOM 2708 C CA . ILE B 1 59 ? -18.125 9.578 4.008 1 98.62 59 ILE B CA 1
ATOM 2709 C C . ILE B 1 59 ? -18.734 9.492 2.609 1 98.62 59 ILE B C 1
ATOM 2711 O O . ILE B 1 59 ? -19.688 8.75 2.385 1 98.62 59 ILE B O 1
ATOM 2715 N N . ILE B 1 60 ? -18.188 10.266 1.718 1 98.56 60 ILE B N 1
ATOM 2716 C CA . ILE B 1 60 ? -18.656 10.25 0.336 1 98.56 60 ILE B CA 1
ATOM 2717 C C . ILE B 1 60 ? -17.5 9.93 -0.601 1 98.56 60 ILE B C 1
ATOM 2719 O O . ILE B 1 60 ? -16.328 10.125 -0.243 1 98.56 60 ILE B O 1
ATOM 2723 N N . THR B 1 61 ? -17.812 9.398 -1.756 1 98.5 61 THR B N 1
ATOM 2724 C CA . THR B 1 61 ? -16.797 9.219 -2.789 1 98.5 61 THR B CA 1
ATOM 2725 C C . THR B 1 61 ? -16.828 10.375 -3.789 1 98.5 61 THR B C 1
ATOM 2727 O O . THR B 1 61 ? -17.891 10.938 -4.059 1 98.5 61 THR B O 1
ATOM 2730 N N . ARG B 1 62 ? -15.648 10.703 -4.289 1 97.19 62 ARG B N 1
ATOM 2731 C CA . ARG B 1 62 ? -15.547 11.773 -5.27 1 97.19 62 ARG B CA 1
ATOM 2732 C C . ARG B 1 62 ? -15.398 11.211 -6.68 1 97.19 62 ARG B C 1
ATOM 2734 O O . ARG B 1 62 ? -15.266 11.969 -7.645 1 97.19 62 ARG B O 1
ATOM 2741 N N . GLU B 1 63 ? -15.398 9.922 -6.863 1 97.5 63 GLU B N 1
ATOM 2742 C CA . GLU B 1 63 ? -15.172 9.336 -8.18 1 97.5 63 GLU B CA 1
ATOM 2743 C C . GLU B 1 63 ? -15.945 8.023 -8.336 1 97.5 63 GLU B C 1
ATOM 2745 O O . GLU B 1 63 ? -16.453 7.48 -7.355 1 97.5 63 GLU B O 1
ATOM 2750 N N . HIS B 1 64 ? -16.125 7.633 -9.578 1 98.62 64 HIS B N 1
ATOM 2751 C CA . HIS B 1 64 ? -16.672 6.312 -9.867 1 98.62 64 HIS B CA 1
ATOM 2752 C C . HIS B 1 64 ? -15.727 5.211 -9.398 1 98.62 64 HIS B C 1
ATOM 2754 O O . HIS B 1 64 ? -14.508 5.383 -9.398 1 98.62 64 HIS B O 1
ATOM 2760 N N . GLY B 1 65 ? -16.344 4.09 -8.961 1 98.75 65 GLY B N 1
ATOM 2761 C CA . GLY B 1 65 ? -15.5 2.953 -8.609 1 98.75 65 GLY B CA 1
ATOM 2762 C C . GLY B 1 65 ? -16.281 1.825 -7.953 1 98.75 65 GLY B C 1
ATOM 2763 O O . GLY B 1 65 ? -17.484 1.709 -8.141 1 98.75 65 GLY B O 1
ATOM 2764 N N . VAL B 1 66 ? -15.602 0.939 -7.387 1 98.94 66 VAL B N 1
ATOM 2765 C CA . VAL B 1 66 ? -16.156 -0.171 -6.621 1 98.94 66 VAL B CA 1
ATOM 2766 C C . VAL B 1 66 ? -15.758 -0.035 -5.152 1 98.94 66 VAL B C 1
ATOM 2768 O O . VAL B 1 66 ? -14.586 0.172 -4.84 1 98.94 66 VAL B O 1
ATOM 2771 N N . PHE B 1 67 ? -16.812 -0.127 -4.316 1 98.94 67 PHE B N 1
ATOM 2772 C CA . PHE B 1 67 ? -16.578 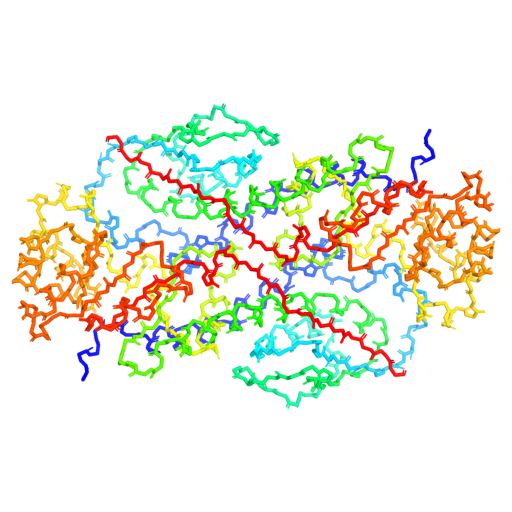0.054 -2.889 1 98.94 67 PHE B CA 1
ATOM 2773 C C . PHE B 1 67 ? -16.016 -1.216 -2.268 1 98.94 67 PHE B C 1
ATOM 2775 O O . PHE B 1 67 ? -16.438 -2.322 -2.598 1 98.94 67 PHE B O 1
ATOM 2782 N N . CYS B 1 68 ? -15 -1.05 -1.377 1 98.94 68 CYS B N 1
ATOM 2783 C CA . CYS B 1 68 ? -14.43 -2.125 -0.569 1 98.94 68 CYS B CA 1
ATOM 2784 C C . CYS B 1 68 ? -13.789 -1.574 0.699 1 98.94 68 CYS B C 1
ATOM 2786 O O . CYS B 1 68 ? -13.062 -0.581 0.651 1 98.94 68 CYS B O 1
ATOM 2788 N N . GLY B 1 69 ? -14.055 -2.189 1.88 1 98.81 69 GLY B N 1
ATOM 2789 C CA . GLY B 1 69 ? -13.32 -1.815 3.08 1 98.81 69 GLY B CA 1
ATOM 2790 C C . GLY B 1 69 ? -14.219 -1.614 4.285 1 98.81 69 GLY B C 1
ATOM 2791 O O . GLY B 1 69 ? -13.805 -1.03 5.289 1 98.81 69 GLY B O 1
ATOM 2792 N N . GLN B 1 70 ? -15.453 -2.102 4.238 1 98.75 70 GLN B N 1
ATOM 2793 C CA . GLN B 1 70 ? -16.453 -1.902 5.277 1 98.75 70 GLN B CA 1
ATOM 2794 C C . GLN B 1 70 ? -15.961 -2.418 6.625 1 98.75 70 GLN B C 1
ATOM 2796 O O . GLN B 1 70 ? -15.969 -1.687 7.617 1 98.75 70 GLN B O 1
ATOM 2801 N N . ALA B 1 71 ? -15.5 -3.65 6.68 1 98.88 71 ALA B N 1
ATOM 2802 C CA . ALA B 1 71 ? -15.109 -4.305 7.93 1 98.88 71 ALA B CA 1
ATOM 2803 C C . ALA B 1 71 ? -13.922 -3.604 8.57 1 98.88 71 ALA B C 1
ATOM 2805 O O . ALA B 1 71 ? -13.812 -3.545 9.797 1 98.88 71 ALA B O 1
ATOM 2806 N N . TRP B 1 72 ? -13 -3.061 7.766 1 98.88 72 TRP B N 1
ATOM 2807 C CA . TRP B 1 72 ? -11.836 -2.344 8.281 1 98.88 72 TRP B CA 1
ATOM 2808 C C . TRP B 1 72 ? -12.258 -1.047 8.969 1 98.88 72 TRP B C 1
ATOM 2810 O O . TRP B 1 72 ? -11.773 -0.727 10.055 1 98.88 72 TRP B O 1
ATOM 2820 N N . ALA B 1 73 ? -13.164 -0.299 8.305 1 98.88 73 ALA B N 1
ATOM 2821 C CA . ALA B 1 73 ? -13.656 0.938 8.898 1 98.88 73 ALA B CA 1
ATOM 2822 C C . ALA B 1 73 ? -14.391 0.662 10.211 1 98.88 73 ALA B C 1
ATOM 2824 O O . ALA B 1 73 ? -14.18 1.359 11.203 1 98.88 73 ALA B O 1
ATOM 2825 N N . ASP B 1 74 ? -15.25 -0.382 10.211 1 98.94 74 ASP B N 1
ATOM 2826 C CA . ASP B 1 74 ? -15.93 -0.79 11.438 1 98.94 74 ASP B CA 1
ATOM 2827 C C . ASP B 1 74 ? -14.93 -1.077 12.555 1 98.94 74 ASP B C 1
ATOM 2829 O O . ASP B 1 74 ? -15.117 -0.644 13.688 1 98.94 74 ASP B O 1
ATOM 2833 N N . GLU B 1 75 ? -13.898 -1.799 12.227 1 98.94 75 GLU B N 1
ATOM 2834 C CA . GLU B 1 75 ? -12.906 -2.229 13.211 1 98.94 75 GLU B CA 1
ATOM 2835 C C . GLU B 1 75 ? -12.148 -1.036 13.781 1 98.94 75 GLU B C 1
ATOM 2837 O O . GLU B 1 75 ? -11.789 -1.026 14.961 1 98.94 75 GLU B O 1
ATOM 2842 N N . VAL B 1 76 ? -11.859 -0.025 12.938 1 98.88 76 VAL B N 1
ATOM 2843 C CA . VAL B 1 76 ? -11.172 1.173 13.406 1 98.88 76 VAL B CA 1
ATOM 2844 C C . VAL B 1 76 ? -11.938 1.796 14.57 1 98.88 76 VAL B C 1
ATOM 2846 O O . VAL B 1 76 ? -11.367 2.033 15.633 1 98.88 76 VAL B O 1
ATOM 2849 N N . PHE B 1 77 ? -13.164 2.045 14.383 1 98.81 77 PHE B N 1
ATOM 2850 C CA . PHE B 1 77 ? -13.945 2.736 15.406 1 98.81 77 PHE B CA 1
ATOM 2851 C C . PHE B 1 77 ? -14.234 1.812 16.578 1 98.81 77 PHE B C 1
ATOM 2853 O O . PHE B 1 77 ? -14.328 2.264 17.719 1 98.81 77 PHE B O 1
ATOM 2860 N N . LYS B 1 78 ? -14.352 0.464 16.312 1 98.81 78 LYS B N 1
ATOM 2861 C CA . LYS B 1 78 ? -14.445 -0.498 17.406 1 98.81 78 LYS B CA 1
ATOM 2862 C C . LYS B 1 78 ? -13.242 -0.403 18.328 1 98.81 78 LYS B C 1
ATOM 2864 O O . LYS B 1 78 ? -13.391 -0.317 19.547 1 98.81 78 LYS B O 1
ATOM 2869 N N . GLN B 1 79 ? -12.023 -0.313 17.812 1 98.69 79 GLN B N 1
ATOM 2870 C CA . GLN B 1 79 ? -10.797 -0.313 18.594 1 98.69 79 GLN B CA 1
ATOM 2871 C C . GLN B 1 79 ? -10.57 1.041 19.266 1 98.69 79 GLN B C 1
ATOM 2873 O O . GLN B 1 79 ? -9.773 1.154 20.203 1 98.69 79 GLN B O 1
ATOM 2878 N N . LEU B 1 80 ? -11.211 2.08 18.812 1 98.38 80 LEU B N 1
ATOM 2879 C CA . LEU B 1 80 ? -11.086 3.402 19.406 1 98.38 80 LEU B CA 1
ATOM 2880 C C . LEU B 1 80 ? -12.086 3.578 20.547 1 98.38 80 LEU B C 1
ATOM 2882 O O . LEU B 1 80 ? -12.242 4.68 21.094 1 98.38 80 LEU B O 1
ATOM 2886 N N . GLY B 1 81 ? -12.828 2.553 21 1 97.5 81 GLY B N 1
ATOM 2887 C CA . GLY B 1 81 ? -13.711 2.607 22.141 1 97.5 81 GLY B CA 1
ATOM 2888 C C . GLY B 1 81 ? -15.102 2.066 21.859 1 97.5 81 GLY B C 1
ATOM 2889 O O . GLY B 1 81 ? -15.867 1.795 22.781 1 97.5 81 GLY B O 1
ATOM 2890 N N . GLY B 1 82 ? -15.461 1.982 20.547 1 98.06 82 GLY B N 1
ATOM 2891 C CA . GLY B 1 82 ? -16.703 1.324 20.172 1 98.06 82 GLY B CA 1
ATOM 2892 C C . GLY B 1 82 ? -17.922 2.182 20.406 1 98.06 82 GLY B C 1
ATOM 2893 O O . GLY B 1 82 ? -19.031 1.661 20.547 1 98.06 82 GLY B O 1
ATOM 2894 N N . LYS B 1 83 ? -17.75 3.5 20.469 1 98.31 83 LYS B N 1
ATOM 2895 C CA . LYS B 1 83 ? -18.875 4.387 20.766 1 98.31 83 LYS B CA 1
ATOM 2896 C C . LYS B 1 83 ? -19.438 5.02 19.5 1 98.31 83 LYS B C 1
ATOM 2898 O O . LYS B 1 83 ? -20.469 5.691 19.547 1 98.31 83 LYS B O 1
ATOM 2903 N N . VAL B 1 84 ? -18.75 4.875 18.391 1 98.62 84 VAL B N 1
ATOM 2904 C CA . VAL B 1 84 ? -19.188 5.422 17.125 1 98.62 84 VAL B CA 1
ATOM 2905 C C . VAL B 1 84 ? -20.062 4.402 16.391 1 98.62 84 VAL B C 1
ATOM 2907 O O . VAL B 1 84 ? -19.688 3.229 16.281 1 98.62 84 VAL B O 1
ATOM 2910 N N . THR B 1 85 ? -21.188 4.812 15.953 1 98.69 85 THR B N 1
ATOM 2911 C CA . THR B 1 85 ? -22.062 3.982 15.125 1 98.69 85 THR B CA 1
ATOM 2912 C C . THR B 1 85 ? -21.906 4.324 13.648 1 98.69 85 THR B C 1
ATOM 2914 O O . THR B 1 85 ? -21.797 5.5 13.289 1 98.69 85 THR B O 1
ATOM 2917 N N . ILE B 1 86 ? -21.891 3.324 12.836 1 98.81 86 ILE B N 1
ATOM 2918 C CA . ILE B 1 86 ? -21.781 3.516 11.391 1 98.81 86 ILE B CA 1
ATOM 2919 C C . ILE B 1 86 ? -23.016 2.918 10.695 1 98.81 86 ILE B C 1
ATOM 2921 O O . ILE B 1 86 ? -23.328 1.742 10.891 1 98.81 86 ILE B O 1
ATOM 2925 N N . GLU B 1 87 ? -23.688 3.701 9.969 1 98.81 87 GLU B N 1
ATOM 2926 C CA . GLU B 1 87 ? -24.75 3.25 9.086 1 98.81 87 GLU B CA 1
ATOM 2927 C C . GLU B 1 87 ? -24.297 3.211 7.633 1 98.81 87 GLU B C 1
ATOM 2929 O O . GLU B 1 87 ? -24.094 4.258 7.012 1 98.81 87 GLU B O 1
ATOM 2934 N N . TRP B 1 88 ? -24.203 2.043 7.125 1 98.88 88 TRP B N 1
ATOM 2935 C CA . TRP B 1 88 ? -23.688 1.868 5.77 1 98.88 88 TRP B CA 1
ATOM 2936 C C . TRP B 1 88 ? -24.828 1.924 4.75 1 98.88 88 TRP B C 1
ATOM 2938 O O . TRP B 1 88 ? -25.906 1.383 4.984 1 98.88 88 TRP B O 1
ATOM 2948 N N . TYR B 1 89 ? -24.531 2.484 3.588 1 98.88 89 TYR B N 1
ATOM 2949 C CA . TYR B 1 89 ? -25.484 2.547 2.486 1 98.88 89 TYR B CA 1
ATOM 2950 C C . TYR B 1 89 ? -24.984 1.76 1.283 1 98.88 89 TYR B C 1
ATOM 2952 O O . TYR B 1 89 ? -25.625 1.749 0.229 1 98.88 89 TYR B O 1
ATOM 2960 N N . VAL B 1 90 ? -23.828 1.211 1.404 1 98.81 90 VAL B N 1
ATOM 2961 C CA . VAL B 1 90 ? -23.203 0.354 0.403 1 98.81 90 VAL B CA 1
ATOM 2962 C C . VAL B 1 90 ? -22.609 -0.883 1.077 1 98.81 90 VAL B C 1
ATOM 2964 O O . VAL B 1 90 ? -22.484 -0.93 2.303 1 98.81 90 VAL B O 1
ATOM 2967 N N . GLN B 1 91 ? -22.297 -1.843 0.328 1 98.69 91 GLN B N 1
ATOM 2968 C CA . GLN B 1 91 ? -21.547 -3.012 0.768 1 98.69 91 GLN B CA 1
ATOM 2969 C C . GLN B 1 91 ? -20.359 -3.283 -0.157 1 98.69 91 GLN B C 1
ATOM 2971 O O . GLN B 1 91 ? -20.312 -2.77 -1.276 1 98.69 91 GLN B O 1
ATOM 2976 N N . ASP B 1 92 ? -19.453 -4.055 0.26 1 98.81 92 ASP B N 1
ATOM 2977 C CA . ASP B 1 92 ? -18.297 -4.387 -0.551 1 98.81 92 ASP B CA 1
ATOM 2978 C C . ASP B 1 92 ? -18.703 -4.988 -1.891 1 98.81 92 ASP B C 1
ATOM 2980 O O . ASP B 1 92 ? -19.531 -5.898 -1.937 1 98.81 92 ASP B O 1
ATOM 2984 N N . GLY B 1 93 ? -18.062 -4.465 -2.928 1 98.81 93 GLY B N 1
ATOM 2985 C CA . GLY B 1 93 ? -18.375 -4.949 -4.262 1 98.81 93 GLY B CA 1
ATOM 2986 C C . GLY B 1 93 ? -19.359 -4.059 -5.012 1 98.81 93 GLY B C 1
ATOM 2987 O O . GLY B 1 93 ? -19.516 -4.184 -6.227 1 98.81 93 GLY B O 1
ATOM 2988 N N . ASP B 1 94 ? -20.016 -3.121 -4.336 1 98.88 94 ASP B N 1
ATOM 2989 C CA . ASP B 1 94 ? -20.984 -2.234 -4.969 1 98.88 94 ASP B CA 1
ATOM 2990 C C . ASP B 1 94 ? -20.297 -1.207 -5.859 1 98.88 94 ASP B C 1
ATOM 2992 O O . ASP B 1 94 ? -19.234 -0.67 -5.492 1 98.88 94 ASP B O 1
ATOM 2996 N N . LYS B 1 95 ? -20.875 -0.898 -6.992 1 98.81 95 LYS B N 1
ATOM 2997 C CA . LYS B 1 95 ? -20.484 0.269 -7.777 1 98.81 95 LYS B CA 1
ATOM 2998 C C . LYS B 1 95 ? -20.953 1.561 -7.109 1 98.81 95 LYS B C 1
ATOM 3000 O O . LYS B 1 95 ? -22.047 1.62 -6.559 1 98.81 95 LYS B O 1
ATOM 3005 N N . VAL B 1 96 ? -20.094 2.537 -7.141 1 98.88 96 VAL B N 1
ATOM 3006 C CA . VAL B 1 96 ? -20.422 3.818 -6.52 1 98.88 96 VAL B CA 1
ATOM 3007 C C . VAL B 1 96 ? -20.094 4.953 -7.492 1 98.88 96 VAL B C 1
ATOM 3009 O O . VAL B 1 96 ? -19.359 4.766 -8.461 1 98.88 96 VAL B O 1
ATOM 3012 N N . GLU B 1 97 ? -20.625 6.105 -7.277 1 98.62 97 GLU B N 1
ATOM 3013 C CA . GLU B 1 97 ? -20.484 7.246 -8.18 1 98.62 97 GLU B CA 1
ATOM 3014 C C . GLU B 1 97 ? -20.141 8.516 -7.41 1 98.62 97 GLU B C 1
ATOM 3016 O O . GLU B 1 97 ? -20.328 8.586 -6.195 1 98.62 97 GLU B O 1
ATOM 3021 N N . PRO B 1 98 ? -19.703 9.523 -8.102 1 98.5 98 PRO B N 1
ATOM 3022 C CA . PRO B 1 98 ? -19.281 10.766 -7.441 1 98.5 98 PRO B CA 1
ATOM 3023 C C . PRO B 1 98 ? -20.391 11.383 -6.594 1 98.5 98 PRO B C 1
ATOM 3025 O O . PRO B 1 98 ? -21.531 11.461 -7.031 1 98.5 98 PRO B O 1
ATOM 3028 N N . ASN B 1 99 ? -20.031 11.773 -5.34 1 97.88 99 ASN B N 1
ATOM 3029 C CA . ASN B 1 99 ? -20.875 12.469 -4.375 1 97.88 99 ASN B CA 1
ATOM 3030 C C . ASN B 1 99 ? -21.859 11.516 -3.703 1 97.88 99 ASN B C 1
ATOM 3032 O O . ASN B 1 99 ? -22.719 11.945 -2.939 1 97.88 99 ASN B O 1
ATOM 3036 N N . GLN B 1 100 ? -21.734 10.258 -3.998 1 98.56 100 GLN B N 1
ATOM 3037 C CA . GLN B 1 100 ? -22.562 9.273 -3.314 1 98.56 100 GLN B CA 1
ATOM 3038 C C . GLN B 1 100 ? -22.141 9.102 -1.861 1 98.56 100 GLN B C 1
ATOM 3040 O O . GLN B 1 100 ? -20.938 9.023 -1.568 1 98.56 100 GLN B O 1
ATOM 3045 N N . THR B 1 101 ? -23.047 9.109 -0.959 1 98.75 101 THR B N 1
ATOM 3046 C CA . THR B 1 101 ? -22.781 8.828 0.445 1 98.75 101 THR B CA 1
ATOM 3047 C C . THR B 1 101 ? -22.578 7.332 0.666 1 98.75 101 THR B C 1
ATOM 3049 O O . THR B 1 101 ? -23.453 6.527 0.33 1 98.75 101 THR B O 1
ATOM 3052 N N . LEU B 1 102 ? -21.5 6.988 1.222 1 98.88 102 LEU B N 1
ATOM 3053 C CA . LEU B 1 102 ? -21.172 5.586 1.468 1 98.88 102 LEU B CA 1
ATOM 3054 C C . LEU B 1 102 ? -21.688 5.145 2.838 1 98.88 102 LEU B C 1
ATOM 3056 O O . LEU B 1 102 ? -22.156 4.016 2.998 1 98.88 102 LEU B O 1
ATOM 3060 N N . CYS B 1 103 ? -21.562 6.039 3.82 1 98.88 103 CYS B N 1
ATOM 3061 C CA . CYS B 1 103 ? -22.047 5.746 5.172 1 98.88 103 CYS B CA 1
ATOM 3062 C C . CYS B 1 103 ? -22.188 7.027 5.984 1 98.88 103 CYS B C 1
ATOM 3064 O O . CYS B 1 103 ? -21.703 8.086 5.578 1 98.88 103 CYS B O 1
ATOM 3066 N N . THR B 1 104 ? -22.906 6.953 7.031 1 98.81 104 THR B N 1
ATOM 3067 C CA . THR B 1 104 ? -23.016 7.977 8.062 1 98.81 104 THR B CA 1
ATOM 3068 C C . THR B 1 104 ? -22.453 7.477 9.391 1 98.81 104 THR B C 1
ATOM 3070 O O . THR B 1 104 ? -22.75 6.355 9.812 1 98.81 104 THR B O 1
ATOM 3073 N N . LEU B 1 105 ? -21.625 8.25 9.977 1 98.81 105 LEU B N 1
ATOM 3074 C CA . LEU B 1 105 ? -21.047 7.953 11.281 1 98.81 105 LEU B CA 1
ATOM 3075 C C . LEU B 1 105 ? -21.594 8.898 12.352 1 98.81 105 LEU B C 1
ATOM 3077 O O . LEU B 1 105 ? -21.734 10.094 12.102 1 98.81 105 LEU B O 1
ATOM 3081 N N . SER B 1 106 ? -21.859 8.391 13.5 1 98.75 106 SER B N 1
ATOM 3082 C CA . SER B 1 106 ? -22.328 9.195 14.617 1 98.75 106 SER B CA 1
ATOM 3083 C C . SER B 1 106 ? -21.719 8.742 15.93 1 98.75 106 SER B C 1
ATOM 3085 O O . SER B 1 106 ? -21.578 7.539 16.172 1 98.75 106 SER B O 1
ATOM 3087 N N . GLY B 1 107 ? -21.344 9.688 16.781 1 98.44 107 GLY B N 1
ATOM 3088 C CA . GLY B 1 107 ? -20.75 9.383 18.062 1 98.44 107 GLY B CA 1
ATOM 3089 C C . GLY B 1 107 ? -19.906 10.508 18.609 1 98.44 107 GLY B C 1
ATOM 3090 O O . GLY B 1 107 ? -20.031 11.656 18.188 1 98.44 107 GLY B O 1
ATOM 3091 N N . PRO B 1 108 ? -19.078 10.227 19.688 1 98.12 108 PRO B N 1
ATOM 3092 C CA . PRO B 1 108 ? -18.188 11.258 20.219 1 98.12 108 PRO B CA 1
ATOM 3093 C C . PRO B 1 108 ? -17.312 11.898 19.141 1 98.12 108 PRO B C 1
ATOM 3095 O O . PRO B 1 108 ? -16.688 11.203 18.344 1 98.12 108 PRO B O 1
ATOM 3098 N N . ALA B 1 109 ? -17.281 13.258 19.094 1 97.38 109 ALA B N 1
ATOM 3099 C CA . ALA B 1 109 ? -16.609 14.016 18.047 1 97.38 109 ALA B CA 1
ATOM 3100 C C . ALA B 1 109 ? -15.117 13.703 18.016 1 97.38 109 ALA B C 1
ATOM 3102 O O . ALA B 1 109 ? -14.523 13.57 16.938 1 97.38 109 ALA B O 1
ATOM 3103 N N . ARG B 1 110 ? -14.508 13.555 19.172 1 97.75 110 ARG B N 1
ATOM 3104 C CA . ARG B 1 110 ? -13.086 13.25 19.25 1 97.75 110 ARG B CA 1
ATOM 3105 C C . ARG B 1 110 ? -12.773 11.906 18.609 1 97.75 110 ARG B C 1
ATOM 3107 O O . ARG B 1 110 ? -11.789 11.766 17.875 1 97.75 110 ARG B O 1
ATOM 3114 N N . ASP B 1 111 ? -13.656 10.883 18.828 1 98 111 ASP B N 1
ATOM 3115 C CA . ASP B 1 111 ? -13.477 9.562 18.234 1 98 111 ASP B CA 1
ATOM 3116 C C . ASP B 1 111 ? -13.586 9.633 16.719 1 98 111 ASP B C 1
ATOM 3118 O O . ASP B 1 111 ? -12.82 8.984 16 1 98 111 ASP B O 1
ATOM 3122 N N . LEU B 1 112 ? -14.594 10.406 16.25 1 98.06 112 LEU B N 1
ATOM 3123 C CA . LEU B 1 112 ? -14.797 10.57 14.82 1 98.06 112 LEU B CA 1
ATOM 3124 C C . LEU B 1 112 ? -13.562 11.172 14.164 1 98.06 112 LEU B C 1
ATOM 3126 O O . LEU B 1 112 ? -13.102 10.68 13.133 1 98.06 112 LEU B O 1
ATOM 3130 N N . LEU B 1 113 ? -12.984 12.188 14.773 1 97.31 113 LEU B N 1
ATOM 3131 C CA . LEU B 1 113 ? -11.828 12.875 14.219 1 97.31 113 LEU B CA 1
ATOM 3132 C C . LEU B 1 113 ? -10.602 11.977 14.234 1 97.31 113 LEU B C 1
ATOM 3134 O O . LEU B 1 113 ? -9.859 11.906 13.25 1 97.31 113 LEU B O 1
ATOM 3138 N N . THR B 1 114 ? -10.414 11.234 15.344 1 98 114 THR B N 1
ATOM 3139 C CA . THR B 1 114 ? -9.258 10.367 15.508 1 98 114 THR B CA 1
ATOM 3140 C C . THR B 1 114 ? -9.312 9.203 14.516 1 98 114 THR B C 1
ATOM 3142 O O . THR B 1 114 ? -8.281 8.805 13.969 1 98 114 THR B O 1
ATOM 3145 N N . GLY B 1 115 ? -10.5 8.688 14.266 1 98.31 115 GLY B N 1
ATOM 3146 C CA . GLY B 1 115 ? -10.633 7.496 13.445 1 98.31 115 GLY B CA 1
ATOM 3147 C C . GLY B 1 115 ? -10.758 7.805 11.969 1 98.31 115 GLY B C 1
ATOM 3148 O O . GLY B 1 115 ? -10.594 6.918 11.125 1 98.31 115 GLY B O 1
ATOM 3149 N N . GLU B 1 116 ? -11.039 9.023 11.586 1 97.88 116 GLU B N 1
ATOM 3150 C CA . GLU B 1 116 ? -11.391 9.438 10.227 1 97.88 116 GLU B CA 1
ATOM 3151 C C . GLU B 1 116 ? -10.328 8.992 9.227 1 97.88 116 GLU B C 1
ATOM 3153 O O . GLU B 1 116 ? -10.617 8.234 8.297 1 97.88 116 GLU B O 1
ATOM 3158 N N . ARG B 1 117 ? -9.094 9.445 9.453 1 97.81 117 ARG B N 1
ATOM 3159 C CA . ARG B 1 117 ? -8.039 9.227 8.469 1 97.81 117 ARG B CA 1
ATOM 3160 C C . ARG B 1 117 ? -7.711 7.746 8.336 1 97.81 117 ARG B C 1
ATOM 3162 O O . ARG B 1 117 ? -7.551 7.238 7.219 1 97.81 117 ARG B O 1
ATOM 3169 N N . ASN B 1 118 ? -7.656 7.02 9.453 1 98.62 118 ASN B N 1
ATOM 3170 C CA . ASN B 1 118 ? -7.344 5.598 9.398 1 98.62 118 ASN B CA 1
ATOM 3171 C C . ASN B 1 118 ? -8.438 4.809 8.68 1 98.62 118 ASN B C 1
ATOM 3173 O O . ASN B 1 118 ? -8.141 3.945 7.852 1 98.62 118 ASN B O 1
ATOM 3177 N N . ALA B 1 119 ? -9.711 5.121 9 1 98.81 119 ALA B N 1
ATOM 3178 C CA . ALA B 1 119 ? -10.82 4.453 8.32 1 98.81 119 ALA B CA 1
ATOM 3179 C C . ALA B 1 119 ? -10.781 4.73 6.82 1 98.81 119 ALA B C 1
ATOM 3181 O O . ALA B 1 119 ? -10.883 3.805 6.008 1 98.81 119 ALA B O 1
ATOM 3182 N N . MET B 1 120 ? -10.586 5.945 6.469 1 98.69 120 MET B N 1
ATOM 3183 C CA . MET B 1 120 ? -10.586 6.34 5.066 1 98.69 120 MET B CA 1
ATOM 3184 C C . MET B 1 120 ? -9.391 5.738 4.328 1 98.69 120 MET B C 1
ATOM 3186 O O . MET B 1 120 ? -9.508 5.34 3.17 1 98.69 120 MET B O 1
ATOM 3190 N N . ASN B 1 121 ? -8.195 5.691 4.973 1 98.88 121 ASN B N 1
ATOM 3191 C CA . ASN B 1 121 ? -7.035 5.086 4.332 1 98.88 121 ASN B CA 1
ATOM 3192 C C . ASN B 1 121 ? -7.316 3.648 3.904 1 98.88 121 ASN B C 1
ATOM 3194 O O . ASN B 1 121 ? -6.934 3.236 2.809 1 98.88 121 ASN B O 1
ATOM 3198 N N . PHE B 1 122 ? -8.008 2.889 4.777 1 98.94 122 PHE B N 1
ATOM 3199 C CA . PHE B 1 122 ? -8.336 1.514 4.422 1 98.94 122 PHE B CA 1
ATOM 3200 C C . PHE B 1 122 ? -9.297 1.477 3.236 1 98.94 122 PHE B C 1
ATOM 3202 O O . PHE B 1 122 ? -9.055 0.766 2.258 1 98.94 122 PHE B O 1
ATOM 3209 N N . ILE B 1 123 ? -10.375 2.238 3.324 1 98.94 123 ILE B N 1
ATOM 3210 C CA . ILE B 1 123 ? -11.383 2.203 2.273 1 98.94 123 ILE B CA 1
ATOM 3211 C C . ILE B 1 123 ? -10.773 2.688 0.958 1 98.94 123 ILE B C 1
ATOM 3213 O O . ILE B 1 123 ? -10.992 2.08 -0.094 1 98.94 123 ILE B O 1
ATOM 3217 N N . GLN B 1 124 ? -10.016 3.771 0.99 1 98.88 124 GLN B N 1
ATOM 3218 C CA . GLN B 1 124 ? -9.406 4.324 -0.216 1 98.88 124 GLN B CA 1
ATOM 3219 C C . GLN B 1 124 ? -8.492 3.303 -0.884 1 98.88 124 GLN B C 1
ATOM 3221 O O . GLN B 1 124 ? -8.5 3.164 -2.109 1 98.88 124 GLN B O 1
ATOM 3226 N N . THR B 1 125 ? -7.695 2.58 -0.112 1 98.94 125 THR B N 1
ATOM 3227 C CA . THR B 1 125 ? -6.75 1.585 -0.609 1 98.94 125 THR B CA 1
ATOM 3228 C C . THR B 1 125 ? -7.488 0.408 -1.242 1 98.94 125 THR B C 1
ATOM 3230 O O . THR B 1 125 ? -7.25 0.075 -2.404 1 98.94 125 THR B O 1
ATOM 3233 N N . LEU B 1 126 ? -8.398 -0.151 -0.485 1 98.94 126 LEU B N 1
ATOM 3234 C CA . LEU B 1 126 ? -9.07 -1.37 -0.927 1 98.94 126 LEU B CA 1
ATOM 3235 C C . LEU B 1 126 ? -10.039 -1.075 -2.062 1 98.94 126 LEU B C 1
ATOM 3237 O O . LEU B 1 126 ? -10.156 -1.856 -3.01 1 98.94 126 LEU B O 1
ATOM 3241 N N . SER B 1 127 ? -10.75 0.057 -1.986 1 98.94 127 SER B N 1
ATOM 3242 C CA . SER B 1 127 ? -11.625 0.457 -3.082 1 98.94 127 SER B CA 1
ATOM 3243 C C . SER B 1 127 ? -10.828 0.784 -4.34 1 98.94 127 SER B C 1
ATOM 3245 O O . SER B 1 127 ? -11.289 0.541 -5.457 1 98.94 127 SER B O 1
ATOM 3247 N N . GLY B 1 128 ? -9.641 1.386 -4.141 1 98.94 128 GLY B N 1
ATOM 3248 C CA . GLY B 1 128 ? -8.766 1.598 -5.285 1 98.94 128 GLY B CA 1
ATOM 3249 C C . GLY B 1 128 ? -8.43 0.315 -6.023 1 98.94 128 GLY B C 1
ATOM 3250 O O . GLY B 1 128 ? -8.523 0.254 -7.25 1 98.94 128 GLY B O 1
ATOM 3251 N N . CYS B 1 129 ? -8.055 -0.682 -5.301 1 98.94 129 CYS B N 1
ATOM 3252 C CA . CYS B 1 129 ? -7.738 -1.989 -5.867 1 98.94 129 CYS B CA 1
ATOM 3253 C C . CYS B 1 129 ? -8.961 -2.596 -6.547 1 98.94 129 CYS B C 1
ATOM 3255 O O . CYS B 1 129 ? -8.867 -3.076 -7.68 1 98.94 129 CYS B O 1
ATOM 3257 N N . ALA B 1 130 ? -10.078 -2.59 -5.836 1 98.94 130 ALA B N 1
ATOM 3258 C CA . ALA B 1 130 ? -11.312 -3.146 -6.391 1 98.94 130 ALA B CA 1
ATOM 3259 C C . ALA B 1 130 ? -11.703 -2.432 -7.68 1 98.94 130 ALA B C 1
ATOM 3261 O O . ALA B 1 130 ? -12.125 -3.07 -8.648 1 98.94 130 ALA B O 1
ATOM 3262 N N . THR B 1 131 ? -11.57 -1.123 -7.676 1 98.94 131 THR B N 1
ATOM 3263 C CA . THR B 1 131 ? -11.938 -0.323 -8.844 1 98.94 131 THR B CA 1
ATOM 3264 C C . THR B 1 131 ? -11.055 -0.673 -10.039 1 98.94 131 THR B C 1
ATOM 3266 O O . THR B 1 131 ? -11.562 -0.909 -11.141 1 98.94 131 THR B O 1
ATOM 3269 N N . THR B 1 132 ? -9.734 -0.709 -9.836 1 98.88 132 THR B N 1
ATOM 3270 C CA . THR B 1 132 ? -8.812 -1.085 -10.906 1 98.88 132 THR B CA 1
ATOM 3271 C C . THR B 1 132 ? -9.148 -2.473 -11.445 1 98.88 132 THR B C 1
ATOM 3273 O O . THR B 1 132 ? -9.156 -2.686 -12.656 1 98.88 132 THR B O 1
ATOM 3276 N N . THR B 1 133 ? -9.414 -3.373 -10.57 1 98.88 133 THR B N 1
ATOM 3277 C CA . THR B 1 133 ? -9.773 -4.734 -10.961 1 98.88 133 THR B CA 1
ATOM 3278 C C . THR B 1 133 ? -11.031 -4.734 -11.828 1 98.88 133 THR B C 1
ATOM 3280 O O . THR B 1 133 ? -11.086 -5.426 -12.844 1 98.88 133 THR B O 1
ATOM 3283 N N . SER B 1 134 ? -12.016 -3.98 -11.406 1 98.88 134 SER B N 1
ATOM 3284 C CA . SER B 1 134 ? -13.266 -3.924 -12.148 1 98.88 134 SER B CA 1
ATOM 3285 C C . SER B 1 134 ? -13.047 -3.42 -13.57 1 98.88 134 SER B C 1
ATOM 3287 O O . SER B 1 134 ? -13.68 -3.904 -14.508 1 98.88 134 SER B O 1
ATOM 3289 N N . VAL B 1 135 ? -12.172 -2.453 -13.75 1 98.75 135 VAL B N 1
ATOM 3290 C CA . VAL B 1 135 ? -11.867 -1.905 -15.062 1 98.75 135 VAL B CA 1
ATOM 3291 C C . VAL B 1 135 ? -11.234 -2.988 -15.938 1 98.75 135 VAL B C 1
ATOM 3293 O O . VAL B 1 135 ? -11.617 -3.154 -17.094 1 98.75 135 VAL B O 1
ATOM 3296 N N . TYR B 1 136 ? -10.281 -3.723 -15.43 1 98.69 136 TYR B N 1
ATOM 3297 C CA . TYR B 1 136 ? -9.664 -4.824 -16.156 1 98.69 136 TYR B CA 1
ATOM 3298 C C . TYR B 1 136 ? -10.688 -5.895 -16.5 1 98.69 136 TYR B C 1
ATOM 3300 O O . TYR B 1 136 ? -10.727 -6.395 -17.625 1 98.69 136 TYR B O 1
ATOM 3308 N N . ALA B 1 137 ? -11.445 -6.289 -15.477 1 98.56 137 ALA B N 1
ATOM 3309 C CA . ALA B 1 137 ? -12.438 -7.348 -15.656 1 98.56 137 ALA B CA 1
ATOM 3310 C C . ALA B 1 137 ? -13.43 -6.996 -16.766 1 98.56 137 ALA B C 1
ATOM 3312 O O . ALA B 1 137 ? -13.82 -7.859 -17.547 1 98.56 137 ALA B O 1
ATOM 3313 N N . GLU B 1 138 ? -13.836 -5.766 -16.812 1 98.5 138 GLU B N 1
ATOM 3314 C CA . GLU B 1 138 ? -14.789 -5.309 -17.812 1 98.5 138 GLU B CA 1
ATOM 3315 C C . GLU B 1 138 ? -14.211 -5.457 -19.219 1 98.5 138 GLU B C 1
ATOM 3317 O O . GLU B 1 138 ? -14.938 -5.738 -20.172 1 98.5 138 GLU B O 1
ATOM 3322 N N . LYS B 1 139 ? -12.914 -5.277 -19.406 1 98.44 139 LYS B N 1
ATOM 3323 C CA . LYS B 1 139 ? -12.25 -5.34 -20.703 1 98.44 139 LYS B CA 1
ATOM 3324 C C . LYS B 1 139 ? -12.328 -6.746 -21.297 1 98.44 139 LYS B C 1
ATOM 3326 O O . LYS B 1 139 ? -12.195 -6.926 -22.516 1 98.44 139 LYS B O 1
ATOM 3331 N N . ILE B 1 140 ? -12.562 -7.738 -20.453 1 98.38 140 ILE B N 1
ATOM 3332 C CA . ILE B 1 140 ? -12.531 -9.094 -20.984 1 98.38 140 ILE B CA 1
ATOM 3333 C C . ILE B 1 140 ? -13.875 -9.781 -20.734 1 98.38 140 ILE B C 1
ATOM 3335 O O . ILE B 1 140 ? -13.992 -11 -20.844 1 98.38 140 ILE B O 1
ATOM 3339 N N . ALA B 1 141 ? -14.883 -9.008 -20.297 1 98.12 141 ALA B N 1
ATOM 3340 C CA . ALA B 1 141 ? -16.188 -9.539 -19.906 1 98.12 141 ALA B CA 1
ATOM 3341 C C . ALA B 1 141 ? -16.844 -10.258 -21.078 1 98.12 141 ALA B C 1
ATOM 3343 O O . ALA B 1 141 ? -17.75 -11.086 -20.875 1 98.12 141 ALA B O 1
ATOM 3344 N N . HIS B 1 142 ? -16.453 -9.961 -22.297 1 98.38 142 HIS B N 1
ATOM 3345 C CA . HIS B 1 142 ? -17.062 -10.562 -23.484 1 98.38 142 HIS B CA 1
ATOM 3346 C C . HIS B 1 142 ? -16.5 -11.953 -23.75 1 98.38 142 HIS B C 1
ATOM 3348 O O . HIS B 1 142 ? -16.969 -12.656 -24.641 1 98.38 142 HIS B O 1
A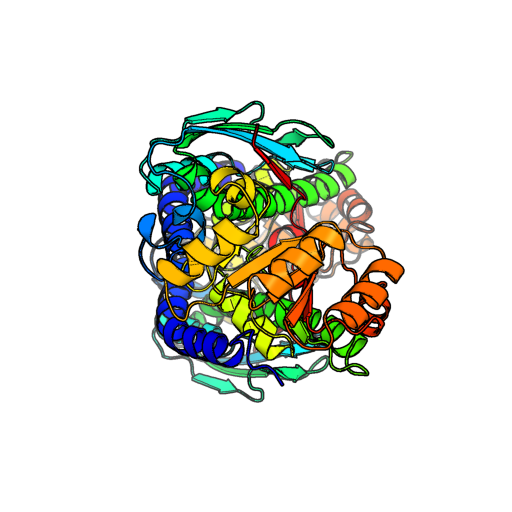TOM 3354 N N . THR B 1 143 ? -15.508 -12.32 -22.984 1 98.19 143 THR B N 1
ATOM 3355 C CA . THR B 1 143 ? -14.898 -13.641 -23.109 1 98.19 143 THR B CA 1
ATOM 3356 C C . THR B 1 143 ? -15.195 -14.492 -21.875 1 98.19 143 THR B C 1
ATOM 3358 O O . THR B 1 143 ? -15.875 -14.031 -20.953 1 98.19 143 THR B O 1
ATOM 3361 N N . GLU B 1 144 ? -14.719 -15.734 -21.859 1 96.31 144 GLU B N 1
ATOM 3362 C CA . GLU B 1 144 ? -14.859 -16.625 -20.719 1 96.31 144 GLU B CA 1
ATOM 3363 C C . GLU B 1 144 ? -13.602 -16.609 -19.844 1 96.31 144 GLU B C 1
ATOM 3365 O O . GLU B 1 144 ? -13.531 -17.312 -18.844 1 96.31 144 GLU B O 1
ATOM 3370 N N . CYS B 1 145 ? -12.602 -15.812 -20.281 1 97.5 145 CYS B N 1
ATOM 3371 C CA . CYS B 1 145 ? -11.336 -15.711 -19.562 1 97.5 145 CYS B CA 1
ATOM 3372 C C . CYS B 1 145 ? -11.531 -15.07 -18.203 1 97.5 145 CYS B C 1
ATOM 3374 O O . CYS B 1 145 ? -12.273 -14.094 -18.078 1 97.5 145 CYS B O 1
ATOM 3376 N N . ARG B 1 146 ? -10.859 -15.539 -17.172 1 97.31 146 ARG B N 1
ATOM 3377 C CA . ARG B 1 146 ? -10.961 -15.008 -15.812 1 97.31 146 ARG B CA 1
ATOM 3378 C C . ARG B 1 146 ? -9.703 -14.234 -15.43 1 97.31 146 ARG B C 1
ATOM 3380 O O . ARG B 1 146 ? -8.586 -14.664 -15.742 1 97.31 146 ARG B O 1
ATOM 3387 N N . LEU B 1 147 ? -9.891 -13.117 -14.781 1 98 147 LEU B N 1
ATOM 3388 C CA . LEU B 1 147 ? -8.812 -12.242 -14.344 1 98 147 LEU B CA 1
ATOM 3389 C C . LEU B 1 147 ? -8.312 -12.648 -12.961 1 98 147 LEU B C 1
ATOM 3391 O O . LEU B 1 147 ? -9.086 -12.648 -11.992 1 98 147 LEU B O 1
ATOM 3395 N N . LEU B 1 148 ? -7.012 -12.914 -12.844 1 97.5 148 LEU B N 1
ATOM 3396 C CA . LEU B 1 148 ? -6.438 -13.352 -11.578 1 97.5 148 LEU B CA 1
ATOM 3397 C C . LEU B 1 148 ? -5.48 -12.305 -11.016 1 97.5 148 LEU B C 1
ATOM 3399 O O . LEU B 1 148 ? -4.789 -11.625 -11.781 1 97.5 148 LEU B O 1
ATOM 3403 N N . ASP B 1 149 ? -5.473 -12.234 -9.672 1 97.38 149 ASP B N 1
ATOM 3404 C CA . ASP B 1 149 ? -4.426 -11.484 -8.984 1 97.38 149 ASP B CA 1
ATOM 3405 C C . ASP B 1 149 ? -3.125 -12.281 -8.93 1 97.38 149 ASP B C 1
ATOM 3407 O O . ASP B 1 149 ? -2.969 -13.273 -9.648 1 97.38 149 ASP B O 1
ATOM 3411 N N . THR B 1 150 ? -2.133 -11.789 -8.211 1 96.69 150 THR B N 1
ATOM 3412 C CA . THR B 1 150 ? -0.841 -12.445 -8.055 1 96.69 150 THR B CA 1
ATOM 3413 C C . THR B 1 150 ? -0.342 -12.312 -6.617 1 96.69 150 THR B C 1
ATOM 3415 O O . THR B 1 150 ? -1.098 -11.93 -5.723 1 96.69 150 THR B O 1
ATOM 3418 N N . ARG B 1 151 ? 0.879 -12.719 -6.355 1 97.25 151 ARG B N 1
ATOM 3419 C CA . ARG B 1 151 ? 1.517 -12.57 -5.055 1 97.25 151 ARG B CA 1
ATOM 3420 C C . ARG B 1 151 ? 2.334 -11.281 -4.988 1 97.25 151 ARG B C 1
ATOM 3422 O O . ARG B 1 151 ? 2.986 -11.008 -3.982 1 97.25 151 ARG B O 1
ATOM 3429 N N . LYS B 1 152 ? 2.332 -10.562 -6.098 1 97.69 152 LYS B N 1
ATOM 3430 C CA . LYS B 1 152 ? 2.896 -9.211 -6.074 1 97.69 152 LYS B CA 1
ATOM 3431 C C . LYS B 1 152 ? 1.939 -8.227 -5.41 1 97.69 152 LYS B C 1
ATOM 3433 O O . LYS B 1 152 ? 1.068 -7.66 -6.074 1 97.69 152 LYS B O 1
ATOM 3438 N N . THR B 1 153 ? 2.049 -8.078 -4.18 1 98.69 153 THR B N 1
ATOM 3439 C CA . THR B 1 153 ? 1.098 -7.305 -3.396 1 98.69 153 THR B CA 1
ATOM 3440 C C . THR B 1 153 ? 1.821 -6.273 -2.533 1 98.69 153 THR B C 1
ATOM 3442 O O . THR B 1 153 ? 3.035 -6.367 -2.334 1 98.69 153 THR B O 1
ATOM 3445 N N . ILE B 1 154 ? 1.121 -5.32 -2.088 1 98.81 154 ILE B N 1
ATOM 3446 C CA . ILE B 1 154 ? 1.629 -4.41 -1.067 1 98.81 154 ILE B CA 1
ATOM 3447 C C . ILE B 1 154 ? 1.801 -5.16 0.252 1 98.81 154 ILE B C 1
ATOM 3449 O O . ILE B 1 154 ? 0.865 -5.797 0.737 1 98.81 154 ILE B O 1
ATOM 3453 N N . PRO B 1 155 ? 3.016 -5.055 0.862 1 98.44 155 PRO B N 1
ATOM 3454 C CA . PRO B 1 155 ? 3.297 -5.852 2.059 1 98.44 155 PRO B CA 1
ATOM 3455 C C . PRO B 1 155 ? 2.316 -5.574 3.195 1 98.44 155 PRO B C 1
ATOM 3457 O O . PRO B 1 155 ? 1.995 -4.414 3.469 1 98.44 155 PRO B O 1
ATOM 3460 N N . GLY B 1 156 ? 1.86 -6.656 3.803 1 97.19 156 GLY B N 1
ATOM 3461 C CA . GLY B 1 156 ? 0.971 -6.543 4.945 1 97.19 156 GLY B CA 1
ATOM 3462 C C . GLY B 1 156 ? -0.496 -6.496 4.562 1 97.19 156 GLY B C 1
ATOM 3463 O O . GLY B 1 156 ? -1.372 -6.543 5.426 1 97.19 156 GLY B O 1
ATOM 3464 N N . LEU B 1 157 ? -0.756 -6.457 3.256 1 98.31 157 LEU B N 1
ATOM 3465 C CA . LEU B 1 157 ? -2.135 -6.289 2.809 1 98.31 157 LEU B CA 1
ATOM 3466 C C . LEU B 1 157 ? -2.496 -7.336 1.758 1 98.31 157 LEU B C 1
ATOM 3468 O O . LEU B 1 157 ? -3.428 -7.137 0.975 1 98.31 157 LEU B O 1
ATOM 3472 N N . ARG B 1 158 ? -1.791 -8.477 1.709 1 98.25 158 ARG B N 1
ATOM 3473 C CA . ARG B 1 158 ? -2.035 -9.469 0.67 1 98.25 158 ARG B CA 1
ATOM 3474 C C . ARG B 1 158 ? -3.477 -9.969 0.716 1 98.25 158 ARG B C 1
ATOM 3476 O O . ARG B 1 158 ? -4.199 -9.891 -0.28 1 98.25 158 ARG B O 1
ATOM 3483 N N . SER B 1 159 ? -3.932 -10.422 1.889 1 97.94 159 SER B N 1
ATOM 3484 C CA . SER B 1 159 ? -5.281 -10.961 2.016 1 97.94 159 SER B CA 1
ATOM 3485 C C . SER B 1 159 ? -6.336 -9.898 1.712 1 97.94 159 SER B C 1
ATOM 3487 O O . SER B 1 159 ? -7.316 -10.172 1.021 1 97.94 159 SER B O 1
ATOM 3489 N N . ALA B 1 160 ? -6.09 -8.727 2.242 1 98.62 160 ALA B N 1
ATOM 3490 C CA . ALA B 1 160 ? -7.027 -7.621 2.035 1 98.62 160 ALA B CA 1
ATOM 3491 C C . ALA B 1 160 ? -7.137 -7.27 0.555 1 98.62 160 ALA B C 1
ATOM 3493 O O . ALA B 1 160 ? -8.234 -7.07 0.038 1 98.62 160 ALA B O 1
ATOM 3494 N N . LEU B 1 161 ? -5.992 -7.168 -0.119 1 98.88 161 LEU B N 1
ATOM 3495 C CA . LEU B 1 161 ? -5.969 -6.797 -1.53 1 98.88 161 LEU B CA 1
ATOM 3496 C C . LEU B 1 161 ? -6.586 -7.895 -2.391 1 98.88 161 LEU B C 1
ATOM 3498 O O . LEU B 1 161 ? -7.301 -7.609 -3.354 1 98.88 161 LEU B O 1
ATOM 3502 N N . LYS B 1 162 ? -6.277 -9.133 -2.08 1 98.75 162 LYS B N 1
ATOM 3503 C CA . LYS B 1 162 ? -6.883 -10.242 -2.816 1 98.75 162 LYS B CA 1
ATOM 3504 C C . LYS B 1 162 ? -8.398 -10.266 -2.619 1 98.75 162 LYS B C 1
ATOM 3506 O O . LYS B 1 162 ? -9.141 -10.602 -3.541 1 98.75 162 LYS B O 1
ATOM 3511 N N . TYR B 1 163 ? -8.898 -9.953 -1.405 1 98.75 163 TYR B N 1
ATOM 3512 C CA . TYR B 1 163 ? -10.32 -9.781 -1.169 1 98.75 163 TYR B CA 1
ATOM 3513 C C . TYR B 1 163 ? -10.883 -8.648 -2.023 1 98.75 163 TYR B C 1
ATOM 3515 O O . TYR B 1 163 ? -11.953 -8.773 -2.613 1 98.75 163 TYR B O 1
ATOM 3523 N N . ALA B 1 164 ? -10.172 -7.535 -2.098 1 98.94 164 ALA B N 1
ATOM 3524 C CA . ALA B 1 164 ? -10.594 -6.395 -2.91 1 98.94 164 ALA B CA 1
ATOM 3525 C C . ALA B 1 164 ? -10.688 -6.777 -4.387 1 98.94 164 ALA B C 1
ATOM 3527 O O . ALA B 1 164 ? -11.57 -6.309 -5.102 1 98.94 164 ALA B O 1
ATOM 3528 N N . VAL B 1 165 ? -9.719 -7.59 -4.891 1 98.88 165 VAL B N 1
ATOM 3529 C CA . VAL B 1 165 ? -9.758 -8.078 -6.266 1 98.88 165 VAL B CA 1
ATOM 3530 C C . VAL B 1 165 ? -11.07 -8.812 -6.516 1 98.88 165 VAL B C 1
ATOM 3532 O O . VAL B 1 165 ? -11.734 -8.586 -7.531 1 98.88 165 VAL B O 1
ATOM 3535 N N . ALA B 1 166 ? -11.445 -9.688 -5.555 1 98.75 166 ALA B N 1
ATOM 3536 C CA . ALA B 1 166 ? -12.711 -10.414 -5.684 1 98.75 166 ALA B CA 1
ATOM 3537 C C . ALA B 1 166 ? -13.898 -9.453 -5.711 1 98.75 166 ALA B C 1
ATOM 3539 O O . ALA B 1 166 ? -14.828 -9.633 -6.496 1 98.75 166 ALA B O 1
ATOM 3540 N N . CYS B 1 167 ? -13.859 -8.43 -4.91 1 98.69 167 CYS B N 1
ATOM 3541 C CA . CYS B 1 167 ? -14.914 -7.426 -4.875 1 98.69 167 CYS B CA 1
ATOM 3542 C C . CYS B 1 167 ? -15.016 -6.695 -6.207 1 98.69 167 CYS B C 1
ATOM 3544 O O . CYS B 1 167 ? -16.094 -6.242 -6.59 1 98.69 167 CYS B O 1
ATOM 3546 N N . GLY B 1 168 ? -13.93 -6.555 -6.906 1 98.81 168 GLY B N 1
ATOM 3547 C CA . GLY B 1 168 ? -13.898 -5.852 -8.18 1 98.81 168 GLY B CA 1
ATOM 3548 C C . GLY B 1 168 ? -14.227 -6.738 -9.359 1 98.81 168 GLY B C 1
ATOM 3549 O O . GLY B 1 168 ? -14.195 -6.293 -10.508 1 98.81 168 GLY B O 1
ATOM 3550 N N . GLY B 1 169 ? -14.469 -7.992 -9.094 1 98.44 169 GLY B N 1
ATOM 3551 C CA . GLY B 1 169 ? -14.875 -8.898 -10.156 1 98.44 169 GLY B CA 1
ATOM 3552 C C . GLY B 1 169 ? -13.75 -9.789 -10.641 1 98.44 169 GLY B C 1
ATOM 3553 O O . GLY B 1 169 ? -13.914 -10.531 -11.609 1 98.44 169 GLY B O 1
ATOM 3554 N N . GLY B 1 170 ? -12.586 -9.734 -10.031 1 98.38 170 GLY B N 1
ATOM 3555 C CA . GLY B 1 170 ? -11.5 -10.648 -10.312 1 98.38 170 GLY B CA 1
ATOM 3556 C C . GLY B 1 170 ? -11.562 -11.922 -9.484 1 98.38 170 GLY B C 1
ATOM 3557 O O . GLY B 1 170 ? -12.5 -12.117 -8.711 1 98.38 170 GLY B O 1
ATOM 3558 N N . PHE B 1 171 ? -10.57 -12.773 -9.688 1 97.88 171 PHE B N 1
ATOM 3559 C CA . PHE B 1 171 ? -10.453 -14.031 -8.961 1 97.88 171 PHE B CA 1
ATOM 3560 C C . PHE B 1 171 ? -9.078 -14.164 -8.328 1 97.88 171 PHE B C 1
ATOM 3562 O O . PHE B 1 171 ? -8.164 -13.391 -8.641 1 97.88 171 PHE B O 1
ATOM 3569 N N . ASN B 1 172 ? -9 -15.086 -7.414 1 97.56 172 ASN B N 1
ATOM 3570 C CA . ASN B 1 172 ? -7.766 -15.188 -6.648 1 97.56 172 ASN B CA 1
ATOM 3571 C C . ASN B 1 172 ? -6.848 -16.266 -7.207 1 97.56 172 ASN B C 1
ATOM 3573 O O . ASN B 1 172 ? -7.273 -17.406 -7.41 1 97.56 172 ASN B O 1
ATOM 3577 N N . HIS B 1 173 ? -5.648 -15.883 -7.496 1 96.88 173 HIS B N 1
ATOM 3578 C CA . HIS B 1 173 ? -4.574 -16.859 -7.656 1 96.88 173 HIS B CA 1
ATOM 3579 C C . HIS B 1 173 ? -4.227 -17.516 -6.328 1 96.88 173 HIS B C 1
ATOM 3581 O O . HIS B 1 173 ? -4.926 -17.328 -5.332 1 96.88 173 HIS B O 1
ATOM 3587 N N . ARG B 1 174 ? -3.191 -18.328 -6.332 1 96.81 174 ARG B N 1
ATOM 3588 C CA . ARG B 1 174 ? -2.838 -18.906 -5.043 1 96.81 174 ARG B CA 1
ATOM 3589 C C . ARG B 1 174 ? -2.645 -17.812 -3.988 1 96.81 174 ARG B C 1
ATOM 3591 O O . ARG B 1 174 ? -2.123 -16.75 -4.285 1 96.81 174 ARG B O 1
ATOM 3598 N N . ILE B 1 175 ? -3.041 -18.078 -2.762 1 96.69 175 ILE B N 1
ATOM 3599 C CA . ILE B 1 175 ? -2.988 -17.109 -1.668 1 96.69 175 ILE B CA 1
ATOM 3600 C C . ILE B 1 175 ? -1.54 -16.906 -1.231 1 96.69 175 ILE B C 1
ATOM 3602 O O . ILE B 1 175 ? -1.109 -15.766 -1.011 1 96.69 175 ILE B O 1
ATOM 3606 N N . GLY B 1 176 ? -0.848 -17.875 -1.096 1 96.94 176 GLY B N 1
ATOM 3607 C CA . GLY B 1 176 ? 0.566 -17.922 -0.76 1 96.94 176 GLY B CA 1
ATOM 3608 C C . GLY B 1 176 ? 1.274 -19.141 -1.315 1 96.94 176 GLY B C 1
ATOM 3609 O O . GLY B 1 176 ? 0.786 -19.766 -2.252 1 96.94 176 GLY B O 1
ATOM 3610 N N . VAL B 1 177 ? 2.408 -19.438 -0.771 1 97.94 177 VAL B N 1
ATOM 3611 C CA . VAL B 1 177 ? 3.236 -20.516 -1.305 1 97.94 177 VAL B CA 1
ATOM 3612 C C . VAL B 1 177 ? 2.832 -21.844 -0.67 1 97.94 177 VAL B C 1
ATOM 3614 O O . VAL B 1 177 ? 3.424 -22.891 -0.962 1 97.94 177 VAL B O 1
ATOM 3617 N N . PHE B 1 178 ? 1.765 -21.844 0.123 1 97 178 PHE B N 1
ATOM 3618 C CA . PHE B 1 178 ? 1.358 -23.016 0.876 1 97 178 PHE B CA 1
ATOM 3619 C C . PHE B 1 178 ? 0.202 -23.734 0.185 1 97 178 PHE B C 1
ATOM 3621 O O . PHE B 1 178 ? -0.066 -24.906 0.461 1 97 178 PHE B O 1
ATOM 3628 N N . ASP B 1 179 ? -0.529 -23.062 -0.762 1 96.31 179 ASP B N 1
ATOM 3629 C CA . ASP B 1 179 ? -1.834 -23.609 -1.122 1 96.31 179 ASP B CA 1
ATOM 3630 C C . ASP B 1 179 ? -1.837 -24.125 -2.561 1 96.31 179 ASP B C 1
ATOM 3632 O O . ASP B 1 179 ? -2.754 -24.844 -2.967 1 96.31 179 ASP B O 1
ATOM 3636 N N . ALA B 1 180 ? -0.809 -23.875 -3.32 1 96.75 180 ALA B N 1
ATOM 3637 C CA . ALA B 1 180 ? -0.688 -24.391 -4.676 1 96.75 180 ALA B CA 1
ATOM 3638 C C . ALA B 1 180 ? 0.759 -24.344 -5.16 1 96.75 180 ALA B C 1
ATOM 3640 O O . ALA B 1 180 ? 1.527 -23.469 -4.734 1 96.75 180 ALA B O 1
ATOM 3641 N N . TYR B 1 181 ? 1.137 -25.266 -6.062 1 97.38 181 TYR B N 1
ATOM 3642 C CA . TYR B 1 181 ? 2.453 -25.281 -6.691 1 97.38 181 TYR B CA 1
ATOM 3643 C C . TYR B 1 181 ? 2.504 -24.297 -7.859 1 97.38 181 TYR B C 1
ATOM 3645 O O . TYR B 1 181 ? 1.546 -24.188 -8.625 1 97.38 181 TYR B O 1
ATOM 3653 N N . LEU B 1 182 ? 3.479 -23.594 -7.953 1 97.5 182 LEU B N 1
ATOM 3654 C CA . LEU B 1 182 ? 3.871 -22.875 -9.172 1 97.5 182 LEU B CA 1
ATOM 3655 C C . LEU B 1 182 ? 5.309 -23.203 -9.547 1 97.5 182 LEU B C 1
ATOM 3657 O O . LEU B 1 182 ? 6.246 -22.594 -9.031 1 97.5 182 LEU B O 1
ATOM 3661 N N . ILE B 1 183 ? 5.438 -24.125 -10.383 1 98 183 ILE B N 1
ATOM 3662 C CA . ILE B 1 183 ? 6.723 -24.672 -10.789 1 98 183 ILE B CA 1
ATOM 3663 C C . ILE B 1 183 ? 7.32 -23.828 -11.914 1 98 183 ILE B C 1
ATOM 3665 O O . ILE B 1 183 ? 6.688 -23.625 -12.953 1 98 183 ILE B O 1
ATOM 3669 N N . LYS B 1 184 ? 8.453 -23.328 -11.672 1 95.94 184 LYS B N 1
ATOM 3670 C CA . LYS B 1 184 ? 9.172 -22.5 -12.641 1 95.94 184 LYS B CA 1
ATOM 3671 C C . LYS B 1 184 ? 10.461 -23.172 -13.094 1 95.94 184 LYS B C 1
ATOM 3673 O O . LYS B 1 184 ? 10.711 -24.344 -12.758 1 95.94 184 LYS B O 1
ATOM 3678 N N . GLU B 1 185 ? 11.219 -22.438 -13.812 1 92 185 GLU B N 1
ATOM 3679 C CA . GLU B 1 185 ? 12.414 -22.984 -14.453 1 92 185 GLU B CA 1
ATOM 3680 C C . GLU B 1 185 ? 13.359 -23.609 -13.43 1 92 185 GLU B C 1
ATOM 3682 O O . GLU B 1 185 ? 13.844 -24.719 -13.633 1 92 185 GLU B O 1
ATOM 3687 N N . ASN B 1 186 ? 13.586 -22.984 -12.312 1 90.38 186 ASN B N 1
ATOM 3688 C CA . ASN B 1 186 ? 14.523 -23.469 -11.305 1 90.38 186 ASN B CA 1
ATOM 3689 C C . ASN B 1 186 ? 14.047 -24.781 -10.688 1 90.38 186 ASN B C 1
ATOM 3691 O O . ASN B 1 186 ? 14.859 -25.656 -10.391 1 90.38 186 ASN B O 1
ATOM 3695 N N . HIS B 1 187 ? 12.812 -24.891 -10.477 1 95.81 187 HIS B N 1
ATOM 3696 C CA . HIS B 1 187 ? 12.227 -26.109 -9.938 1 95.81 187 HIS B CA 1
ATOM 3697 C C . HIS B 1 187 ? 12.344 -27.266 -10.938 1 95.81 187 HIS B C 1
ATOM 3699 O O . HIS B 1 187 ? 12.656 -28.391 -10.555 1 95.81 187 HIS B O 1
ATOM 3705 N N . ILE B 1 188 ? 12.062 -26.922 -12.203 1 96.12 188 ILE B N 1
ATOM 3706 C CA . ILE B 1 188 ? 12.117 -27.906 -13.273 1 96.12 188 ILE B CA 1
ATOM 3707 C C . ILE B 1 188 ? 13.531 -28.484 -13.367 1 96.12 188 ILE B C 1
ATOM 3709 O O . ILE B 1 188 ? 13.711 -29.703 -13.414 1 96.12 188 ILE B O 1
ATOM 3713 N N . ILE B 1 189 ? 14.5 -27.609 -13.328 1 93.06 189 ILE B N 1
ATOM 3714 C CA . ILE B 1 189 ? 15.898 -28.016 -13.406 1 93.06 189 ILE B CA 1
ATOM 3715 C C . ILE B 1 189 ? 16.25 -28.891 -12.203 1 93.06 189 ILE B C 1
ATOM 3717 O O . ILE B 1 189 ? 16.844 -29.953 -12.359 1 93.06 189 ILE B O 1
ATOM 3721 N N . ALA B 1 190 ? 15.836 -28.562 -11.07 1 92.81 190 ALA B N 1
ATOM 3722 C CA . ALA B 1 190 ? 16.156 -29.266 -9.836 1 92.81 190 ALA B CA 1
ATOM 3723 C C . ALA B 1 190 ? 15.547 -30.672 -9.836 1 92.81 190 ALA B C 1
ATOM 3725 O O . ALA B 1 190 ? 16.125 -31.609 -9.273 1 92.81 190 ALA B O 1
ATOM 3726 N N . CYS B 1 191 ? 14.414 -30.812 -10.5 1 95.44 191 CYS B N 1
ATOM 3727 C CA . CYS B 1 191 ? 13.695 -32.062 -10.492 1 95.44 191 CYS B CA 1
ATOM 3728 C C . CYS B 1 191 ? 14.117 -32.938 -11.664 1 95.44 191 CYS B C 1
ATOM 3730 O O . CYS B 1 191 ? 13.781 -34.125 -11.711 1 95.44 191 CYS B O 1
ATOM 3732 N N . GLY B 1 192 ? 14.812 -32.312 -12.609 1 95.31 192 GLY B N 1
ATOM 3733 C CA . GLY B 1 192 ? 15.289 -33.094 -13.75 1 95.31 192 GLY B CA 1
ATOM 3734 C C . GLY B 1 192 ? 14.328 -33.062 -14.93 1 95.31 192 GLY B C 1
ATOM 3735 O O . GLY B 1 192 ? 14.43 -33.875 -15.836 1 95.31 192 GLY B O 1
ATOM 3736 N N . GLY B 1 193 ? 13.328 -32.125 -14.867 1 97.19 193 GLY B N 1
ATOM 3737 C CA . GLY B 1 193 ? 12.406 -31.984 -15.984 1 97.19 193 GLY B CA 1
ATOM 3738 C C . GLY B 1 193 ? 10.984 -31.656 -15.547 1 97.19 193 GLY B C 1
ATOM 3739 O O . GLY B 1 193 ? 10.664 -31.734 -14.359 1 97.19 193 GLY B O 1
ATOM 3740 N N . ILE B 1 194 ? 10.219 -31.312 -16.547 1 98.31 194 ILE B N 1
ATOM 3741 C CA . ILE B 1 194 ? 8.844 -30.906 -16.297 1 98.31 194 ILE B CA 1
ATOM 3742 C C . ILE B 1 194 ? 8.039 -32.094 -15.758 1 98.31 194 ILE B C 1
ATOM 3744 O O . ILE B 1 194 ? 7.371 -31.969 -14.727 1 98.31 194 ILE B O 1
ATOM 3748 N N . THR B 1 195 ? 8.125 -33.219 -16.422 1 98.5 195 THR B N 1
ATOM 3749 C CA . THR B 1 195 ? 7.375 -34.406 -16.031 1 98.5 195 THR B CA 1
ATOM 3750 C C . THR B 1 195 ? 7.719 -34.844 -14.609 1 98.5 195 THR B C 1
ATOM 3752 O O . THR B 1 195 ? 6.828 -35.094 -13.805 1 98.5 195 THR B O 1
ATOM 3755 N N . GLN B 1 196 ? 8.961 -34.844 -14.312 1 98.31 196 GLN B N 1
ATOM 3756 C CA . GLN B 1 196 ? 9.406 -35.25 -12.984 1 98.31 196 GLN B CA 1
ATOM 3757 C C . GLN B 1 196 ? 8.953 -34.281 -11.922 1 98.31 196 GLN B C 1
ATOM 3759 O O . GLN B 1 196 ? 8.578 -34.656 -10.812 1 98.31 196 GLN B O 1
ATOM 3764 N N . ALA B 1 197 ? 9.031 -33 -12.227 1 98.38 197 ALA B N 1
ATOM 3765 C CA . ALA B 1 197 ? 8.602 -31.969 -11.281 1 98.38 197 ALA B CA 1
ATOM 3766 C C . ALA B 1 197 ? 7.117 -32.125 -10.945 1 98.38 197 ALA B C 1
ATOM 3768 O O . ALA B 1 197 ? 6.734 -32.062 -9.773 1 98.38 197 ALA B O 1
ATOM 3769 N N . ILE B 1 198 ? 6.293 -32.312 -11.953 1 98.19 198 ILE B N 1
ATOM 3770 C CA . ILE B 1 198 ? 4.855 -32.469 -11.766 1 98.19 198 ILE B CA 1
ATOM 3771 C C . ILE B 1 198 ? 4.578 -33.75 -10.969 1 98.19 198 ILE B C 1
ATOM 3773 O O . ILE B 1 198 ? 3.793 -33.719 -10.016 1 98.19 198 ILE B O 1
ATOM 3777 N N . THR B 1 199 ? 5.246 -34.781 -11.344 1 98 199 THR B N 1
ATOM 3778 C CA . THR B 1 199 ? 5.059 -36.062 -10.664 1 98 199 THR B CA 1
ATOM 3779 C C . THR B 1 199 ? 5.422 -35.969 -9.188 1 98 199 THR B C 1
ATOM 3781 O O . THR B 1 199 ? 4.656 -36.375 -8.32 1 98 199 THR B O 1
ATOM 3784 N N . THR B 1 200 ? 6.523 -35.375 -8.93 1 97.81 200 THR B N 1
ATOM 3785 C CA . THR B 1 200 ? 6.992 -35.219 -7.559 1 97.81 200 THR B CA 1
ATOM 3786 C C . THR B 1 200 ? 6.023 -34.344 -6.758 1 97.81 200 THR B C 1
ATOM 3788 O O . THR B 1 200 ? 5.703 -34.656 -5.609 1 97.81 200 THR B O 1
ATOM 3791 N N . ALA B 1 201 ? 5.562 -33.281 -7.355 1 98.06 201 ALA B N 1
ATOM 3792 C CA . ALA B 1 201 ? 4.621 -32.375 -6.695 1 98.06 201 ALA B CA 1
ATOM 3793 C C . ALA B 1 201 ? 3.344 -33.125 -6.301 1 98.06 201 ALA B C 1
ATOM 3795 O O . ALA B 1 201 ? 2.889 -33 -5.16 1 98.06 201 ALA B O 1
ATOM 3796 N N . LYS B 1 202 ? 2.805 -33.875 -7.227 1 97.12 202 LYS B N 1
ATOM 3797 C CA . LYS B 1 202 ? 1.56 -34.594 -6.988 1 97.12 202 LYS B CA 1
ATOM 3798 C C . LYS B 1 202 ? 1.746 -35.656 -5.926 1 97.12 202 LYS B C 1
ATOM 3800 O O . LYS B 1 202 ? 0.828 -35.938 -5.152 1 97.12 202 LYS B O 1
ATOM 3805 N N . GLU B 1 203 ? 2.912 -36.219 -5.883 1 97.12 203 GLU B N 1
ATOM 3806 C CA . GLU B 1 203 ? 3.209 -37.25 -4.879 1 97.12 203 GLU B CA 1
ATOM 3807 C C . GLU B 1 203 ? 3.365 -36.625 -3.492 1 97.12 203 GLU B C 1
ATOM 3809 O O . GLU B 1 203 ? 2.861 -37.156 -2.506 1 97.12 203 GLU B O 1
ATOM 3814 N N . LEU B 1 204 ? 4.043 -35.531 -3.383 1 96.06 204 LEU B N 1
ATOM 3815 C CA . LEU B 1 204 ? 4.344 -34.906 -2.104 1 96.06 204 LEU B CA 1
ATOM 3816 C C . LEU B 1 204 ? 3.08 -34.312 -1.478 1 96.06 204 LEU B C 1
ATOM 3818 O O . LEU B 1 204 ? 2.891 -34.406 -0.262 1 96.06 204 LEU B O 1
ATOM 3822 N N . ASN B 1 205 ? 2.227 -33.688 -2.281 1 95.19 205 ASN B N 1
ATOM 3823 C CA . ASN B 1 205 ? 1.002 -33.062 -1.782 1 95.19 205 ASN B CA 1
ATOM 3824 C C . ASN B 1 205 ? -0.189 -33.375 -2.686 1 95.19 205 ASN B C 1
ATOM 3826 O O . ASN B 1 205 ? -0.634 -32.531 -3.445 1 95.19 205 ASN B O 1
ATOM 3830 N N . PRO B 1 206 ? -0.721 -34.625 -2.408 1 93.25 206 PRO B N 1
ATOM 3831 C CA . PRO B 1 206 ? -1.882 -34.969 -3.225 1 93.25 206 PRO B CA 1
ATOM 3832 C C . PRO B 1 206 ? -3.057 -34 -3.035 1 93.25 206 PRO B C 1
ATOM 3834 O O . PRO B 1 206 ? -3.359 -33.625 -1.905 1 93.25 206 PRO B O 1
ATOM 3837 N N . GLY B 1 207 ? -3.613 -33.469 -4.082 1 90.62 207 GLY B N 1
ATOM 3838 C CA . GLY B 1 207 ? -4.793 -32.625 -4.016 1 90.62 207 GLY B CA 1
ATOM 3839 C C . GLY B 1 207 ? -4.484 -31.156 -4.227 1 90.62 207 GLY B C 1
ATOM 3840 O O . GLY B 1 207 ? -5.383 -30.359 -4.523 1 90.62 207 GLY B O 1
ATOM 3841 N N . LYS B 1 208 ? -3.184 -30.812 -3.959 1 93.94 208 LYS B N 1
ATOM 3842 C CA . LYS B 1 208 ? -2.805 -29.422 -4.23 1 93.94 208 LYS B CA 1
ATOM 3843 C C . LYS B 1 208 ? -2.684 -29.172 -5.73 1 93.94 208 LYS B C 1
ATOM 3845 O O . LYS B 1 208 ? -2.113 -29.984 -6.457 1 93.94 208 LYS B O 1
ATOM 3850 N N . PRO B 1 209 ? -3.277 -28.047 -6.152 1 96.06 209 PRO B N 1
ATOM 3851 C CA . PRO B 1 209 ? -3.137 -27.734 -7.578 1 96.06 209 PRO B CA 1
ATOM 3852 C C . PRO B 1 209 ? -1.681 -27.578 -8.008 1 96.06 209 PRO B C 1
ATOM 3854 O O . PRO B 1 209 ? -0.87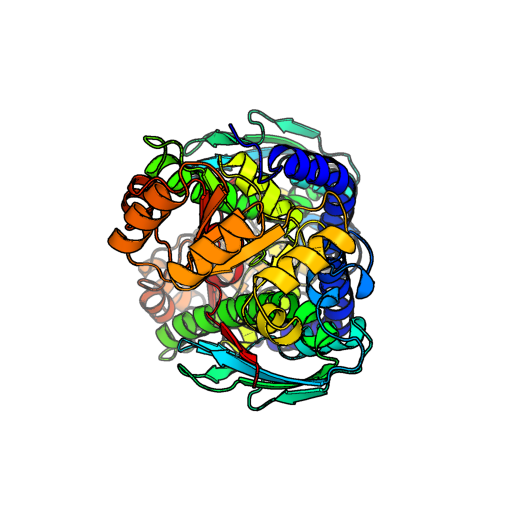7 -27 -7.277 1 96.06 209 PRO B O 1
ATOM 3857 N N . VAL B 1 210 ? -1.374 -28.141 -9.203 1 97.25 210 VAL B N 1
ATOM 3858 C CA . VAL B 1 210 ? -0.023 -28.062 -9.75 1 97.25 210 VAL B CA 1
ATOM 3859 C C . VAL B 1 210 ? -0.025 -27.203 -11.008 1 97.25 210 VAL B C 1
ATOM 3861 O O . VAL B 1 210 ? -0.576 -27.594 -12.039 1 97.25 210 VAL B O 1
ATOM 3864 N N . GLU B 1 211 ? 0.571 -26.062 -10.883 1 97.5 211 GLU B N 1
ATOM 3865 C CA . GLU B 1 211 ? 0.77 -25.156 -12.008 1 97.5 211 GLU B CA 1
ATOM 3866 C C . GLU B 1 211 ? 2.221 -25.172 -12.484 1 97.5 211 GLU B C 1
ATOM 3868 O O . GLU B 1 211 ? 3.145 -25.219 -11.664 1 97.5 211 GLU B O 1
ATOM 3873 N N . VAL B 1 212 ? 2.43 -25.172 -13.781 1 97.81 212 VAL B N 1
ATOM 3874 C CA . VAL B 1 212 ? 3.777 -25.188 -14.344 1 97.81 212 VAL B CA 1
ATOM 3875 C C . VAL B 1 212 ? 3.916 -24.078 -15.391 1 97.81 212 VAL B C 1
ATOM 3877 O O . VAL B 1 212 ? 3.014 -23.875 -16.203 1 97.81 212 VAL B O 1
ATOM 3880 N N . GLU B 1 213 ? 4.988 -23.359 -15.258 1 97.31 213 GLU B N 1
ATOM 3881 C CA . GLU B 1 213 ? 5.324 -22.359 -16.266 1 97.31 213 GLU B CA 1
ATOM 3882 C C . GLU B 1 213 ? 6.035 -22.984 -17.453 1 97.31 213 GLU B C 1
ATOM 3884 O O . GLU B 1 213 ? 6.957 -23.781 -17.281 1 97.31 213 GLU B O 1
ATOM 3889 N N . THR B 1 214 ? 5.605 -22.656 -18.656 1 96.88 214 THR B N 1
ATOM 3890 C CA . THR B 1 214 ? 6.207 -23.172 -19.891 1 96.88 214 THR B CA 1
ATOM 3891 C C . THR B 1 214 ? 6.605 -22.016 -20.797 1 96.88 214 THR B C 1
ATOM 3893 O O . THR B 1 214 ? 5.965 -20.969 -20.812 1 96.88 214 THR B O 1
ATOM 3896 N N . GLU B 1 215 ? 7.609 -22.25 -21.547 1 94.75 215 GLU B N 1
ATOM 3897 C CA . GLU B 1 215 ? 8.125 -21.203 -22.422 1 94.75 215 GLU B CA 1
ATOM 3898 C C . GLU B 1 215 ? 8.047 -21.625 -23.891 1 94.75 215 GLU B C 1
ATOM 3900 O O . GLU B 1 215 ? 8.469 -20.875 -24.781 1 94.75 215 GLU B O 1
ATOM 3905 N N . SER B 1 216 ? 7.559 -22.812 -24.188 1 96.25 216 SER B N 1
ATOM 3906 C CA . SER B 1 216 ? 7.426 -23.312 -25.547 1 96.25 216 SER B CA 1
ATOM 3907 C C . SER B 1 216 ? 6.25 -24.281 -25.672 1 96.25 216 SER B C 1
ATOM 3909 O O . SER B 1 216 ? 5.738 -24.781 -24.672 1 96.25 216 SER B O 1
ATOM 3911 N N . LEU B 1 217 ? 5.895 -24.516 -26.922 1 97.75 217 LEU B N 1
ATOM 3912 C CA . LEU B 1 217 ? 4.805 -25.453 -27.188 1 97.75 217 LEU B CA 1
ATOM 3913 C C . LEU B 1 217 ? 5.203 -26.875 -26.812 1 97.75 217 LEU B C 1
ATOM 3915 O O . LEU B 1 217 ? 4.367 -27.656 -26.359 1 97.75 217 LEU B O 1
ATOM 3919 N N . ASP B 1 218 ? 6.43 -27.219 -26.984 1 97.94 218 ASP B N 1
ATOM 3920 C CA . ASP B 1 218 ? 6.906 -28.531 -26.594 1 97.94 218 ASP B CA 1
ATOM 3921 C C . ASP B 1 218 ? 6.785 -28.734 -25.094 1 97.94 218 ASP B C 1
ATOM 3923 O O . ASP B 1 218 ? 6.344 -29.797 -24.641 1 97.94 218 ASP B O 1
ATOM 3927 N N . GLU B 1 219 ? 7.188 -27.75 -24.344 1 97.88 219 GLU B N 1
ATOM 3928 C CA . GLU B 1 219 ? 7.039 -27.812 -22.891 1 97.88 219 GLU B CA 1
ATOM 3929 C C . GLU B 1 219 ? 5.57 -27.906 -22.484 1 97.88 219 GLU B C 1
ATOM 3931 O O . GLU B 1 219 ? 5.227 -28.609 -21.547 1 97.88 219 GLU B O 1
ATOM 3936 N N . LEU B 1 220 ? 4.766 -27.125 -23.203 1 98.19 220 LEU B N 1
ATOM 3937 C CA . LEU B 1 220 ? 3.326 -27.172 -22.969 1 98.19 220 LEU B CA 1
ATOM 3938 C C . LEU B 1 220 ? 2.801 -28.594 -23.141 1 98.19 220 LEU B C 1
ATOM 3940 O O . LEU B 1 220 ? 2.088 -29.109 -22.281 1 98.19 220 LEU B O 1
ATOM 3944 N N . LYS B 1 221 ? 3.174 -29.25 -24.234 1 98.44 221 LYS B N 1
ATOM 3945 C CA . LYS B 1 221 ? 2.727 -30.625 -24.516 1 98.44 221 LYS B CA 1
ATOM 3946 C C . LYS B 1 221 ? 3.186 -31.578 -23.406 1 98.44 221 LYS B C 1
ATOM 3948 O O . LYS B 1 221 ? 2.418 -32.438 -22.969 1 98.44 221 LYS B O 1
ATOM 3953 N N . GLU B 1 222 ? 4.398 -31.406 -23 1 98.5 222 GLU B N 1
ATOM 3954 C CA . GLU B 1 222 ? 4.934 -32.25 -21.938 1 98.5 222 GLU B CA 1
ATOM 3955 C C . GLU B 1 222 ? 4.152 -32.062 -20.641 1 98.5 222 GLU B C 1
ATOM 3957 O O . GLU B 1 222 ? 3.85 -33.031 -19.938 1 98.5 222 GLU B O 1
ATOM 3962 N N . ALA B 1 223 ? 3.889 -30.812 -20.312 1 98.44 223 ALA B N 1
ATOM 3963 C CA . ALA B 1 223 ? 3.148 -30.5 -19.094 1 98.44 223 ALA B CA 1
ATOM 3964 C C . ALA B 1 223 ? 1.743 -31.094 -19.141 1 98.44 223 ALA B C 1
ATOM 3966 O O . ALA B 1 223 ? 1.243 -31.594 -18.125 1 98.44 223 ALA B O 1
ATOM 3967 N N . ILE B 1 224 ? 1.101 -31.016 -20.312 1 98 224 ILE B N 1
ATOM 3968 C CA . ILE B 1 224 ? -0.227 -31.594 -20.484 1 98 224 ILE B CA 1
ATOM 3969 C C . ILE B 1 224 ? -0.174 -33.094 -20.234 1 98 224 ILE B C 1
ATOM 3971 O O . ILE B 1 224 ? -0.976 -33.625 -19.453 1 98 224 ILE B O 1
ATOM 3975 N N . GLU B 1 225 ? 0.758 -33.688 -20.859 1 98.12 225 GLU B N 1
ATOM 3976 C CA . GLU B 1 225 ? 0.883 -35.156 -20.766 1 98.12 225 GLU B CA 1
ATOM 3977 C C . GLU B 1 225 ? 1.199 -35.594 -19.328 1 98.12 225 GLU B C 1
ATOM 3979 O O . GLU B 1 225 ? 0.752 -36.625 -18.891 1 98.12 225 GLU B O 1
ATOM 3984 N N . ALA B 1 226 ? 1.964 -34.75 -18.641 1 97.94 226 ALA B N 1
ATOM 3985 C CA . ALA B 1 226 ? 2.371 -35.031 -17.281 1 97.94 226 ALA B CA 1
ATOM 3986 C C . ALA B 1 226 ? 1.229 -34.781 -16.297 1 97.94 226 ALA B C 1
ATOM 3988 O O . ALA B 1 226 ? 1.311 -35.156 -15.125 1 97.94 226 ALA B O 1
ATOM 3989 N N . GLY B 1 227 ? 0.153 -34.125 -16.719 1 96.56 227 GLY B N 1
ATOM 3990 C CA . GLY B 1 227 ? -1.045 -33.969 -15.914 1 96.56 227 GLY B CA 1
ATOM 3991 C C . GLY B 1 227 ? -1.055 -32.688 -15.094 1 96.56 227 GLY B C 1
ATOM 3992 O O . GLY B 1 227 ? -1.629 -32.656 -14.008 1 96.56 227 GLY B O 1
ATOM 3993 N N . ALA B 1 228 ? -0.389 -31.672 -15.523 1 97.44 228 ALA B N 1
ATOM 3994 C CA . ALA B 1 228 ? -0.479 -30.375 -14.844 1 97.44 228 ALA B CA 1
ATOM 3995 C C . ALA B 1 228 ? -1.926 -29.906 -14.766 1 97.44 228 ALA B C 1
ATOM 3997 O O . ALA B 1 228 ? -2.707 -30.109 -15.695 1 97.44 228 ALA B O 1
ATOM 3998 N N . ASP B 1 229 ? -2.324 -29.266 -13.633 1 96.62 229 ASP B N 1
ATOM 3999 C CA . ASP B 1 229 ? -3.666 -28.703 -13.5 1 96.62 229 ASP B CA 1
ATOM 4000 C C . ASP B 1 229 ? -3.793 -27.391 -14.266 1 96.62 229 ASP B C 1
ATOM 4002 O O . ASP B 1 229 ? -4.832 -27.109 -14.867 1 96.62 229 ASP B O 1
ATOM 4006 N N . ILE B 1 230 ? -2.773 -26.578 -14.188 1 97.19 230 ILE B N 1
ATOM 4007 C CA . ILE B 1 230 ? -2.721 -25.281 -14.844 1 97.19 230 ILE B CA 1
ATOM 4008 C C . ILE B 1 230 ? -1.376 -25.109 -15.547 1 97.19 230 ILE B C 1
ATOM 4010 O O . ILE B 1 230 ? -0.337 -25.516 -15.023 1 97.19 230 ILE B O 1
ATOM 4014 N N . ILE B 1 231 ? -1.371 -24.594 -16.672 1 97.75 231 ILE B N 1
ATOM 4015 C CA . ILE B 1 231 ? -0.155 -24.312 -17.422 1 97.75 231 ILE B CA 1
ATOM 4016 C C . ILE B 1 231 ? -0.062 -22.828 -17.719 1 97.75 231 ILE B C 1
ATOM 4018 O O . ILE B 1 231 ? -0.948 -22.266 -18.359 1 97.75 231 ILE B O 1
ATOM 4022 N N . MET B 1 232 ? 0.956 -22.234 -17.188 1 97.06 232 MET B N 1
ATOM 4023 C CA . MET B 1 232 ? 1.207 -20.812 -17.438 1 97.06 232 MET B CA 1
ATOM 4024 C C . MET B 1 232 ? 2.037 -20.625 -18.703 1 97.06 232 MET B C 1
ATOM 4026 O O . MET B 1 232 ? 3.119 -21.203 -18.844 1 97.06 232 MET B O 1
ATOM 4030 N N . LEU B 1 233 ? 1.498 -19.812 -19.562 1 96.31 233 LEU B N 1
ATOM 4031 C CA . LEU B 1 233 ? 2.166 -19.5 -20.828 1 96.31 233 LEU B CA 1
ATOM 4032 C C . LEU B 1 233 ? 3.02 -18.25 -20.688 1 96.31 233 LEU B C 1
ATOM 4034 O O . LEU B 1 233 ? 2.516 -17.125 -20.828 1 96.31 233 LEU B O 1
ATOM 4038 N N . ASP B 1 234 ? 4.254 -18.469 -20.469 1 90 234 ASP B N 1
ATOM 4039 C CA . ASP B 1 234 ? 5.164 -17.344 -20.219 1 90 234 ASP B CA 1
ATOM 4040 C C . ASP B 1 234 ? 5.75 -16.812 -21.516 1 90 234 ASP B C 1
ATOM 4042 O O . ASP B 1 234 ? 6.453 -17.531 -22.234 1 90 234 ASP B O 1
ATOM 4046 N N . ASN B 1 235 ? 5.496 -15.617 -21.859 1 84.81 235 ASN B N 1
ATOM 4047 C CA . ASN B 1 235 ? 6.031 -14.891 -23 1 84.81 235 ASN B CA 1
ATOM 4048 C C . ASN B 1 235 ? 5.633 -15.547 -24.328 1 84.81 235 ASN B C 1
ATOM 4050 O O . ASN B 1 235 ? 6.43 -15.594 -25.266 1 84.81 235 ASN B O 1
ATOM 4054 N N . PHE B 1 236 ? 4.531 -16.156 -24.391 1 92.31 236 PHE B N 1
ATOM 4055 C CA . PHE B 1 236 ? 3.979 -16.656 -25.641 1 92.31 236 PHE B CA 1
ATOM 4056 C C . PHE B 1 236 ? 3.449 -15.523 -26.5 1 92.31 236 PHE B C 1
ATOM 4058 O O . PHE B 1 236 ? 2.848 -14.578 -25.984 1 92.31 236 PHE B O 1
ATOM 4065 N N . THR B 1 237 ? 3.703 -15.633 -27.781 1 92.94 237 THR B N 1
ATOM 4066 C CA . THR B 1 237 ? 2.994 -14.742 -28.688 1 92.94 237 THR B CA 1
ATOM 4067 C C . THR B 1 237 ? 1.514 -15.102 -28.75 1 92.94 237 THR B C 1
ATOM 4069 O O . THR B 1 237 ? 1.113 -16.188 -28.328 1 92.94 237 THR B O 1
ATOM 4072 N N . LYS B 1 238 ? 0.692 -14.195 -29.281 1 94.69 238 LYS B N 1
ATOM 4073 C CA . LYS B 1 238 ? -0.737 -14.461 -29.438 1 94.69 238 LYS B CA 1
ATOM 4074 C C . LYS B 1 238 ? -0.983 -15.68 -30.328 1 94.69 238 LYS B C 1
ATOM 4076 O O . LYS B 1 238 ? -1.876 -16.484 -30.047 1 94.69 238 LYS B O 1
ATOM 4081 N N . GLU B 1 239 ? -0.179 -15.812 -31.297 1 96.19 239 GLU B N 1
ATOM 4082 C CA . GLU B 1 239 ? -0.28 -16.953 -32.188 1 96.19 239 GLU B CA 1
ATOM 4083 C C . GLU B 1 239 ? 0.032 -18.266 -31.469 1 96.19 239 GLU B C 1
ATOM 4085 O O . GLU B 1 239 ? -0.685 -19.25 -31.625 1 96.19 239 GLU B O 1
ATOM 4090 N N . MET B 1 240 ? 1.053 -18.234 -30.703 1 96.5 240 MET B N 1
ATOM 4091 C CA . MET B 1 240 ? 1.416 -19.406 -29.922 1 96.5 240 MET B CA 1
ATOM 4092 C C . MET B 1 240 ? 0.32 -19.75 -28.922 1 96.5 240 MET B C 1
ATOM 4094 O O . MET B 1 240 ? 0.058 -20.922 -28.656 1 96.5 240 MET B O 1
ATOM 4098 N N . MET B 1 241 ? -0.252 -18.734 -28.375 1 96.94 241 MET B N 1
ATOM 4099 C CA . MET B 1 241 ? -1.318 -18.953 -27.406 1 96.94 241 MET B CA 1
ATOM 4100 C C . MET B 1 241 ? -2.516 -19.641 -28.047 1 96.94 241 MET B C 1
ATOM 4102 O O . MET B 1 241 ? -3.104 -20.562 -27.469 1 96.94 241 MET B O 1
ATOM 4106 N N . ARG B 1 242 ? -2.877 -19.219 -29.234 1 97.75 242 ARG B N 1
ATOM 4107 C CA . ARG B 1 242 ? -3.98 -19.859 -29.953 1 97.75 242 ARG B CA 1
ATOM 4108 C C . ARG B 1 242 ? -3.668 -21.312 -30.25 1 97.75 242 ARG B C 1
ATOM 4110 O O . ARG B 1 242 ? -4.531 -22.188 -30.125 1 97.75 242 ARG B O 1
ATOM 4117 N N . GLU B 1 243 ? -2.457 -21.5 -30.688 1 98.38 243 GLU B N 1
ATOM 4118 C CA . GLU B 1 243 ? -2.029 -22.875 -30.938 1 98.38 243 GLU B CA 1
ATOM 4119 C C . GLU B 1 243 ? -2.064 -23.703 -29.656 1 98.38 243 GLU B C 1
ATOM 4121 O O . GLU B 1 243 ? -2.469 -24.875 -29.672 1 98.38 243 GLU B O 1
ATOM 4126 N N . ALA B 1 244 ? -1.578 -23.078 -28.578 1 98.38 244 ALA B N 1
ATOM 4127 C CA . ALA B 1 244 ? -1.595 -23.75 -27.281 1 98.38 244 ALA B CA 1
ATOM 4128 C C . ALA B 1 244 ? -3.01 -24.172 -26.906 1 98.38 244 ALA B C 1
ATOM 4130 O O . ALA B 1 244 ? -3.217 -25.266 -26.375 1 98.38 244 ALA B O 1
ATOM 4131 N N . VAL B 1 245 ? -3.963 -23.312 -27.094 1 98.25 245 VAL B N 1
ATOM 4132 C CA . VAL B 1 245 ? -5.359 -23.609 -26.781 1 98.25 245 VAL B CA 1
ATOM 4133 C C . VAL B 1 245 ? -5.836 -24.812 -27.594 1 98.25 245 VAL B C 1
ATOM 4135 O O . VAL B 1 245 ? -6.504 -25.703 -27.078 1 98.25 245 VAL B O 1
ATOM 4138 N N . GLU B 1 246 ? -5.461 -24.828 -28.828 1 98.31 246 GLU B N 1
ATOM 4139 C CA . GLU B 1 246 ? -5.859 -25.922 -29.719 1 98.31 246 GLU B CA 1
ATOM 4140 C C . GLU B 1 246 ? -5.242 -27.234 -29.25 1 98.31 246 GLU B C 1
ATOM 4142 O O . GLU B 1 246 ? -5.934 -28.25 -29.172 1 98.31 246 GLU B O 1
ATOM 4147 N N . ILE B 1 247 ? -3.996 -27.188 -29 1 98.31 247 ILE B N 1
ATOM 4148 C CA . ILE B 1 247 ? -3.268 -28.375 -28.578 1 98.31 247 ILE B CA 1
ATOM 4149 C C . ILE B 1 247 ? -3.838 -28.891 -27.266 1 98.31 247 ILE B C 1
ATOM 4151 O O . ILE B 1 247 ? -4.039 -30.109 -27.109 1 98.31 247 ILE B O 1
ATOM 4155 N N . ASN B 1 248 ? -4.016 -28 -26.344 1 97.31 248 ASN B N 1
ATOM 4156 C CA . ASN B 1 248 ? -4.48 -28.312 -25 1 97.31 248 ASN B CA 1
ATOM 4157 C C . ASN B 1 248 ? -5.852 -28.984 -25.016 1 97.31 248 ASN B C 1
ATOM 4159 O O . ASN B 1 248 ? -6.121 -29.891 -24.234 1 97.31 248 ASN B O 1
ATOM 4163 N N . ALA B 1 249 ? -6.785 -28.531 -25.906 1 96.19 249 ALA B N 1
ATOM 4164 C CA . ALA B 1 249 ? -8.125 -29.078 -26.094 1 96.19 249 ALA B CA 1
ATOM 4165 C C . ALA B 1 249 ? -8.836 -29.281 -24.766 1 96.19 249 ALA B C 1
ATOM 4167 O O . ALA B 1 249 ? -9.461 -30.312 -24.531 1 96.19 249 ALA B O 1
ATOM 4168 N N . GLY B 1 250 ? -8.625 -28.375 -23.844 1 94.06 250 GLY B N 1
ATOM 4169 C CA . GLY B 1 250 ? -9.398 -28.359 -22.609 1 94.06 250 GLY B CA 1
ATOM 4170 C C . GLY B 1 250 ? -8.844 -29.297 -21.547 1 94.06 250 GLY B C 1
ATOM 4171 O O . GLY B 1 250 ? -9.469 -29.484 -20.5 1 94.06 250 GLY B O 1
ATOM 4172 N N . ARG B 1 251 ? -7.66 -29.812 -21.688 1 95.56 251 ARG B N 1
ATOM 4173 C CA . ARG B 1 251 ? -7.113 -30.828 -20.781 1 95.56 251 ARG B CA 1
ATOM 4174 C C . ARG B 1 251 ? -6.562 -30.188 -19.516 1 95.56 251 ARG B C 1
ATOM 4176 O O . ARG B 1 251 ? -6.605 -30.797 -18.438 1 95.56 251 ARG B O 1
ATOM 4183 N N . ALA B 1 252 ? -5.973 -29.062 -19.609 1 96.31 252 ALA B N 1
ATOM 4184 C CA . ALA B 1 252 ? -5.488 -28.266 -18.484 1 96.31 252 ALA B CA 1
ATOM 4185 C C . ALA B 1 252 ? -5.98 -26.828 -18.578 1 96.31 252 ALA B C 1
ATOM 4187 O O . ALA B 1 252 ? -6.406 -26.375 -19.641 1 96.31 252 ALA B O 1
ATOM 4188 N N . ALA B 1 253 ? -6.051 -26.156 -17.422 1 96.94 253 ALA B N 1
ATOM 4189 C CA . ALA B 1 253 ? -6.316 -24.719 -17.484 1 96.94 253 ALA B CA 1
ATOM 4190 C C . ALA B 1 253 ? -5.113 -23.969 -18.047 1 96.94 253 ALA B C 1
ATOM 4192 O O . ALA B 1 253 ? -3.969 -24.25 -17.688 1 96.94 253 ALA B O 1
ATOM 4193 N N . LEU B 1 254 ? -5.312 -23.047 -18.938 1 97.75 254 LEU B N 1
ATOM 4194 C CA . LEU B 1 254 ? -4.242 -22.234 -19.5 1 97.75 254 LEU B CA 1
ATOM 4195 C C . LEU B 1 254 ? -4.273 -20.828 -18.938 1 97.75 254 LEU B C 1
ATOM 4197 O O . LEU B 1 254 ? -5.324 -20.188 -18.922 1 97.75 254 LEU B O 1
ATOM 4201 N N . GLU B 1 255 ? -3.141 -20.422 -18.469 1 96.88 255 GLU B N 1
ATOM 4202 C CA . GLU B 1 255 ? -3 -19.094 -17.859 1 96.88 255 GLU B CA 1
ATOM 4203 C C . GLU B 1 255 ? -1.914 -18.281 -18.562 1 96.88 255 GLU B C 1
ATOM 4205 O O . GLU B 1 255 ? -0.823 -18.797 -18.828 1 96.88 255 GLU B O 1
ATOM 4210 N N . ASN B 1 256 ? -2.268 -17.078 -18.922 1 95.31 256 ASN B N 1
ATOM 4211 C CA . ASN B 1 256 ? -1.286 -16.156 -19.469 1 95.31 256 ASN B CA 1
ATOM 4212 C C . ASN B 1 256 ? -0.84 -15.133 -18.406 1 95.31 256 ASN B C 1
ATOM 4214 O O . ASN B 1 256 ? -1.641 -14.703 -17.578 1 95.31 256 ASN B O 1
ATOM 4218 N N . SER B 1 257 ? 0.451 -14.906 -18.422 1 88.69 257 SER B N 1
ATOM 4219 C CA . SER B 1 257 ? 1.031 -13.883 -17.562 1 88.69 257 SER B CA 1
ATOM 4220 C C . SER B 1 257 ? 2.125 -13.109 -18.297 1 88.69 257 SER B C 1
ATOM 4222 O O . SER B 1 257 ? 2.604 -13.539 -19.344 1 88.69 257 SER B O 1
ATOM 4224 N N . GLY B 1 258 ? 2.504 -11.906 -17.766 1 79.06 258 GLY B N 1
ATOM 4225 C CA . GLY B 1 258 ? 3.639 -11.156 -18.281 1 79.06 258 GLY B CA 1
ATOM 4226 C C . GLY B 1 258 ? 3.238 -9.844 -18.938 1 79.06 258 GLY B C 1
ATOM 4227 O O . GLY B 1 258 ? 2.818 -9.828 -20.094 1 79.06 258 GLY B O 1
ATOM 4228 N N . ASN B 1 259 ? 3.408 -8.734 -18.328 1 80.31 259 ASN B N 1
ATOM 4229 C CA . ASN B 1 259 ? 3.295 -7.348 -18.766 1 80.31 259 ASN B CA 1
ATOM 4230 C C . ASN B 1 259 ? 1.952 -7.082 -19.438 1 80.31 259 ASN B C 1
ATOM 4232 O O . ASN B 1 259 ? 1.902 -6.492 -20.516 1 80.31 259 ASN B O 1
ATOM 4236 N N . ILE B 1 260 ? 0.907 -7.652 -18.906 1 90.44 260 ILE B N 1
ATOM 4237 C CA . ILE B 1 260 ? -0.451 -7.414 -19.375 1 90.44 260 ILE B CA 1
ATOM 4238 C C . ILE B 1 260 ? -0.919 -6.031 -18.938 1 90.44 260 ILE B C 1
ATOM 4240 O O . ILE B 1 260 ? -0.752 -5.652 -17.781 1 90.44 260 ILE B O 1
ATOM 4244 N N . THR B 1 261 ? -1.421 -5.266 -19.906 1 93.75 261 THR B N 1
ATOM 4245 C CA . THR B 1 261 ? -1.942 -3.932 -19.625 1 93.75 261 THR B CA 1
ATOM 4246 C C . THR B 1 261 ? -3.422 -3.842 -19.984 1 93.75 261 THR B C 1
ATOM 4248 O O . THR B 1 261 ? -3.979 -4.766 -20.578 1 93.75 261 THR B O 1
ATOM 4251 N N . LEU B 1 262 ? -3.977 -2.732 -19.625 1 96.31 262 LEU B N 1
ATOM 4252 C CA . LEU B 1 262 ? -5.375 -2.482 -19.969 1 96.31 262 LEU B CA 1
ATOM 4253 C C . LEU B 1 262 ? -5.57 -2.465 -21.484 1 96.31 262 LEU B C 1
ATOM 4255 O O . LEU B 1 262 ? -6.621 -2.873 -21.984 1 96.31 262 LEU B O 1
ATOM 4259 N N . ASP B 1 263 ? -4.578 -2.098 -22.234 1 95.81 263 ASP B N 1
ATOM 4260 C CA . ASP B 1 263 ? -4.664 -1.957 -23.688 1 95.81 263 ASP B CA 1
ATOM 4261 C C . ASP B 1 263 ? -4.535 -3.312 -24.375 1 95.81 263 ASP B C 1
ATOM 4263 O O . ASP B 1 263 ? -4.996 -3.484 -25.5 1 95.81 263 ASP B O 1
ATOM 4267 N N . THR B 1 264 ? -3.941 -4.289 -23.703 1 94.94 264 THR B N 1
ATOM 4268 C CA . THR B 1 264 ? -3.615 -5.531 -24.406 1 94.94 264 THR B CA 1
ATOM 4269 C C . THR B 1 264 ? -4.449 -6.688 -23.859 1 94.94 264 THR B C 1
ATOM 4271 O O . THR B 1 264 ? -4.539 -7.742 -24.5 1 94.94 264 THR B O 1
ATOM 4274 N N . ILE B 1 265 ? -5.031 -6.527 -22.75 1 97.19 265 ILE B N 1
ATOM 4275 C CA . ILE B 1 265 ? -5.625 -7.648 -22.031 1 97.19 265 ILE B CA 1
ATOM 4276 C C . ILE B 1 265 ? -6.727 -8.281 -22.875 1 97.19 265 ILE B C 1
ATOM 4278 O O . ILE B 1 265 ? -6.895 -9.508 -22.875 1 97.19 265 ILE B O 1
ATOM 4282 N N . ALA B 1 266 ? -7.523 -7.516 -23.578 1 97.88 266 ALA B N 1
ATOM 4283 C CA . ALA B 1 266 ? -8.633 -8.047 -24.375 1 97.88 266 ALA B CA 1
ATOM 4284 C C . ALA B 1 266 ? -8.125 -9.008 -25.438 1 97.88 266 ALA B C 1
ATOM 4286 O O . ALA B 1 266 ? -8.695 -10.086 -25.625 1 97.88 266 ALA B O 1
ATOM 4287 N N . GLU B 1 267 ? -7.09 -8.641 -26.109 1 96.81 267 GLU B N 1
ATOM 4288 C CA . GLU B 1 267 ? -6.531 -9.484 -27.156 1 96.81 267 GLU B CA 1
ATOM 4289 C C . GLU B 1 267 ? -6.027 -10.805 -26.594 1 96.81 267 GLU B C 1
ATOM 4291 O O . GLU B 1 267 ? -6.184 -11.859 -27.219 1 96.81 267 GLU B O 1
ATOM 4296 N N . TYR B 1 268 ? -5.406 -10.742 -25.453 1 96.38 268 TYR B N 1
ATOM 4297 C CA . TYR B 1 268 ? -4.918 -11.961 -24.828 1 96.38 268 TYR B CA 1
ATOM 4298 C C . TYR B 1 268 ? -6.078 -12.859 -24.406 1 96.38 268 TYR B C 1
ATOM 4300 O O . TYR B 1 268 ? -6.016 -14.078 -24.578 1 96.38 268 TYR B O 1
ATOM 4308 N N . ALA B 1 269 ? -7.086 -12.266 -23.859 1 97.75 269 ALA B N 1
ATOM 4309 C CA . ALA B 1 269 ? -8.266 -13.023 -23.453 1 97.75 269 ALA B CA 1
ATOM 4310 C C . ALA B 1 269 ? -8.93 -13.688 -24.656 1 97.75 269 ALA B C 1
ATOM 4312 O O . ALA B 1 269 ? -9.445 -14.805 -24.547 1 97.75 269 ALA B O 1
ATOM 4313 N N . GLU B 1 270 ? -8.883 -13.086 -25.781 1 97.94 270 GLU B N 1
ATOM 4314 C CA . GLU B 1 270 ? -9.547 -13.547 -27 1 97.94 270 GLU B CA 1
ATOM 4315 C C . GLU B 1 270 ? -8.836 -14.758 -27.594 1 97.94 270 GLU B C 1
ATOM 4317 O O . GLU B 1 270 ? -9.375 -15.438 -28.469 1 97.94 270 GLU B O 1
ATOM 4322 N N . THR B 1 271 ? -7.625 -15.016 -27.141 1 97.31 271 THR B N 1
ATOM 4323 C CA . THR B 1 271 ? -6.898 -16.172 -27.656 1 97.31 271 THR B CA 1
ATOM 4324 C C . THR B 1 271 ? -7.555 -17.469 -27.203 1 97.31 271 THR B C 1
ATOM 4326 O O . THR B 1 271 ? -7.297 -18.531 -27.766 1 97.31 271 THR B O 1
ATOM 4329 N N . GLY B 1 272 ? -8.297 -17.375 -26.141 1 97.38 272 GLY B N 1
ATOM 4330 C CA . GLY B 1 272 ? -9 -18.562 -25.656 1 97.38 272 GLY B CA 1
ATOM 4331 C C . GLY B 1 272 ? -8.414 -19.125 -24.375 1 97.38 272 GLY B C 1
ATOM 4332 O O . GLY B 1 272 ? -8.867 -20.156 -23.891 1 97.38 272 GLY B O 1
ATOM 4333 N N . VAL B 1 273 ? -7.449 -18.438 -23.797 1 97.06 273 VAL B N 1
ATOM 4334 C CA . VAL B 1 273 ? -6.895 -18.891 -22.531 1 97.06 273 VAL B CA 1
ATOM 4335 C C . VAL B 1 273 ? -7.957 -18.781 -21.438 1 97.06 273 VAL B C 1
ATOM 4337 O O . VAL B 1 273 ? -8.906 -18 -21.562 1 97.06 273 VAL B O 1
ATOM 4340 N N . ASP B 1 274 ? -7.742 -19.531 -20.359 1 97.06 274 ASP B N 1
ATOM 4341 C CA . ASP B 1 274 ? -8.734 -19.594 -19.297 1 97.06 274 ASP B CA 1
ATOM 4342 C C . ASP B 1 274 ? -8.531 -18.438 -18.297 1 97.06 274 ASP B C 1
ATOM 4344 O O . ASP B 1 274 ? -9.5 -17.922 -17.75 1 97.06 274 ASP B O 1
ATOM 4348 N N . TYR B 1 275 ? -7.281 -18.109 -18.062 1 96.94 275 TYR B N 1
ATOM 4349 C CA . TYR B 1 275 ? -6.941 -17.141 -17.031 1 96.94 275 TYR B CA 1
ATOM 4350 C C . TYR B 1 275 ? -5.891 -16.156 -17.531 1 96.94 275 TYR B C 1
ATOM 4352 O O . TYR B 1 275 ? -5.039 -16.516 -18.344 1 96.94 275 TYR B O 1
ATOM 4360 N N . ILE B 1 276 ? -5.969 -14.984 -17.047 1 96.94 276 ILE B N 1
ATOM 4361 C CA . ILE B 1 276 ? -4.918 -13.977 -17.188 1 96.94 276 ILE B CA 1
ATOM 4362 C C . ILE B 1 276 ? -4.582 -13.391 -15.812 1 96.94 276 ILE B C 1
ATOM 4364 O O . ILE B 1 276 ? -5.469 -12.906 -15.102 1 96.94 276 ILE B O 1
ATOM 4368 N N . SER B 1 277 ? -3.385 -13.484 -15.422 1 96.56 277 SER B N 1
ATOM 4369 C CA . SER B 1 277 ? -2.951 -12.898 -14.156 1 96.56 277 SER B CA 1
ATOM 4370 C C . SER B 1 277 ? -2.283 -11.547 -14.375 1 96.56 277 SER B C 1
ATOM 4372 O O . SER B 1 277 ? -1.479 -11.383 -15.289 1 96.56 277 SER B O 1
ATOM 4374 N N . VAL B 1 278 ? -2.641 -10.594 -13.57 1 96.75 278 VAL B N 1
ATOM 4375 C CA . VAL B 1 278 ? -2.121 -9.234 -13.68 1 96.75 278 VAL B CA 1
ATOM 4376 C C . VAL B 1 278 ? -1.598 -8.766 -12.328 1 96.75 278 VAL B C 1
ATOM 4378 O O . VAL B 1 278 ? -2.377 -8.523 -11.406 1 96.75 278 VAL B O 1
ATOM 4381 N N . GLY B 1 279 ? -0.265 -8.555 -12.195 1 96.75 279 GLY B N 1
ATOM 4382 C CA . GLY B 1 279 ? 0.345 -8.094 -10.953 1 96.75 279 GLY B CA 1
ATOM 4383 C C . GLY B 1 279 ? -0.025 -6.664 -10.602 1 96.75 279 GLY B C 1
ATOM 4384 O O . GLY B 1 279 ? -0.108 -6.312 -9.422 1 96.75 279 GLY B O 1
ATOM 4385 N N . ALA B 1 280 ? -0.318 -5.832 -11.57 1 97.19 280 ALA B N 1
ATOM 4386 C CA . ALA B 1 280 ? -0.597 -4.406 -11.398 1 97.19 280 ALA B CA 1
ATOM 4387 C C . ALA B 1 280 ? -1.832 -4.188 -10.531 1 97.19 280 ALA B C 1
ATOM 4389 O O . ALA B 1 280 ? -2.016 -3.111 -9.961 1 97.19 280 ALA B O 1
ATOM 4390 N N . LEU B 1 281 ? -2.691 -5.215 -10.383 1 98.12 281 LEU B N 1
ATOM 4391 C CA . LEU B 1 281 ? -3.934 -5.082 -9.625 1 98.12 281 LEU B CA 1
ATOM 4392 C C . LEU B 1 281 ? -3.646 -4.832 -8.148 1 98.12 281 LEU B C 1
ATOM 4394 O O . LEU B 1 281 ? -4.426 -4.164 -7.465 1 98.12 281 LEU B O 1
ATOM 4398 N N . THR B 1 282 ? -2.447 -5.426 -7.684 1 98.5 282 THR B N 1
ATOM 4399 C CA . THR B 1 282 ? -2.264 -5.453 -6.234 1 98.5 282 THR B CA 1
ATOM 4400 C C . THR B 1 282 ? -0.925 -4.828 -5.848 1 98.5 282 THR B C 1
ATOM 4402 O O . THR B 1 282 ? -0.715 -4.465 -4.691 1 98.5 282 THR B O 1
ATOM 4405 N N . LYS B 1 283 ? -0.024 -4.703 -6.84 1 98.38 283 LYS B N 1
ATOM 4406 C CA . LYS B 1 283 ? 1.264 -4.113 -6.48 1 98.38 283 LYS B CA 1
ATOM 4407 C C . LYS B 1 283 ? 1.25 -2.602 -6.672 1 98.38 283 LYS B C 1
ATOM 4409 O O . LYS B 1 283 ? 2.029 -1.883 -6.043 1 98.38 283 LYS B O 1
ATOM 4414 N N . HIS B 1 284 ? 0.473 -2.078 -7.637 1 98.56 284 HIS B N 1
ATOM 4415 C CA . HIS B 1 284 ? 0.232 -0.652 -7.82 1 98.56 284 HIS B CA 1
ATOM 4416 C C . HIS B 1 284 ? -1.046 -0.214 -7.113 1 98.56 284 HIS B C 1
ATOM 4418 O O . HIS B 1 284 ? -1.866 -1.052 -6.73 1 98.56 284 HIS B O 1
ATOM 4424 N N . LEU B 1 285 ? -1.159 1.088 -6.938 1 98.81 285 LEU B N 1
ATOM 4425 C CA . LEU B 1 285 ? -2.354 1.561 -6.242 1 98.81 285 LEU B CA 1
ATOM 4426 C C . LEU B 1 285 ? -2.678 2.998 -6.637 1 98.81 285 LEU B C 1
ATOM 4428 O O . LEU B 1 285 ? -1.814 3.875 -6.566 1 98.81 285 LEU B O 1
ATOM 4432 N N . LYS B 1 286 ? -3.814 3.209 -7.117 1 98.56 286 LYS B N 1
ATOM 4433 C CA . LYS B 1 286 ? -4.473 4.512 -7.102 1 98.56 286 LYS B CA 1
ATOM 4434 C C . LYS B 1 286 ? -5.621 4.535 -6.094 1 98.56 286 LYS B C 1
ATOM 4436 O O . LYS B 1 286 ? -6.676 3.949 -6.336 1 98.56 286 LYS B O 1
ATOM 4441 N N . ALA B 1 287 ? -5.398 5.164 -5 1 98.62 287 ALA B N 1
ATOM 4442 C CA . ALA B 1 287 ? -6.391 5.191 -3.93 1 98.62 287 ALA B CA 1
ATOM 4443 C C . ALA B 1 287 ? -7.645 5.949 -4.363 1 98.62 287 ALA B C 1
ATOM 4445 O O . ALA B 1 287 ? -7.555 6.965 -5.055 1 98.62 287 ALA B O 1
ATOM 4446 N N . MET B 1 288 ? -8.781 5.477 -3.955 1 98.69 288 MET B N 1
ATOM 4447 C CA . MET B 1 288 ? -10.039 6.156 -4.246 1 98.69 288 MET B CA 1
ATOM 4448 C C . MET B 1 288 ? -10.125 7.484 -3.504 1 98.69 288 MET B C 1
ATOM 4450 O O . MET B 1 288 ? -9.742 7.574 -2.334 1 98.69 288 MET B O 1
ATOM 4454 N N . ASP B 1 289 ? -10.648 8.477 -4.145 1 97.69 289 ASP B N 1
ATOM 4455 C CA . ASP B 1 289 ? -10.789 9.797 -3.549 1 97.69 289 ASP B CA 1
ATOM 4456 C C . ASP B 1 289 ? -12.062 9.898 -2.715 1 97.69 289 ASP B C 1
ATOM 4458 O O . ASP B 1 289 ? -13.164 9.938 -3.262 1 97.69 289 ASP B O 1
ATOM 4462 N N . LEU B 1 290 ? -11.891 9.945 -1.436 1 98.06 290 LEU B N 1
ATOM 4463 C CA . LEU B 1 290 ? -13 10.039 -0.491 1 98.06 290 LEU B CA 1
ATOM 4464 C C . LEU B 1 290 ? -12.945 11.352 0.28 1 98.06 290 LEU B C 1
ATOM 4466 O O . LEU B 1 290 ? -11.898 12 0.34 1 98.06 290 LEU B O 1
ATOM 4470 N N . SER B 1 291 ? -14.047 11.711 0.813 1 95.94 291 SER B N 1
ATOM 4471 C CA . SER B 1 291 ? -14.141 12.844 1.729 1 95.94 291 SER B CA 1
ATOM 4472 C C . SER B 1 291 ? -15.062 12.531 2.9 1 95.94 291 SER B C 1
ATOM 4474 O O . SER B 1 291 ? -16.094 11.859 2.73 1 95.94 291 SER B O 1
ATOM 4476 N N . MET B 1 292 ? -14.625 12.859 4.047 1 95.25 292 MET B N 1
ATOM 4477 C CA . MET B 1 292 ? -15.516 12.828 5.207 1 95.25 292 MET B CA 1
ATOM 4478 C C . MET B 1 292 ? -16.016 14.227 5.555 1 95.25 292 MET B C 1
ATOM 4480 O O . MET B 1 292 ? -15.211 15.156 5.691 1 95.25 292 MET B O 1
ATOM 4484 N N . ARG B 1 293 ? -17.297 14.367 5.707 1 92.56 293 ARG B N 1
ATOM 4485 C CA . ARG B 1 293 ? -17.922 15.648 5.984 1 92.56 293 ARG B CA 1
ATOM 4486 C C . ARG B 1 293 ? -18.672 15.609 7.312 1 92.56 293 ARG B C 1
ATOM 4488 O O . ARG B 1 293 ? -19.516 14.742 7.535 1 92.56 293 ARG B O 1
ATOM 4495 N N . PHE B 1 294 ? -18.312 16.562 8.102 1 92.12 294 PHE B N 1
ATOM 4496 C CA . PHE B 1 294 ? -19.031 16.688 9.359 1 92.12 294 PHE B CA 1
ATOM 4497 C C . PHE B 1 294 ? -20.297 17.5 9.18 1 92.12 294 PHE B C 1
ATOM 4499 O O . PHE B 1 294 ? -20.328 18.453 8.391 1 92.12 294 PHE B O 1
ATOM 4506 N N . LYS B 1 295 ? -21.359 17.125 9.797 1 86.62 295 LYS B N 1
ATOM 4507 C CA . LYS B 1 295 ? -22.625 17.844 9.719 1 86.62 295 LYS B CA 1
ATOM 4508 C C . LYS B 1 295 ? -22.688 18.953 10.766 1 86.62 295 LYS B C 1
ATOM 4510 O O . LYS B 1 295 ? -22.109 18.828 11.844 1 86.62 295 LYS B O 1
#

Sequence (590 aa):
MKNTHNSQERLEYLKQQLPLEITRSVADTLKEDLGGTVDINNDITASLIPEDAVNTATIITREHGVFCGQAWADEVFKQLGGKVTIEWYVQDGDKVEPNQTLCTLSGPARDLLTGERNAMNFIQTLSGCATTTSVYAEKIAHTECRLLDTRKTIPGLRSALKYAVACGGGFNHRIGVFDAYLIKENHIIACGGITQAITTAKELNPGKPVEVETESLDELKEAIEAGADIIMLDNFTKEMMREAVEINAGRAALENSGNITLDTIAEYAETGVDYISVGALTKHLKAMDLSMRFKMKNTHNSQERLEYLKQQLPLEITRSVADTLKEDLGGTVDINNDITASLIPEDAVNTATIITREHGVFCGQAWADEVFKQLGGKVTIEWYVQDGDKVEPNQTLCTLSGPARDLLTGERNAMNFIQTLSGCATTTSVYAEKIAHTECRLLDTRKTIPGLRSALKYAVACGGGFNHRIGVFDAYLIKENHIIACGGITQAITTAKELNPGKPVEVETESLDELKEAIEAGADIIMLDNFTKEMMREAVEINAGRAALENSGNITLDTIAEYAETGVDYISVGALTKHLKAMDLSMRFK

Foldseek 3Di:
DLCQQCLVVVLVVLVVCVLVLLLVVLQVLLCVLQVRHLALVSPVVLVVDDQPDKFKKWKFFQAWFFWDQVSNLQSNLCSNPNFKDKAAPDDQLDIHGGRDTGIMIIGGPSSCVSSVVSSQVRGQWLRQLLRVLLLLCVLAVVFLAAEEEDCQADPSCLSSSQNSSVSNPHTYGDSDPPQAAEAEDVQQVVQVHLLSSLVVVCVVDPPHAYEYEDAALVNLLSNLVSQHQEYEHEPDDLVRLLVSCVSSVVSHQYEYEDPDDSVCSNSSSVSPGHYYYDHCSGNPGDTTGMDMGID/DLCQQVLVVVLVVLVVCVLVLLLVVLQVLLCVLQVRHLALVSPVVLVVDDQPDKFKKWKFFQAWFFWDQVSNLQSNLVSNPNFKDKAAPDDQLDIHGGRDTGIMIIGGPSSCVSSVVSSQVRGQWLRQLLRVLLLLCVLAVVFLAAEEEDCQADPSCLSSSQNSSVSNPHTYGDSDPPQAAEAEDVQQVVQVHLLSSLVVVCVVDPPHAYEYEDAALVNLLSNLVSQHQEYEHEPDDLVRLLVSCVSSVVSHQYEYEDPDDSVCSNSSSVSPGHYYYDHCSGNPGDTTGMDMGID

Nearest PDB structures (foldseek):
  3paj-assembly1_B  TM=9.894E-01  e=4.828E-51  Vibrio cholerae O1 biovar El Tor str. N16961
  1qap-assembly1_B  TM=9.879E-01  e=2.221E-40  Salmonella enterica subsp. enterica serovar Typhimurium
  3tqv-assembly1_B  TM=9.869E-01  e=3.114E-35  Francisella tularensis subsp. tularensis SCHU S4
  5huo-assembly2_H-2  TM=9.408E-01  e=1.949E-28  Streptococcus pyogenes GA06023
  3l0g-assembly1_C  TM=9.377E-01  e=2.864E-26  Ehrlichia chaffeensis str. Arkansas

Solvent-accessible surface area (backbone atoms only — not comparable to full-atom values): 29574 Å² total; per-residue (Å²): 123,87,75,61,74,50,32,67,58,49,51,53,50,43,63,69,48,41,66,63,52,43,55,50,48,44,51,52,34,44,13,60,33,26,73,70,40,84,41,76,82,34,28,56,45,42,64,53,37,64,86,83,39,67,42,41,33,34,38,27,30,65,43,71,40,21,40,26,40,64,69,52,35,53,46,38,37,44,70,68,71,51,66,54,46,74,49,67,72,62,54,70,39,36,76,46,42,59,70,38,66,43,31,39,37,37,29,44,40,44,53,53,61,68,35,44,59,63,26,46,27,43,26,18,45,26,13,14,27,6,25,53,23,30,56,53,36,59,59,31,59,93,48,87,34,42,44,25,41,54,77,45,26,43,71,70,36,52,67,59,42,50,52,14,24,43,40,15,64,29,39,44,43,62,77,29,38,48,63,33,37,66,41,40,72,70,40,22,61,63,42,73,29,62,48,49,34,47,48,50,48,46,66,76,40,72,89,48,45,38,28,37,58,28,79,45,70,69,50,44,52,45,36,56,74,51,60,36,39,29,38,32,40,44,80,60,52,70,67,53,42,36,49,48,43,61,71,46,67,77,71,41,44,35,28,40,45,75,92,65,44,85,88,47,42,40,64,55,35,70,41,60,38,45,30,38,38,35,45,65,47,40,36,30,38,58,43,45,56,66,46,76,44,77,111,124,85,80,57,74,51,33,68,57,49,51,53,51,42,64,68,49,40,64,62,50,43,57,50,48,45,52,52,34,43,13,61,33,28,72,69,40,84,44,76,81,33,28,57,45,40,64,53,39,62,86,83,39,68,42,40,31,35,36,27,30,66,44,70,41,21,40,26,40,63,68,52,34,53,46,38,36,44,71,69,70,52,65,55,46,74,49,70,70,63,54,69,39,36,76,47,42,60,71,38,67,43,30,39,38,38,29,42,39,44,55,51,61,69,36,43,58,63,27,46,27,42,27,18,46,26,13,15,25,6,26,53,24,31,56,53,37,58,59,31,60,91,48,85,33,42,46,24,42,55,78,44,25,44,70,69,37,50,66,58,43,49,51,15,25,43,39,14,64,30,40,45,43,60,76,29,38,49,64,34,38,66,40,40,70,70,40,22,61,63,42,73,29,61,49,49,33,46,49,50,50,47,67,77,40,70,87,48,45,38,28,36,58,25,78,46,71,68,49,44,52,45,37,56,73,50,60,38,37,29,38,31,40,44,80,59,51,69,67,52,42,35,50,46,44,60,72,47,67,78,71,43,45,35,28,39,46,76,92,65,42,86,89,47,42,39,65,55,36,69,41,60,38,45,30,39,39,33,45,64,47,41,38,29,38,58,44,44,56,65,48,77,45,76,110

Organism: NCBI:txid1219067

Radius of gyration: 25.3 Å; Cα contacts (8 Å, |Δi|>4): 1332; chains: 2; bounding box: 51×77×59 Å

InterPro domains:
  IPR002638 Quinolinate phosphoribosyl transferase, C-terminal [PF01729] (130-293)
  IPR004393 Nicotinate-nucleotide pyrophosphorylase [TIGR00078] (26-294)
  IPR004393 Nicotinate-nucleotide pyrophosphorylase [cd01572] (23-293)
  IPR013785 Aldolase-type TIM barrel [G3DSA:3.20.20.70] (146-284)
  IPR022412 Quinolinate phosphoribosyl transferase, N-terminal [PF02749] (43-127)
  IPR027277 Nicotinate-nucleotide pyrophosphorylase/Putative pyrophosphorylase ModD [PIRSF006250] (21-294)
  IPR027277 Nicotinate-nucleotide pyrophosphorylase/Putative pyrophosphorylase ModD [PTHR32179] (18-294)
  IPR036068 Nicotinate phosphoribosyltransferase-like, C-terminal [SSF51690] (130-294)
  IPR037128 Quinolinate phosphoribosyl transferase, N-terminal domain superfamily [G3DSA:3.90.1170.20] (1-145)

pLDDT: mean 96.3, std 6.32, range [37.53, 98.94]